Protein AF-A0A6S7IF83-F1 (afdb_monomer)

Nearest PDB structures (foldseek):
  2jzx-assembly1_A  TM=3.359E-01  e=2.123E-02  Homo sapiens
  7dl8-assembly1_C  TM=3.111E-01  e=1.788E+00  Trypanosoma brucei
  7dl8-assembly1_D  TM=2.995E-01  e=3.817E+00  Trypanosoma brucei

Secondary structure (DSSP, 8-state):
---TTTGGGS---PPPP---S-PPPHHHHHHHHHHHHHHHHHHHHHHHHHS-EEEEEEEEHHHHHHHHHTTHHHHHHHH-TTSEEEEEEPTT-SEEEEEEEE-HHHHHHHHHHHHHHHHH-EEEEEE-S-HHHHHHHTSHHHHHHHHHHHHHTT--EEEEE-SSSSEEEEEESSHHHHHHHHHHHHHHEEEEEEEPPTTS---TTSHHHHHHHHHHHHHSSEEEEEETTTTEEEEEEEHHHHHHHHHHHHHHHHHT-EEEE---TT-PPPHHHHHHHHHHHHHHHHHTHHHHHHTT-EEEEEE-TTS-EEEEEEE-GGGHHHHHHHHHHHHHT----------TTHHHHHHSHHHHHHHHHHHHHHT------PPPPPP------EEEETTTEEEEEEE-TTS-EEEEEE--GGG----

Solvent-accessible surface area (backbone atoms only — not comparable to full-atom values): 24810 Å² total; per-residue (Å²): 139,89,73,77,76,66,68,68,75,73,77,82,76,83,86,78,83,84,89,80,89,78,81,73,50,75,64,53,52,49,52,50,47,46,66,60,45,48,60,53,49,51,49,49,52,48,53,58,37,68,42,78,45,77,47,78,50,78,42,51,42,69,60,54,53,49,37,51,73,67,40,47,57,60,51,47,42,69,75,31,73,76,36,49,80,48,75,48,78,46,89,97,48,76,39,26,37,42,35,41,39,23,42,42,69,58,33,54,51,52,50,50,53,50,53,55,48,63,73,40,49,39,75,44,79,44,78,42,91,51,61,65,57,39,60,22,51,57,33,66,61,33,36,52,48,52,52,48,51,30,56,75,69,71,41,47,48,48,73,41,62,41,96,66,70,56,27,36,35,37,40,13,53,27,74,68,35,40,48,54,48,51,56,49,52,61,68,38,49,39,79,49,78,43,74,58,60,80,48,49,80,84,60,82,75,53,61,61,59,58,49,48,53,54,50,49,40,73,75,37,47,43,38,75,48,77,40,81,92,75,43,35,38,35,36,22,17,36,38,71,48,41,55,54,46,54,54,52,51,52,52,53,56,52,71,60,48,43,79,45,76,67,75,60,82,94,58,80,79,54,72,68,58,53,54,40,42,74,76,42,42,70,62,55,48,59,77,41,38,70,60,32,56,75,47,18,43,52,74,47,83,43,75,44,96,87,72,49,76,44,47,39,36,38,21,36,83,85,30,46,67,63,49,49,50,55,54,49,52,56,55,67,67,62,78,88,80,90,81,89,82,90,58,94,67,55,65,66,46,48,72,34,75,68,34,43,53,50,51,52,51,48,20,64,75,70,73,45,80,83,80,91,74,87,77,78,89,74,83,92,82,76,91,83,69,80,56,85,50,100,80,80,38,50,44,44,69,46,70,47,100,85,69,52,74,47,78,47,77,50,68,71,75,90,73,66,78,88,126

pLDDT: mean 75.39, std 18.27, range [32.0, 96.44]

Organism: Paramuricea clavata (NCBI:txid317549)

Foldseek 3Di:
DPPPPPVVVVPDDDDDDDDDDDDDDPVSVVVVCCVVVVVVVVVVVCVQQPDKDKDKDKDFPVVVVLCVLLCVVVVLCVQQVQKDWDWADDPPDRIIMIMIIGGHPSSVVSVVVVVVQSVAKDKDKDADPDVQQLVLCQDPVQQVVLSVVCVVVSQSKHWHQDPDHSIIMIIGSHPVSSVVSVVVSVLFKDKDKDAQQLQPDLPPPPVVVVVLQVVLVVPASWDWDQDSVRNMIMIIGTPVSSVVSNVVSVVVSVVQKDKDWADQPPDDDDPLLQVLCVLCVVVVCVVCVVVCSVLSKDWDWDQDPVRDITIMIMHHPVSVVVVNVSVNVVSVVDDDDDDDDDDPPVVVQCVDPNNVVVVVVCCNVVSHDDDDDDDDDDDDDDDWDWDDDPPQWTWTWDQDPVRDTDTDIDDDPVPDDDD

Sequence (419 aa):
MPLKGFLSKLGRRKSPGLFSSGLPSHDECKEEHKKIFRPTLDTLVRKFATKRRLFDQNYPLNILAFLEDIGFFKELRSTYPNVELSIDMQDNSLNAKLCLKGRGEEFDAACNKLFWKLGEITKSALPFDDRRIWDAIADTRVQEHIKSVLTLKNIRAQVCAGDTGNLVIITAMNNIELRKAKDLLLDLIEIKTVSIPEDVDRHSESGNIKKFLTKQEGSLPIKIYFHPSNVLVQIVGVAEAVTKAISTFRQFFESMRIKRQFFIGNRKLTPDVWTFLEMHFDEIKKAKEEKFLNLKVSVKLEKQPSGNHQISMTGTEESFPACNNILEELIMEITQKDELIEFPGLQKLFDAQIGKHELERIGKNCKVYIKVQPSAAIPRSATVSSHSTQSGYERYNITTKEGVQLSCKIGRIENEKVS

Mean predicted aligned error: 18.21 Å

Radius of gyration: 50.17 Å; Cα contacts (8 Å, |Δi|>4): 473; chains: 1; bounding box: 108×65×158 Å

Structure (mmCIF, N/CA/C/O backbone):
data_AF-A0A6S7IF83-F1
#
_entry.id   AF-A0A6S7IF83-F1
#
loop_
_atom_site.group_PDB
_atom_site.id
_atom_site.type_symbol
_atom_site.label_atom_id
_atom_site.label_alt_id
_atom_site.label_comp_id
_atom_site.label_asym_id
_atom_site.label_entity_id
_atom_site.label_seq_id
_atom_site.pdbx_PDB_ins_code
_atom_site.Cartn_x
_atom_site.Cartn_y
_atom_site.Cartn_z
_atom_site.occupancy
_atom_site.B_iso_or_equiv
_atom_site.auth_seq_id
_atom_site.auth_comp_id
_atom_site.auth_asym_id
_atom_site.auth_atom_id
_atom_site.pdbx_PDB_model_num
ATOM 1 N N . MET A 1 1 ? -43.994 0.275 46.494 1.00 46.97 1 MET A N 1
ATOM 2 C CA . MET A 1 1 ? -44.882 0.442 47.672 1.00 46.97 1 MET A CA 1
ATOM 3 C C . MET A 1 1 ? -44.506 -0.619 48.701 1.00 46.97 1 MET A C 1
ATOM 5 O O . MET A 1 1 ? -44.477 -1.777 48.309 1.00 46.97 1 MET A O 1
ATOM 9 N N . PRO A 1 2 ? -44.087 -0.249 49.931 1.00 41.31 2 PRO A N 1
ATOM 10 C CA . PRO A 1 2 ? -45.022 -0.260 51.064 1.00 41.31 2 PRO A CA 1
ATOM 11 C C . PRO A 1 2 ? -44.684 0.813 52.129 1.00 41.31 2 PRO A C 1
ATOM 13 O O . PRO A 1 2 ? -43.835 0.610 52.988 1.00 41.31 2 PRO A O 1
ATOM 16 N N . LEU A 1 3 ? -45.378 1.954 52.106 1.00 34.50 3 LEU A N 1
ATOM 17 C CA . LEU A 1 3 ? -45.348 2.955 53.194 1.00 34.50 3 LEU A CA 1
ATOM 18 C C . LEU A 1 3 ? -46.662 2.999 53.999 1.00 34.50 3 LEU A C 1
ATOM 20 O O . LEU A 1 3 ? -46.769 3.732 54.976 1.00 34.50 3 LEU A O 1
ATOM 24 N N . LYS A 1 4 ? -47.660 2.174 53.647 1.00 41.19 4 LYS A N 1
ATOM 25 C CA . LYS A 1 4 ? -48.986 2.189 54.293 1.00 41.19 4 LYS A CA 1
ATOM 26 C C . LYS A 1 4 ? -49.028 1.537 55.686 1.00 41.19 4 LYS A C 1
ATOM 28 O O . LYS A 1 4 ? -49.965 1.791 56.429 1.00 41.19 4 LYS A O 1
ATOM 33 N N . GLY A 1 5 ? -48.024 0.741 56.068 1.00 39.28 5 GLY A N 1
ATOM 34 C CA . GLY A 1 5 ? -48.024 0.011 57.346 1.00 39.28 5 GLY A CA 1
ATOM 35 C C . GLY A 1 5 ? -47.449 0.766 58.551 1.00 39.28 5 GLY A C 1
ATOM 36 O O . GLY A 1 5 ? -47.654 0.335 59.680 1.00 39.28 5 GLY A O 1
ATOM 37 N N . PHE A 1 6 ? -46.717 1.867 58.341 1.00 42.50 6 PHE A N 1
ATOM 38 C CA . PHE A 1 6 ? -46.011 2.553 59.437 1.00 42.50 6 PHE A CA 1
ATOM 39 C C . PHE A 1 6 ? -46.823 3.697 60.061 1.00 42.50 6 PHE A C 1
ATOM 41 O O . PHE A 1 6 ? -46.668 3.990 61.244 1.00 42.50 6 PHE A O 1
ATOM 48 N N . LEU A 1 7 ? -47.749 4.295 59.304 1.00 40.91 7 LEU A N 1
ATOM 49 C CA . LEU A 1 7 ? -48.610 5.378 59.794 1.00 40.91 7 LEU A CA 1
ATOM 50 C C . LEU A 1 7 ? -49.737 4.887 60.722 1.00 40.91 7 LEU A C 1
ATOM 52 O O . LEU A 1 7 ? -50.259 5.670 61.508 1.00 40.91 7 LEU A O 1
ATOM 56 N N . SER A 1 8 ? -50.071 3.592 60.712 1.00 38.78 8 SER A N 1
ATOM 57 C CA . SER A 1 8 ? -51.101 3.021 61.596 1.00 38.78 8 SER A CA 1
ATOM 58 C C . SER A 1 8 ? -50.634 2.795 63.041 1.00 38.78 8 SER A C 1
ATOM 60 O O . SER A 1 8 ? -51.466 2.561 63.913 1.00 38.78 8 SER A O 1
ATOM 62 N N . LYS A 1 9 ? -49.328 2.905 63.333 1.00 44.16 9 LYS A N 1
ATOM 63 C CA . LYS A 1 9 ? -48.769 2.738 64.692 1.00 44.16 9 LYS A CA 1
ATOM 64 C C . LYS A 1 9 ? -48.590 4.041 65.479 1.00 44.16 9 LYS A C 1
ATOM 66 O O . LYS A 1 9 ? -48.196 3.988 66.639 1.00 44.16 9 LYS A O 1
ATOM 71 N N . LEU A 1 10 ? -48.913 5.193 64.890 1.00 40.72 10 LEU A N 1
ATOM 72 C CA . LEU A 1 10 ? -48.886 6.495 65.577 1.00 40.72 10 LEU A CA 1
ATOM 73 C C . LEU A 1 10 ? -50.240 6.892 66.194 1.00 40.72 10 LEU A C 1
ATOM 75 O O . LEU A 1 10 ? -50.330 7.888 66.906 1.00 40.72 10 LEU A O 1
ATOM 79 N N . GLY A 1 11 ? -51.292 6.097 65.989 1.00 45.06 11 GLY A N 1
ATOM 80 C CA . GLY A 1 11 ? -52.610 6.332 66.573 1.00 45.06 11 GLY A CA 1
ATOM 81 C C . GLY A 1 11 ? -52.799 5.606 67.902 1.00 45.06 11 GLY A C 1
ATOM 82 O O . GLY A 1 11 ? -53.240 4.461 67.897 1.00 45.06 11 GLY A O 1
ATOM 83 N N . ARG A 1 12 ? -52.477 6.283 69.013 1.00 45.41 12 ARG A N 1
ATOM 84 C CA . ARG A 1 12 ? -53.106 6.212 70.358 1.00 45.41 12 ARG A CA 1
ATOM 85 C C . ARG A 1 12 ? -52.086 6.619 71.425 1.00 45.41 12 ARG A C 1
ATOM 87 O O . ARG A 1 12 ? -51.457 5.779 72.065 1.00 45.41 12 ARG A O 1
ATOM 94 N N . ARG A 1 13 ? -51.980 7.921 71.689 1.00 38.94 13 ARG A N 1
ATOM 95 C CA . ARG A 1 13 ? -51.630 8.401 73.031 1.00 38.94 13 ARG A CA 1
ATOM 96 C C . ARG A 1 13 ? -52.803 9.202 73.574 1.00 38.94 13 ARG A C 1
ATOM 98 O O . ARG A 1 13 ? -53.348 10.059 72.891 1.00 38.94 13 ARG A O 1
ATOM 105 N N . LYS A 1 14 ? -53.219 8.794 74.772 1.00 38.22 14 LYS A N 1
ATOM 106 C CA . LYS A 1 14 ? -54.307 9.353 75.570 1.00 38.22 14 LYS A CA 1
ATOM 107 C C . LYS A 1 14 ? -54.067 10.843 75.802 1.00 38.22 14 LYS A C 1
ATOM 109 O O . LYS A 1 14 ? -52.956 11.225 76.157 1.00 38.22 14 LYS A O 1
ATOM 114 N N . SER A 1 15 ? -55.117 11.635 75.649 1.00 37.94 15 SER A N 1
ATOM 115 C CA . SER A 1 15 ? -55.187 13.027 76.084 1.00 37.94 15 SER A CA 1
ATOM 116 C C . SER A 1 15 ? -55.049 13.105 77.613 1.00 37.94 15 SER A C 1
ATOM 118 O O . SER A 1 15 ? -55.826 12.439 78.302 1.00 37.94 15 SER A O 1
ATOM 120 N N . PRO A 1 16 ? -54.130 13.911 78.169 1.00 36.97 16 PRO A N 1
ATOM 121 C CA . PRO A 1 16 ? -54.230 14.386 79.543 1.00 36.97 16 PRO A CA 1
ATOM 122 C C . PRO A 1 16 ? -54.867 15.781 79.560 1.00 36.97 16 PRO A C 1
ATOM 124 O O . PRO A 1 16 ? -54.589 16.619 78.703 1.00 36.97 16 PRO A O 1
ATOM 127 N N . GLY A 1 17 ? -55.758 15.999 80.524 1.00 33.28 17 GLY A N 1
ATOM 128 C CA . GLY A 1 17 ? -56.498 17.241 80.701 1.00 33.28 17 GLY A CA 1
ATOM 129 C C . GLY A 1 17 ? -55.640 18.438 81.131 1.00 33.28 17 GLY A C 1
ATOM 130 O O . GLY A 1 17 ? -54.685 18.301 81.882 1.00 33.28 17 GLY A O 1
ATOM 131 N N . LEU A 1 18 ? -56.049 19.593 80.603 1.00 37.91 18 LEU A N 1
ATOM 132 C CA . LEU A 1 18 ? -56.168 20.933 81.196 1.00 37.91 18 LEU A CA 1
ATOM 133 C C . LEU A 1 18 ? -55.104 21.466 82.196 1.00 37.91 18 LEU A C 1
ATOM 135 O O . LEU A 1 18 ? -55.029 21.045 83.343 1.00 37.91 18 LEU A O 1
ATOM 139 N N . PHE A 1 19 ? -54.473 22.560 81.729 1.00 38.56 19 PHE A N 1
ATOM 140 C CA . PHE A 1 19 ? -53.905 23.745 82.408 1.00 38.56 19 PHE A CA 1
ATOM 141 C C . PHE A 1 19 ? -52.603 23.641 83.233 1.00 38.56 19 PHE A C 1
ATOM 143 O O . PHE A 1 19 ? -52.635 23.336 84.416 1.00 38.56 19 PHE A O 1
ATOM 150 N N . SER A 1 20 ? -51.485 24.128 82.663 1.00 34.69 20 SER A N 1
ATOM 151 C CA . SER A 1 20 ? -50.909 25.452 83.005 1.00 34.69 20 SER A CA 1
ATOM 152 C C . SER A 1 20 ? -49.742 25.843 82.072 1.00 34.69 20 SER A C 1
ATOM 154 O O . SER A 1 20 ? -48.805 25.072 81.904 1.00 34.69 20 SER A O 1
ATOM 156 N N . SER A 1 21 ? -49.824 27.057 81.513 1.00 40.34 21 SER A N 1
ATOM 157 C CA . SER A 1 21 ? -48.748 27.949 81.024 1.00 40.34 21 SER A CA 1
ATOM 158 C C . SER A 1 21 ? -47.600 27.393 80.159 1.00 40.34 21 SER A C 1
ATOM 160 O O . SER A 1 21 ? -46.647 26.812 80.668 1.00 40.34 21 SER A O 1
ATOM 162 N N . GLY A 1 22 ? -47.628 27.763 78.872 1.00 43.38 22 GLY A N 1
ATOM 163 C CA . GLY A 1 22 ? -46.472 27.753 77.969 1.00 43.38 22 GLY A CA 1
ATOM 164 C C . GLY A 1 22 ? -46.764 27.043 76.651 1.00 43.38 22 GLY A C 1
ATOM 165 O O . GLY A 1 22 ? -46.411 25.881 76.489 1.00 43.38 22 GLY A O 1
ATOM 166 N N . LEU A 1 23 ? -47.428 27.716 75.703 1.00 47.12 23 LEU A N 1
ATOM 167 C CA . LEU A 1 23 ? -47.401 27.259 74.310 1.00 47.12 23 LEU A CA 1
ATOM 168 C C . LEU A 1 23 ? -45.943 27.358 73.837 1.00 47.12 23 LEU A C 1
ATOM 170 O O . LEU A 1 23 ? -45.387 28.454 73.953 1.00 47.12 23 LEU A O 1
ATOM 174 N N . PRO A 1 24 ? -45.326 26.268 73.337 1.00 52.38 24 PRO A N 1
ATOM 175 C CA . PRO A 1 24 ? -43.954 26.326 72.864 1.00 52.38 24 PRO A CA 1
ATOM 176 C C . PRO A 1 24 ? -43.880 27.381 71.770 1.00 52.38 24 PRO A C 1
ATOM 178 O O . PRO A 1 24 ? -44.718 27.403 70.859 1.00 52.38 24 PRO A O 1
ATOM 181 N N . SER A 1 25 ? -42.897 28.267 71.856 1.00 59.69 25 SER A N 1
ATOM 182 C CA . SER A 1 25 ? -42.641 29.200 70.768 1.00 59.69 25 SER A CA 1
ATOM 183 C C . SER A 1 25 ? -42.369 28.410 69.479 1.00 59.69 25 SER A C 1
ATOM 185 O O . SER A 1 25 ? -41.895 27.271 69.495 1.00 59.69 25 SER A O 1
ATOM 187 N N . HIS A 1 26 ? -42.670 29.001 68.325 1.00 54.44 26 HIS A N 1
ATOM 188 C CA . HIS A 1 26 ? -42.430 28.366 67.026 1.00 54.44 26 HIS A CA 1
ATOM 189 C C . HIS A 1 26 ? -40.959 27.919 66.842 1.00 54.44 26 HIS A C 1
ATOM 191 O O . HIS A 1 26 ? -40.686 26.951 66.129 1.00 54.44 26 HIS A O 1
ATOM 197 N N . ASP A 1 27 ? -40.022 28.572 67.535 1.00 56.66 27 ASP A N 1
ATOM 198 C CA . ASP A 1 27 ? -38.607 28.201 67.552 1.00 56.66 27 ASP A CA 1
ATOM 199 C C . ASP A 1 27 ? -38.307 26.999 68.463 1.00 56.66 27 ASP A C 1
ATOM 201 O O . ASP A 1 27 ? -37.520 26.135 68.074 1.00 56.66 27 ASP A O 1
ATOM 205 N N . GLU A 1 28 ? -38.995 26.851 69.599 1.00 59.09 28 GLU A N 1
ATOM 206 C CA . GLU A 1 28 ? -38.912 25.641 70.434 1.00 59.09 28 GLU A CA 1
ATOM 207 C C . GLU A 1 28 ? -39.462 24.419 69.694 1.00 59.09 28 GLU A C 1
ATOM 209 O O . GLU A 1 28 ? -38.821 23.370 69.675 1.00 59.09 28 GLU A O 1
ATOM 214 N N . CYS A 1 29 ? -40.582 24.573 68.984 1.00 56.31 29 CYS A N 1
ATOM 215 C CA . CYS A 1 29 ? -41.170 23.500 68.181 1.00 56.31 29 CYS A CA 1
ATOM 216 C C . CYS A 1 29 ? -40.255 23.089 67.005 1.00 56.31 29 CYS A C 1
ATOM 218 O O . CYS A 1 29 ? -40.124 21.902 66.694 1.00 56.31 29 CYS A O 1
ATOM 220 N N . LYS A 1 30 ? -39.550 24.049 66.381 1.00 57.59 30 LYS A N 1
ATOM 221 C CA . LYS A 1 30 ? -38.523 23.783 65.355 1.00 57.59 30 LYS A CA 1
ATOM 222 C C . LYS A 1 30 ? -37.299 23.060 65.912 1.00 57.59 30 LYS A C 1
ATOM 224 O O . LYS A 1 30 ? -36.794 22.148 65.256 1.00 57.59 30 LYS A O 1
ATOM 229 N N . GLU A 1 31 ? -36.800 23.457 67.079 1.00 64.94 31 GLU A N 1
ATOM 230 C CA . GLU A 1 31 ? -35.645 22.810 67.708 1.00 64.94 31 GLU A CA 1
ATOM 231 C C . GLU A 1 31 ? -35.981 21.401 68.213 1.00 64.94 31 GLU A C 1
ATOM 233 O O . GLU A 1 31 ? -35.178 20.478 68.055 1.00 64.94 31 GLU A O 1
ATOM 238 N N . GLU A 1 32 ? -37.195 21.181 68.715 1.00 62.84 32 GLU A N 1
ATOM 239 C CA . GLU A 1 32 ? -37.681 19.855 69.100 1.00 62.84 32 GLU A CA 1
ATOM 240 C C . GLU A 1 32 ? -37.886 18.950 67.872 1.00 62.84 32 GLU A C 1
ATOM 242 O O . GLU A 1 32 ? -37.409 17.812 67.847 1.00 62.84 32 GLU A O 1
ATOM 247 N N . HIS A 1 33 ? -38.465 19.480 66.784 1.00 58.59 33 HIS A N 1
ATOM 248 C CA . HIS A 1 33 ? -38.538 18.783 65.496 1.00 58.59 33 HIS A CA 1
ATOM 249 C C . HIS A 1 33 ? -37.150 18.430 64.951 1.00 58.59 33 HIS A C 1
ATOM 251 O O . HIS A 1 33 ? -36.944 17.294 64.525 1.00 58.59 33 HIS A O 1
ATOM 257 N N . LYS A 1 34 ? -36.170 19.345 64.993 1.00 61.00 34 LYS A N 1
ATOM 258 C CA . LYS A 1 34 ? -34.782 19.040 64.603 1.00 61.00 34 LYS A CA 1
ATOM 259 C C . LYS A 1 34 ? -34.180 17.948 65.487 1.00 61.00 34 LYS A C 1
ATOM 261 O O . LYS A 1 34 ? -33.574 17.026 64.949 1.00 61.00 34 LYS A O 1
ATOM 266 N N . LYS A 1 35 ? -34.351 18.000 66.812 1.00 68.00 35 LYS A N 1
ATOM 267 C CA . LYS A 1 35 ? -33.821 16.979 67.736 1.00 68.00 35 LYS A CA 1
ATOM 268 C C . LYS A 1 35 ? -34.417 15.591 67.500 1.00 68.00 35 LYS A C 1
ATOM 270 O O . LYS A 1 35 ? -33.704 14.607 67.663 1.00 68.00 35 LYS A O 1
ATOM 275 N N . ILE A 1 36 ? -35.681 15.495 67.087 1.00 70.25 36 ILE A N 1
ATOM 276 C CA . ILE A 1 36 ? -36.368 14.212 66.861 1.00 70.25 36 ILE A CA 1
ATOM 277 C C . ILE A 1 36 ? -36.130 13.682 65.436 1.00 70.25 36 ILE A C 1
ATOM 279 O O . ILE A 1 36 ? -35.858 12.494 65.235 1.00 70.25 36 ILE A O 1
ATOM 283 N N . PHE A 1 37 ? -36.197 14.548 64.421 1.00 65.19 37 PHE A N 1
ATOM 284 C CA . PHE A 1 37 ? -36.063 14.125 63.027 1.00 65.19 37 PHE A CA 1
ATOM 285 C C . PHE A 1 37 ? -34.621 13.936 62.589 1.00 65.19 37 PHE A C 1
ATOM 287 O O . PHE A 1 37 ? -34.362 12.999 61.842 1.00 65.19 37 PHE A O 1
ATOM 294 N N . ARG A 1 38 ? -33.677 14.770 63.036 1.00 69.44 38 ARG A N 1
ATOM 295 C CA . ARG A 1 38 ? -32.286 14.719 62.559 1.00 69.44 38 ARG A CA 1
ATOM 296 C C . ARG A 1 38 ? -31.605 13.379 62.864 1.00 69.44 38 ARG A C 1
ATOM 298 O O . ARG A 1 38 ? -31.077 12.802 61.924 1.00 69.44 38 ARG A O 1
ATOM 305 N N . PRO A 1 39 ? -31.725 12.776 64.064 1.00 74.62 39 PRO A N 1
ATOM 306 C CA . PRO A 1 39 ? -31.182 11.439 64.319 1.00 74.62 39 PRO A CA 1
ATOM 307 C C . PRO A 1 39 ? -31.856 10.361 63.469 1.00 74.62 39 PRO A C 1
ATOM 309 O O . PRO A 1 39 ? -31.200 9.432 63.004 1.00 74.62 39 PRO A O 1
ATOM 312 N N . THR A 1 40 ? -33.165 10.481 63.235 1.00 72.44 40 THR A N 1
ATOM 313 C CA . THR A 1 40 ? -33.933 9.534 62.415 1.00 72.44 40 THR A CA 1
ATOM 314 C C . THR A 1 40 ? -33.522 9.625 60.944 1.00 72.44 40 THR A C 1
ATOM 316 O O . THR A 1 40 ? -33.327 8.599 60.290 1.00 72.44 40 THR A O 1
ATOM 319 N N . LEU A 1 41 ? -33.326 10.846 60.442 1.00 70.12 41 LEU A N 1
ATOM 320 C CA . LEU A 1 41 ? -32.846 11.141 59.099 1.00 70.12 41 LEU A CA 1
ATOM 321 C C . LEU A 1 41 ? -31.395 10.686 58.934 1.00 70.12 41 LEU A C 1
ATOM 323 O O . LEU A 1 41 ? -31.103 9.974 57.986 1.00 70.12 41 LEU A O 1
ATOM 327 N N . ASP A 1 42 ? -30.520 10.976 59.897 1.00 71.38 42 ASP A N 1
ATOM 328 C CA . ASP A 1 42 ? -29.127 10.519 59.914 1.00 71.38 42 ASP A CA 1
ATOM 329 C C . ASP A 1 42 ? -29.043 8.992 59.965 1.00 71.38 42 ASP A C 1
ATOM 331 O O . ASP A 1 42 ? -28.197 8.389 59.310 1.00 71.38 42 ASP A O 1
ATOM 335 N N . THR A 1 43 ? -29.943 8.333 60.698 1.00 72.50 43 THR A N 1
ATOM 336 C CA . THR A 1 43 ? -30.018 6.867 60.751 1.00 72.50 43 THR A CA 1
ATOM 337 C C . THR A 1 43 ? -30.514 6.286 59.429 1.00 72.50 43 THR A C 1
ATOM 339 O O . THR A 1 43 ? -30.003 5.258 58.985 1.00 72.50 43 THR A O 1
ATOM 342 N N . LEU A 1 44 ? -31.486 6.929 58.775 1.00 65.50 44 LEU A N 1
ATOM 343 C CA . LEU A 1 44 ? -31.953 6.561 57.436 1.00 65.50 44 LEU A CA 1
ATOM 344 C C . LEU A 1 44 ? -30.848 6.762 56.398 1.00 65.50 44 LEU A C 1
ATOM 346 O O . LEU A 1 44 ? -30.523 5.819 55.685 1.00 65.50 44 LEU A O 1
ATOM 350 N N . VAL A 1 45 ? -30.217 7.934 56.366 1.00 68.12 45 VAL A N 1
ATOM 351 C CA . VAL A 1 45 ? -29.094 8.264 55.482 1.00 68.12 45 VAL A CA 1
ATOM 352 C C . VAL A 1 45 ? -27.939 7.293 55.709 1.00 68.12 45 VAL A C 1
ATOM 354 O O . VAL A 1 45 ? -27.457 6.710 54.745 1.00 68.12 45 VAL A O 1
ATOM 357 N N . ARG A 1 46 ? -27.563 6.990 56.961 1.00 63.59 46 ARG A N 1
ATOM 358 C CA . ARG A 1 46 ? -26.560 5.951 57.260 1.00 63.59 46 ARG A CA 1
ATOM 359 C C . ARG A 1 46 ? -27.004 4.569 56.802 1.00 63.59 46 ARG A C 1
ATOM 361 O O . ARG A 1 46 ? -26.196 3.851 56.221 1.00 63.59 46 ARG A O 1
ATOM 368 N N . LYS A 1 47 ? -28.260 4.165 57.020 1.00 64.25 47 LYS A N 1
ATOM 369 C CA . LYS A 1 47 ? -28.778 2.871 56.535 1.00 64.25 47 LYS A CA 1
ATOM 370 C C . LYS A 1 47 ? -28.742 2.773 55.012 1.00 64.25 47 LYS A C 1
ATOM 372 O O . LYS A 1 47 ? -28.413 1.712 54.491 1.00 64.25 47 LYS A O 1
ATOM 377 N N . PHE A 1 48 ? -29.058 3.850 54.300 1.00 63.66 48 PHE A N 1
ATOM 378 C CA . PHE A 1 48 ? -28.994 3.890 52.840 1.00 63.66 48 PHE A CA 1
ATOM 379 C C . PHE A 1 48 ? -27.549 3.937 52.327 1.00 63.66 48 PHE A C 1
ATOM 381 O O . PHE A 1 48 ? -27.225 3.202 51.399 1.00 63.66 48 PHE A O 1
ATOM 388 N N . ALA A 1 49 ? -26.665 4.697 52.975 1.00 61.69 49 ALA A N 1
ATOM 389 C CA . ALA A 1 49 ? -25.247 4.787 52.627 1.00 61.69 49 ALA A CA 1
ATOM 390 C C . ALA A 1 49 ? -24.485 3.471 52.876 1.00 61.69 49 ALA A C 1
ATOM 392 O O . ALA A 1 49 ? -23.579 3.123 52.121 1.00 61.69 49 ALA A O 1
ATOM 393 N N . THR A 1 50 ? -24.864 2.714 53.912 1.00 66.06 50 THR A N 1
ATOM 394 C CA . THR A 1 50 ? -24.200 1.454 54.299 1.00 66.06 50 THR A CA 1
ATOM 395 C C . THR A 1 50 ? -24.745 0.217 53.587 1.00 66.06 50 THR A C 1
ATOM 397 O O . THR A 1 50 ? -24.065 -0.814 53.553 1.00 66.06 50 THR A O 1
ATOM 400 N N . LYS A 1 51 ? -25.945 0.285 52.995 1.00 74.81 51 LYS A N 1
ATOM 401 C CA . LYS A 1 51 ? -26.534 -0.846 52.273 1.00 74.81 51 LYS A CA 1
ATOM 402 C C . LYS A 1 51 ? -25.820 -1.041 50.937 1.00 74.81 51 LYS A C 1
ATOM 404 O O . LYS A 1 51 ? -25.698 -0.115 50.140 1.00 74.81 51 LYS A O 1
ATOM 409 N N . ARG A 1 52 ? -25.370 -2.272 50.678 1.00 77.69 52 ARG A N 1
ATOM 410 C CA . ARG A 1 52 ? -24.811 -2.659 49.377 1.00 77.69 52 ARG A CA 1
ATOM 411 C C . ARG A 1 52 ? -25.903 -2.544 48.314 1.00 77.69 52 ARG A C 1
ATOM 413 O O . ARG A 1 52 ? -26.975 -3.130 48.470 1.00 77.69 52 ARG A O 1
ATOM 420 N N . ARG A 1 53 ? -25.633 -1.760 47.275 1.00 84.19 53 ARG A N 1
ATOM 421 C CA . ARG A 1 53 ? -26.525 -1.518 46.139 1.00 84.19 53 ARG A CA 1
ATOM 422 C C . ARG A 1 53 ? -25.999 -2.243 44.907 1.00 84.19 53 ARG A C 1
ATOM 424 O O . ARG A 1 53 ? -24.810 -2.557 44.824 1.00 84.19 53 ARG A O 1
ATOM 431 N N . LEU A 1 54 ? -26.920 -2.541 43.999 1.00 86.31 54 LEU A N 1
ATOM 432 C CA . LEU A 1 54 ? -26.668 -3.240 42.748 1.00 86.31 54 LEU A CA 1
ATOM 433 C C . LEU A 1 54 ? -27.215 -2.375 41.613 1.00 86.31 54 LEU A C 1
ATOM 435 O O . LEU A 1 54 ? -28.390 -2.008 41.638 1.00 86.31 54 LEU A O 1
ATOM 439 N N . PHE A 1 55 ? -26.360 -2.061 40.648 1.00 86.44 55 PHE A N 1
ATOM 440 C CA . PHE A 1 55 ? -26.765 -1.587 39.333 1.00 86.44 55 PHE A CA 1
ATOM 441 C C . PHE A 1 55 ? -26.559 -2.741 38.366 1.00 86.44 55 PHE A C 1
ATOM 443 O O . PHE A 1 55 ? -25.494 -3.356 38.346 1.00 86.44 55 PHE A O 1
ATOM 450 N N . ASP A 1 56 ? -27.607 -3.060 37.627 1.00 87.75 56 ASP A N 1
ATOM 451 C CA . ASP A 1 56 ? -27.683 -4.275 36.842 1.00 87.75 56 ASP A CA 1
ATOM 452 C C . ASP A 1 56 ? -28.488 -3.986 35.571 1.00 87.75 56 ASP A C 1
ATOM 454 O O . ASP A 1 56 ? -29.687 -3.700 35.648 1.00 87.75 56 ASP A O 1
ATOM 458 N N . GLN A 1 57 ? -27.806 -3.986 34.422 1.00 86.88 57 GLN A N 1
ATOM 459 C CA . GLN A 1 57 ? -28.407 -3.721 33.116 1.00 86.88 57 GLN A CA 1
ATOM 460 C C . GLN A 1 57 ? -27.790 -4.587 32.014 1.00 86.88 57 GLN A C 1
ATOM 462 O O . GLN A 1 57 ? -26.604 -4.913 32.036 1.00 86.88 57 GLN A O 1
ATOM 467 N N . ASN A 1 58 ? -28.606 -4.924 31.014 1.00 88.69 58 ASN A N 1
ATOM 468 C CA . ASN A 1 58 ? -28.166 -5.646 29.823 1.00 88.69 58 ASN A CA 1
ATOM 469 C C . ASN A 1 58 ? -27.714 -4.662 28.741 1.00 88.69 58 ASN A C 1
ATOM 471 O O . ASN A 1 58 ? -28.453 -3.738 28.402 1.00 88.69 58 ASN A O 1
ATOM 475 N N . TYR A 1 59 ? -26.543 -4.913 28.157 1.00 88.62 59 TYR A N 1
ATOM 476 C CA . TYR A 1 59 ? -26.010 -4.138 27.038 1.00 88.62 59 TYR A CA 1
ATOM 477 C C . TYR A 1 59 ? -25.541 -5.045 25.897 1.00 88.62 59 TYR A C 1
ATOM 479 O O . TYR A 1 59 ? -25.127 -6.180 26.150 1.00 88.62 59 TYR A O 1
ATOM 487 N N . PRO A 1 60 ? -25.545 -4.543 24.649 1.00 89.06 60 PRO A N 1
ATOM 488 C CA . PRO A 1 60 ? -24.965 -5.257 23.518 1.00 89.06 60 PRO A CA 1
ATOM 489 C C . PRO A 1 60 ? -23.491 -5.602 23.752 1.00 89.06 60 PRO A C 1
ATOM 491 O O . PRO A 1 60 ? -22.708 -4.747 24.178 1.00 89.06 60 PRO A O 1
ATOM 494 N N . LEU A 1 61 ? -23.092 -6.831 23.413 1.00 87.88 61 LEU A N 1
ATOM 495 C CA . LEU A 1 61 ? -21.716 -7.314 23.589 1.00 87.88 61 LEU A CA 1
ATOM 496 C C . LEU A 1 61 ? -20.683 -6.424 22.894 1.00 87.88 61 LEU A C 1
ATOM 498 O O . LEU A 1 61 ? -19.630 -6.152 23.459 1.00 87.88 61 LEU A O 1
ATOM 502 N N . ASN A 1 62 ? -21.001 -5.911 21.704 1.00 87.25 62 ASN A N 1
ATOM 503 C CA . ASN A 1 62 ? -20.102 -5.021 20.967 1.00 87.25 62 ASN A CA 1
ATOM 504 C C . ASN A 1 62 ? -19.837 -3.690 21.694 1.00 87.25 62 ASN A C 1
ATOM 506 O O . ASN A 1 62 ? -18.737 -3.159 21.601 1.00 87.25 62 ASN A O 1
ATOM 510 N N . ILE A 1 63 ? -20.808 -3.159 22.446 1.00 90.38 63 ILE A N 1
ATOM 511 C CA . ILE A 1 63 ? -20.624 -1.951 23.265 1.00 90.38 63 ILE A CA 1
ATOM 512 C C . ILE A 1 63 ? -19.716 -2.252 24.456 1.00 90.38 63 ILE A C 1
ATOM 514 O O . ILE A 1 63 ? -18.836 -1.458 24.778 1.00 90.38 63 ILE A O 1
ATOM 518 N N . LEU A 1 64 ? -19.914 -3.398 25.107 1.00 90.75 64 LEU A N 1
ATOM 519 C CA . LEU A 1 64 ? -19.096 -3.798 26.250 1.00 90.75 64 LEU A CA 1
ATOM 520 C C . LEU A 1 64 ? -17.655 -4.110 25.824 1.00 90.75 64 LEU A C 1
ATOM 522 O O . LEU A 1 64 ? -16.724 -3.646 26.474 1.00 90.75 64 LEU A O 1
ATOM 526 N N . ALA A 1 65 ? -17.470 -4.806 24.700 1.00 89.31 65 ALA A N 1
ATOM 527 C CA . ALA A 1 65 ? -16.158 -5.045 24.104 1.00 89.31 65 ALA A CA 1
ATOM 528 C C . ALA A 1 65 ? -15.456 -3.729 23.736 1.00 89.31 65 ALA A C 1
ATOM 530 O O . ALA A 1 65 ? -14.284 -3.556 24.051 1.00 89.31 65 ALA A O 1
ATOM 531 N N . PHE A 1 66 ? -16.184 -2.771 23.150 1.00 92.25 66 PHE A N 1
ATOM 532 C CA . PHE A 1 66 ? -15.669 -1.429 22.876 1.00 92.25 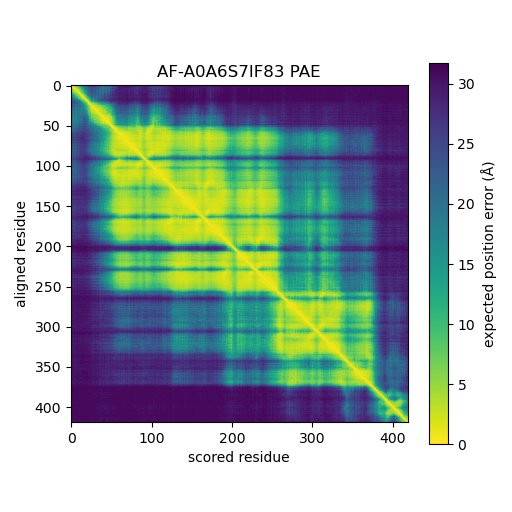66 PHE A CA 1
ATOM 533 C C . PHE A 1 66 ? -15.184 -0.716 24.149 1.00 92.25 66 PHE A C 1
ATOM 535 O O . PHE A 1 66 ? -14.087 -0.161 24.160 1.00 92.25 66 PHE A O 1
ATOM 542 N N . LEU A 1 67 ? -15.979 -0.735 25.226 1.00 92.56 67 LEU A N 1
ATOM 543 C CA . LEU A 1 67 ? -15.626 -0.094 26.499 1.00 92.56 67 LEU A CA 1
ATOM 544 C C . LEU A 1 67 ? -14.407 -0.738 27.176 1.00 92.56 67 LEU A C 1
ATOM 546 O O . LEU A 1 67 ? -13.598 -0.023 27.773 1.00 92.56 67 LEU A O 1
ATOM 550 N N . GLU A 1 68 ? -14.260 -2.059 27.077 1.00 90.88 68 GLU A N 1
ATOM 551 C CA . GLU A 1 68 ? -13.052 -2.760 27.523 1.00 90.88 68 GLU A CA 1
ATOM 552 C C . GLU A 1 68 ? -11.840 -2.349 26.671 1.00 90.88 68 GLU A C 1
ATOM 554 O O . GLU A 1 68 ? -10.810 -1.964 27.222 1.00 90.88 68 GLU A O 1
ATOM 559 N N . ASP A 1 69 ? -11.989 -2.328 25.341 1.00 88.19 69 ASP A N 1
ATOM 560 C CA . ASP A 1 69 ? -10.921 -2.012 24.384 1.00 88.19 69 ASP A CA 1
ATOM 561 C C . ASP A 1 69 ? -10.329 -0.610 24.575 1.00 88.19 69 ASP A C 1
ATOM 563 O O . ASP A 1 69 ? -9.113 -0.436 24.509 1.00 88.19 69 ASP A O 1
ATOM 567 N N . ILE A 1 70 ? -11.162 0.395 24.855 1.00 90.31 70 ILE A N 1
ATOM 568 C CA . ILE A 1 70 ? -10.691 1.763 25.140 1.00 90.31 70 ILE A CA 1
ATOM 569 C C . ILE A 1 70 ? -10.208 1.945 26.590 1.00 90.31 70 ILE A C 1
ATOM 571 O O . ILE A 1 70 ? -9.911 3.066 27.011 1.00 90.31 70 ILE A O 1
ATOM 575 N N . GLY A 1 71 ? -10.197 0.875 27.390 1.00 89.44 71 GLY A N 1
ATOM 576 C CA . GLY A 1 71 ? -9.759 0.885 28.783 1.00 89.44 71 GLY A CA 1
ATOM 577 C C . GLY A 1 71 ? -10.722 1.572 29.756 1.00 89.44 71 GLY A C 1
ATOM 578 O O . GLY A 1 71 ? -10.322 1.896 30.876 1.00 89.44 71 GLY A O 1
ATOM 579 N N . PHE A 1 72 ? -11.986 1.791 29.381 1.00 92.12 72 PHE A N 1
ATOM 580 C CA . PHE A 1 72 ? -12.950 2.488 30.237 1.00 92.12 72 PHE A CA 1
ATOM 581 C C . PHE A 1 72 ? -13.247 1.710 31.521 1.00 92.12 72 PHE A C 1
ATOM 583 O O . PHE A 1 72 ? -13.295 2.302 32.597 1.00 92.12 72 PHE A O 1
ATOM 590 N N . PHE A 1 73 ? -13.399 0.385 31.456 1.00 92.56 73 PHE A N 1
ATOM 591 C CA . PHE A 1 73 ? -13.651 -0.412 32.662 1.00 92.56 73 PHE A CA 1
ATOM 592 C C . PHE A 1 73 ? -12.450 -0.444 33.609 1.00 92.56 73 PHE A C 1
ATOM 594 O O . PHE A 1 73 ? -12.626 -0.421 34.829 1.00 92.56 73 PHE A O 1
ATOM 601 N N . LYS A 1 74 ? -11.229 -0.401 33.068 1.00 92.31 74 LYS A N 1
ATOM 602 C CA . LYS A 1 74 ? -10.009 -0.227 33.863 1.00 92.31 74 LYS A CA 1
ATOM 603 C C . LYS A 1 74 ? -9.985 1.142 34.551 1.00 92.31 74 LYS A C 1
ATOM 605 O O . LYS A 1 74 ? -9.713 1.198 35.746 1.00 92.31 74 LYS A O 1
ATOM 610 N N . GLU A 1 75 ? -10.338 2.213 33.832 1.00 92.94 75 GLU A N 1
ATOM 611 C CA . GLU A 1 75 ? -10.480 3.572 34.383 1.00 92.94 75 GLU A CA 1
ATOM 612 C C . GLU A 1 75 ? -11.552 3.628 35.485 1.00 92.94 75 GLU A C 1
ATOM 614 O O . GLU A 1 75 ? -11.365 4.266 36.522 1.00 92.94 75 GLU A O 1
ATOM 619 N N . LEU A 1 76 ? -12.682 2.946 35.282 1.00 93.06 76 LEU A N 1
ATOM 620 C CA . LEU A 1 76 ? -13.769 2.891 36.255 1.00 93.06 76 LEU A CA 1
ATOM 621 C C . LEU A 1 76 ? -13.306 2.208 37.549 1.00 93.06 76 LEU A C 1
ATOM 623 O O . LEU A 1 76 ? -13.490 2.774 38.623 1.00 93.06 76 LEU A O 1
ATOM 627 N N . ARG A 1 77 ? -12.645 1.046 37.440 1.00 93.19 77 ARG A N 1
ATOM 628 C CA . ARG A 1 77 ? -12.091 0.299 38.585 1.00 93.19 77 ARG A CA 1
ATOM 629 C C . ARG A 1 77 ? -11.011 1.085 39.330 1.00 93.19 77 ARG A C 1
ATOM 631 O O . ARG A 1 77 ? -10.936 0.991 40.548 1.00 93.19 77 ARG A O 1
ATOM 638 N N . SER A 1 78 ? -10.182 1.860 38.626 1.00 93.19 78 SER A N 1
ATOM 639 C CA . SER A 1 78 ? -9.145 2.678 39.269 1.00 93.19 78 SER A CA 1
ATOM 640 C C . SER A 1 78 ? -9.705 3.929 39.944 1.00 93.19 78 SER A C 1
ATOM 642 O O . SER A 1 78 ? -9.186 4.349 40.971 1.00 93.19 78 SER A O 1
ATOM 644 N N . THR A 1 79 ? -10.745 4.540 39.365 1.00 94.50 79 THR A N 1
ATOM 645 C CA . THR A 1 79 ? -11.380 5.747 39.924 1.00 94.50 79 THR A CA 1
ATOM 646 C C . THR A 1 79 ? -12.264 5.408 41.125 1.00 94.50 79 THR A C 1
ATOM 648 O O . THR A 1 79 ? -12.345 6.197 42.062 1.00 94.50 79 THR A O 1
ATOM 651 N N . TYR A 1 80 ? -12.921 4.244 41.090 1.00 93.81 80 TYR A N 1
ATOM 652 C CA . TYR A 1 80 ? -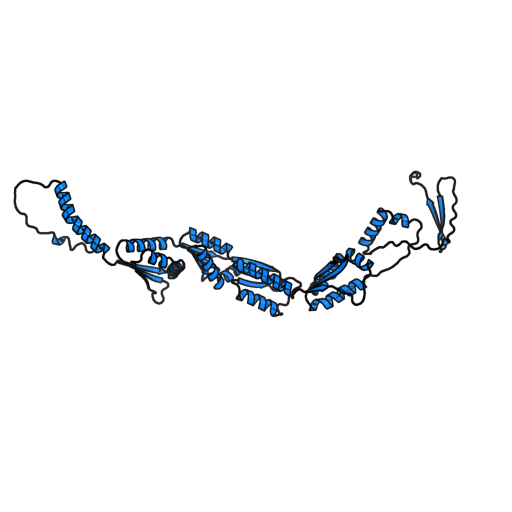13.891 3.798 42.092 1.00 93.81 80 TYR A CA 1
ATOM 653 C C . TYR A 1 80 ? -13.523 2.404 42.638 1.00 93.81 80 TYR A C 1
ATOM 655 O O . TYR A 1 80 ? -14.192 1.415 42.317 1.00 93.81 80 TYR A O 1
ATOM 663 N N . PRO A 1 81 ? -12.439 2.288 43.430 1.00 90.19 81 PRO A N 1
ATOM 664 C CA . PRO A 1 81 ? -11.910 1.006 43.897 1.00 90.19 81 PRO A CA 1
ATOM 665 C C . PRO A 1 81 ? -12.871 0.209 44.794 1.00 90.19 81 PRO A C 1
ATOM 667 O O . PRO A 1 81 ? -12.736 -1.011 44.882 1.00 90.19 81 PRO A O 1
ATOM 670 N N . ASN A 1 82 ? -13.847 0.852 45.446 1.00 89.38 82 ASN A N 1
ATOM 671 C CA . ASN A 1 82 ? -14.823 0.167 46.304 1.00 89.38 82 ASN A CA 1
ATOM 672 C C . ASN A 1 82 ? -16.071 -0.316 45.540 1.00 89.38 82 ASN A C 1
ATOM 674 O O . ASN A 1 82 ? -17.023 -0.817 46.154 1.00 89.38 82 ASN A O 1
ATOM 678 N N . VAL A 1 83 ? -16.095 -0.151 44.214 1.00 91.56 83 VAL A N 1
ATOM 679 C CA . VAL A 1 83 ? -17.171 -0.616 43.336 1.00 91.56 83 VAL A CA 1
ATOM 680 C C . VAL A 1 83 ? -16.687 -1.824 42.538 1.00 91.56 83 VAL A C 1
ATOM 682 O O . VAL A 1 83 ? -15.790 -1.740 41.705 1.00 91.56 83 VAL A O 1
ATOM 685 N N . GLU A 1 84 ? -17.320 -2.970 42.761 1.00 92.44 84 GLU A N 1
ATOM 686 C CA . GLU A 1 84 ? -17.066 -4.179 41.984 1.00 92.44 84 GLU A CA 1
ATOM 687 C C . GLU A 1 84 ? -17.770 -4.091 40.626 1.00 92.44 84 GLU A C 1
ATOM 689 O O . GLU A 1 84 ? -18.976 -3.840 40.573 1.00 92.44 84 GLU A O 1
ATOM 694 N N . LEU A 1 85 ? -17.028 -4.347 39.542 1.00 92.44 85 LEU A N 1
ATOM 695 C CA . LEU A 1 85 ? -17.544 -4.451 38.174 1.00 92.44 85 LEU A CA 1
ATOM 696 C C . LEU A 1 85 ? -17.405 -5.885 37.662 1.00 92.44 85 LEU A C 1
ATOM 698 O O . LEU A 1 85 ? -16.289 -6.401 37.550 1.00 92.44 85 LEU A O 1
ATOM 702 N N . SER A 1 86 ? -18.535 -6.475 37.282 1.00 91.25 86 SER A N 1
ATOM 703 C CA . SER A 1 86 ? -18.648 -7.813 36.686 1.00 91.25 86 SER A CA 1
ATOM 704 C C . SER A 1 86 ? -19.476 -7.754 35.403 1.00 91.25 86 SER A C 1
ATOM 706 O O . SER A 1 86 ? -20.457 -7.011 35.343 1.00 91.25 86 SER A O 1
ATOM 708 N N . ILE A 1 87 ? -19.075 -8.525 34.393 1.00 89.75 87 ILE A N 1
ATOM 709 C CA . ILE A 1 87 ? -19.807 -8.698 33.135 1.00 89.75 87 ILE A CA 1
ATOM 710 C C . ILE A 1 87 ? -20.159 -10.177 33.037 1.00 89.75 87 ILE A C 1
ATOM 712 O O . ILE A 1 87 ? -19.268 -11.005 32.856 1.00 89.75 87 ILE A O 1
ATOM 716 N N . ASP A 1 88 ? -21.442 -10.493 33.170 1.00 85.81 88 ASP A N 1
ATOM 717 C CA . ASP A 1 88 ? -21.935 -11.861 33.075 1.00 85.81 88 ASP A CA 1
ATOM 718 C C . ASP A 1 88 ? -22.436 -12.109 31.647 1.00 85.81 88 ASP A C 1
ATOM 720 O O . ASP A 1 88 ? -23.411 -11.502 31.186 1.00 85.81 88 ASP A O 1
ATOM 724 N N . MET A 1 89 ? -21.741 -12.997 30.935 1.00 80.62 89 MET A N 1
ATOM 725 C CA . MET A 1 89 ? -22.184 -13.518 29.642 1.00 80.62 89 MET A CA 1
ATOM 726 C C . MET A 1 89 ? -23.443 -14.361 29.865 1.00 80.62 89 MET A C 1
ATOM 728 O O . MET A 1 89 ? -23.451 -15.251 30.713 1.00 80.62 89 MET A O 1
ATOM 732 N N . GLN A 1 90 ? -24.508 -14.086 29.115 1.00 74.19 90 GLN A N 1
ATOM 733 C CA . GLN A 1 90 ? -25.667 -14.978 29.062 1.00 74.19 90 GLN A CA 1
ATOM 734 C C . GLN A 1 90 ? -25.475 -15.957 27.901 1.00 74.19 90 GLN A C 1
ATOM 736 O O . GLN A 1 90 ? -25.091 -15.537 26.808 1.00 74.19 90 GLN A O 1
ATOM 741 N N . ASP A 1 91 ? -25.731 -17.246 28.128 1.00 60.22 91 ASP A N 1
ATOM 742 C CA . ASP A 1 91 ? -25.583 -18.279 27.096 1.00 60.22 91 ASP A CA 1
ATOM 743 C C . ASP A 1 91 ? -26.381 -17.917 25.828 1.00 60.22 91 ASP A C 1
ATOM 745 O O . ASP A 1 91 ? -27.571 -17.606 25.891 1.00 60.22 91 ASP A O 1
ATOM 749 N N . ASN A 1 92 ? -25.708 -17.949 24.668 1.00 58.28 92 ASN A N 1
ATOM 750 C CA . ASN A 1 92 ? -26.252 -17.653 23.330 1.00 58.28 92 ASN A CA 1
ATOM 751 C C . ASN A 1 92 ? -26.882 -16.258 23.119 1.00 58.28 92 ASN A C 1
ATOM 753 O O . ASN A 1 92 ? -27.661 -16.056 22.186 1.00 58.28 92 ASN A O 1
ATOM 757 N N . SER A 1 93 ? -26.530 -15.268 23.937 1.00 66.88 93 SER A N 1
ATOM 758 C CA . SER A 1 93 ? -27.108 -13.923 23.872 1.00 66.88 93 SER A CA 1
ATOM 759 C C . SER A 1 93 ? -26.169 -12.906 23.199 1.00 66.88 93 SER A C 1
ATOM 761 O O . SER A 1 93 ? -25.007 -12.785 23.569 1.00 66.88 93 SER A O 1
ATOM 763 N N . LEU A 1 94 ? -26.690 -12.093 22.264 1.00 81.31 94 LEU A N 1
ATOM 764 C CA . LEU A 1 94 ? -26.003 -10.906 21.698 1.00 81.31 94 LEU A CA 1
ATOM 765 C C . LEU A 1 94 ? -25.772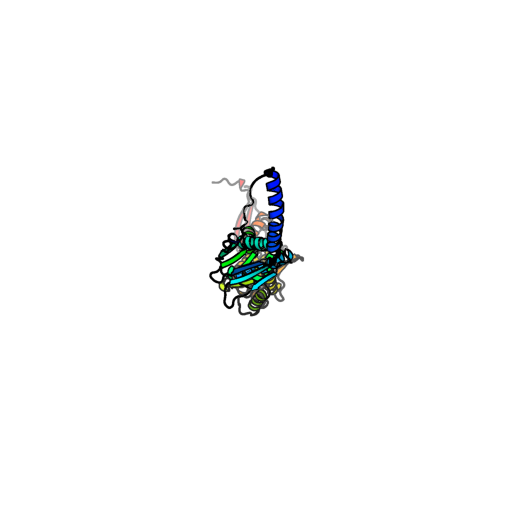 -9.784 22.735 1.00 81.31 94 LEU A C 1
ATOM 767 O O . LEU A 1 94 ? -25.102 -8.786 22.454 1.00 81.31 94 LEU A O 1
ATOM 771 N N . ASN A 1 95 ? -26.337 -9.942 23.932 1.00 85.81 95 ASN A N 1
ATOM 772 C CA . ASN A 1 95 ? -26.221 -9.029 25.059 1.00 85.81 95 ASN A CA 1
ATOM 773 C C . ASN A 1 95 ? -25.496 -9.704 26.231 1.00 85.81 95 ASN A C 1
ATOM 775 O O . ASN A 1 95 ? -25.660 -10.900 26.473 1.00 85.81 95 ASN A O 1
ATOM 779 N N . ALA A 1 96 ? -24.767 -8.919 27.016 1.00 87.81 96 ALA A N 1
ATOM 780 C CA . ALA A 1 96 ? -24.259 -9.351 28.312 1.00 87.81 96 ALA A CA 1
ATOM 781 C C . ALA A 1 96 ? -24.716 -8.402 29.414 1.00 87.81 96 ALA A C 1
ATOM 783 O O . ALA A 1 96 ? -25.096 -7.248 29.184 1.00 87.81 96 ALA A O 1
ATOM 784 N N . LYS A 1 97 ? -24.715 -8.938 30.627 1.00 88.94 97 LYS A N 1
ATOM 785 C CA . LYS A 1 97 ? -25.254 -8.290 31.807 1.00 88.94 97 LYS A CA 1
ATOM 786 C C . LYS A 1 97 ? -24.124 -7.581 32.547 1.00 88.94 97 LYS A C 1
ATOM 788 O O . LYS A 1 97 ? -23.207 -8.227 33.049 1.00 88.94 97 LYS A O 1
ATOM 793 N N . LEU A 1 98 ? -24.162 -6.251 32.580 1.00 90.50 98 LEU A N 1
ATOM 794 C CA . LEU A 1 98 ? -23.182 -5.421 33.276 1.00 90.50 98 LEU A CA 1
ATOM 795 C C . LEU A 1 98 ? -23.674 -5.133 34.696 1.00 90.50 98 LEU A C 1
ATOM 797 O O . LEU A 1 98 ? -24.692 -4.469 34.898 1.00 90.50 98 LEU A O 1
ATOM 801 N N . CYS A 1 99 ? -22.910 -5.607 35.674 1.00 91.88 99 CYS A N 1
ATOM 802 C CA . CYS A 1 99 ? -23.232 -5.531 37.090 1.00 91.88 99 CYS A CA 1
ATOM 803 C C . CYS A 1 99 ? -22.201 -4.663 37.827 1.00 91.88 99 CYS A C 1
ATOM 805 O O . CYS A 1 99 ? -21.018 -5.012 37.870 1.00 91.88 99 CYS A O 1
ATOM 807 N N . LEU A 1 100 ? -22.661 -3.580 38.464 1.00 92.38 100 LEU A N 1
ATOM 808 C CA . LEU A 1 100 ? -21.895 -2.817 39.454 1.00 92.38 100 LEU A CA 1
ATOM 809 C C . LEU A 1 100 ? -22.437 -3.090 40.859 1.00 92.38 100 LEU A C 1
ATOM 811 O O . LEU A 1 100 ? -23.640 -2.968 41.106 1.00 92.38 100 LEU A O 1
ATOM 815 N N . LYS A 1 101 ? -21.554 -3.408 41.807 1.00 92.25 101 LYS A N 1
ATOM 816 C CA . LYS A 1 101 ? -21.905 -3.608 43.222 1.00 92.25 101 LYS A CA 1
ATOM 817 C C . LYS A 1 101 ? -21.057 -2.702 44.099 1.00 92.25 101 LYS A C 1
ATOM 819 O O . LYS A 1 101 ? -19.837 -2.748 44.040 1.00 92.25 101 LYS A O 1
ATOM 824 N N . GLY A 1 102 ? -21.691 -1.918 44.965 1.00 90.19 102 GLY A N 1
ATOM 825 C CA . GLY A 1 102 ? -20.964 -0.973 45.816 1.00 90.19 102 GLY A CA 1
ATOM 826 C C . GLY A 1 102 ? -21.820 -0.349 46.911 1.00 90.19 102 GLY A C 1
ATOM 827 O O . GLY A 1 102 ? -22.935 -0.803 47.190 1.00 90.19 102 GLY A O 1
ATOM 828 N N . ARG A 1 103 ? -21.276 0.674 47.576 1.00 86.38 103 ARG A N 1
ATOM 829 C CA . ARG A 1 103 ? -21.915 1.414 48.678 1.00 86.38 103 ARG A CA 1
ATOM 830 C C . ARG A 1 103 ? -21.622 2.908 48.561 1.00 86.38 103 ARG A C 1
ATOM 832 O O . ARG A 1 103 ? -20.655 3.293 47.914 1.00 86.38 103 ARG A O 1
ATOM 839 N N . GLY A 1 104 ? -22.450 3.721 49.219 1.00 84.69 104 GLY A N 1
ATOM 840 C CA . GLY A 1 104 ? -22.217 5.160 49.371 1.00 84.69 104 GLY A CA 1
ATOM 841 C C . GLY A 1 104 ? -22.106 5.943 48.059 1.00 84.69 104 GLY A C 1
ATOM 842 O O . GLY A 1 104 ? -22.502 5.468 46.995 1.00 84.69 104 GLY A O 1
ATOM 843 N N . GLU A 1 105 ? -21.571 7.155 48.160 1.00 86.50 105 GLU A N 1
ATOM 844 C CA . GLU A 1 105 ? -21.470 8.118 47.055 1.00 86.50 105 GLU A CA 1
ATOM 845 C C . GLU A 1 105 ? -20.597 7.616 45.900 1.00 86.50 105 GLU A C 1
ATOM 847 O O . GLU A 1 105 ? -20.879 7.908 44.743 1.00 86.50 105 GLU A O 1
ATOM 852 N N . GLU A 1 106 ? -19.584 6.798 46.192 1.00 89.25 106 GLU A N 1
ATOM 853 C CA . GLU A 1 106 ? -18.688 6.221 45.186 1.00 89.25 106 GLU A CA 1
ATOM 854 C C . GLU A 1 106 ? -19.437 5.308 44.203 1.00 89.25 106 GLU A C 1
ATOM 856 O O . GLU A 1 106 ? -19.235 5.387 42.992 1.00 89.25 106 GLU A O 1
ATOM 861 N N . PHE A 1 107 ? -20.373 4.497 44.709 1.00 91.19 107 PHE A N 1
ATOM 862 C CA . PHE A 1 107 ? -21.260 3.691 43.870 1.00 91.19 107 PHE A CA 1
ATOM 863 C C . PHE A 1 107 ? -22.159 4.559 42.986 1.00 91.19 107 PHE A C 1
ATOM 865 O O . PHE A 1 107 ? -22.302 4.272 41.798 1.00 91.19 107 PHE A O 1
ATOM 872 N N . ASP A 1 108 ? -22.746 5.621 43.544 1.00 87.88 108 ASP A N 1
ATOM 873 C CA . ASP A 1 108 ? -23.621 6.518 42.782 1.00 87.88 108 ASP A CA 1
ATOM 874 C C . ASP A 1 108 ? -22.831 7.261 41.695 1.00 87.88 108 ASP A C 1
ATOM 876 O O . ASP A 1 108 ? -23.286 7.361 40.556 1.00 87.88 108 ASP A O 1
ATOM 880 N N . ALA A 1 109 ? -21.611 7.705 42.008 1.00 91.31 109 ALA A N 1
ATOM 881 C CA . ALA A 1 109 ? -20.702 8.331 41.055 1.00 91.31 109 ALA A CA 1
ATOM 882 C C . ALA A 1 109 ? -20.298 7.370 39.925 1.00 91.31 109 ALA A C 1
ATOM 884 O O . ALA A 1 109 ? -20.350 7.756 38.756 1.00 91.31 109 ALA A O 1
ATOM 885 N N . ALA A 1 110 ? -19.964 6.114 40.244 1.00 92.44 110 ALA A N 1
ATOM 886 C CA . ALA A 1 110 ? -19.640 5.093 39.248 1.00 92.44 110 ALA A CA 1
ATOM 887 C C . ALA A 1 110 ? -20.831 4.783 38.326 1.00 92.44 110 ALA A C 1
ATOM 889 O O . ALA A 1 110 ? -20.665 4.740 37.105 1.00 92.44 110 ALA A O 1
ATOM 890 N N . CYS A 1 111 ? -22.035 4.629 38.891 1.00 90.88 111 CYS A N 1
ATOM 891 C CA . CYS A 1 111 ? -23.257 4.394 38.120 1.00 90.88 111 CYS A CA 1
ATOM 892 C C . CYS A 1 111 ? -23.578 5.576 37.203 1.00 90.88 111 CYS A C 1
ATOM 894 O O . CYS A 1 111 ? -23.854 5.375 36.023 1.00 90.88 111 CYS A O 1
ATOM 896 N N . ASN A 1 112 ? -23.483 6.805 37.717 1.00 90.75 112 ASN A N 1
ATOM 897 C CA . ASN A 1 112 ? -23.702 8.011 36.924 1.00 90.75 112 ASN A CA 1
ATOM 898 C C . ASN A 1 112 ? -22.675 8.125 35.794 1.00 90.75 112 ASN A C 1
ATOM 900 O O . ASN A 1 112 ? -23.053 8.368 34.651 1.00 90.75 112 ASN A O 1
ATOM 904 N N . LYS A 1 113 ? -21.384 7.908 36.080 1.00 91.81 113 LYS A N 1
ATOM 905 C CA . LYS A 1 113 ? -20.324 7.963 35.062 1.00 91.81 113 LYS A CA 1
ATOM 906 C C . LYS A 1 113 ? -20.562 6.936 33.958 1.00 91.81 113 LYS A C 1
ATOM 908 O O . LYS A 1 113 ? -20.459 7.283 32.786 1.00 91.81 113 LYS A O 1
ATOM 913 N N . LEU A 1 114 ? -20.905 5.700 34.321 1.00 91.38 114 LEU A N 1
ATOM 914 C CA . LEU A 1 114 ? -21.246 4.646 33.367 1.00 91.38 114 LEU A CA 1
ATOM 915 C C . LEU A 1 114 ? -22.473 5.028 32.525 1.00 91.38 114 LEU A C 1
ATOM 917 O O . LEU A 1 114 ? -22.411 4.956 31.301 1.00 91.38 114 LEU A O 1
ATOM 921 N N . PHE A 1 115 ? -23.556 5.468 33.169 1.00 88.31 115 PHE A N 1
ATOM 922 C CA . PHE A 1 115 ? -24.806 5.843 32.508 1.00 88.31 115 PHE A CA 1
ATOM 923 C C . PHE A 1 115 ? -24.603 6.964 31.483 1.00 88.31 115 PHE A C 1
ATOM 925 O O . PHE A 1 115 ? -24.998 6.822 30.326 1.00 88.31 115 PHE A O 1
ATOM 932 N N . TRP A 1 116 ? -23.926 8.046 31.880 1.00 88.12 116 TRP A N 1
ATOM 933 C CA . TRP A 1 116 ? -23.624 9.157 30.978 1.00 88.12 116 TRP A CA 1
ATOM 934 C C . TRP A 1 116 ? -22.735 8.718 29.820 1.00 88.12 116 TRP A C 1
ATOM 936 O O . TRP A 1 116 ? -23.023 9.043 28.672 1.00 88.12 116 TRP A O 1
ATOM 946 N N . LYS A 1 117 ? -21.692 7.928 30.097 1.00 88.75 117 LYS A N 1
ATOM 947 C CA . LYS A 1 117 ? -20.769 7.474 29.053 1.00 88.75 117 LYS A CA 1
ATOM 948 C C . LYS A 1 117 ? -21.447 6.574 28.036 1.00 88.75 117 LYS A C 1
ATOM 950 O O . LYS A 1 117 ? -21.226 6.766 26.851 1.00 88.75 117 LYS A O 1
ATOM 955 N N . LEU A 1 118 ? -22.306 5.658 28.471 1.00 89.25 118 LEU A N 1
ATOM 956 C CA . LEU A 1 118 ? -23.086 4.811 27.568 1.00 89.25 118 LEU A CA 1
ATOM 957 C C . LEU A 1 118 ? -24.022 5.622 26.665 1.00 89.25 118 LEU A C 1
ATOM 959 O O . LEU A 1 118 ? -24.158 5.285 25.493 1.00 89.25 118 LEU A O 1
ATOM 963 N N . GLY A 1 119 ? -24.632 6.690 27.191 1.00 86.19 119 GLY A N 1
ATOM 964 C CA . GLY A 1 119 ? -25.485 7.592 26.412 1.00 86.19 119 GLY A CA 1
ATOM 965 C C . GLY A 1 119 ? -24.729 8.441 25.382 1.00 86.19 119 GLY A C 1
ATOM 966 O O . GLY A 1 119 ? -25.330 8.884 24.407 1.00 86.19 119 GLY A O 1
ATOM 967 N N . GLU A 1 120 ? -23.424 8.656 25.571 1.00 91.69 120 GLU A N 1
ATOM 968 C CA . GLU A 1 120 ? -22.570 9.407 24.639 1.00 91.69 120 GLU A CA 1
ATOM 969 C C . GLU A 1 120 ? -22.034 8.554 23.479 1.00 91.69 120 GLU A C 1
ATOM 971 O O . GLU A 1 120 ? -21.618 9.118 22.462 1.00 91.69 120 GLU A O 1
ATOM 976 N N . ILE A 1 121 ? -22.036 7.219 23.606 1.00 93.69 121 ILE A N 1
ATOM 977 C CA . ILE A 1 121 ? -21.467 6.327 22.589 1.00 93.69 121 ILE A CA 1
ATOM 978 C C . ILE A 1 121 ? -22.208 6.517 21.270 1.00 93.69 121 ILE A C 1
ATOM 980 O O . ILE A 1 121 ? -23.425 6.377 21.171 1.00 93.69 121 ILE A O 1
ATOM 984 N N . THR A 1 122 ? -21.436 6.771 20.223 1.00 94.00 122 THR A N 1
ATOM 985 C CA . THR A 1 122 ? -21.942 6.980 18.869 1.00 94.00 122 THR A CA 1
ATOM 986 C C . THR A 1 122 ? -21.389 5.916 17.940 1.00 94.00 122 THR A C 1
ATOM 988 O O . THR A 1 122 ? -20.261 5.443 18.096 1.00 94.00 122 THR A O 1
ATOM 991 N N . LYS A 1 123 ? -22.207 5.520 16.967 1.00 93.06 123 LYS A N 1
ATOM 992 C CA . LYS A 1 123 ? -21.842 4.560 15.927 1.00 93.06 123 LYS A CA 1
ATOM 993 C C . LYS A 1 123 ? -22.082 5.179 14.563 1.00 93.06 123 LYS A C 1
ATOM 995 O O . LYS A 1 123 ? -23.092 5.844 14.352 1.00 93.06 123 LYS A O 1
ATOM 1000 N N . SER A 1 124 ? -21.170 4.932 13.633 1.00 92.88 124 SER A N 1
ATOM 1001 C CA . SER A 1 124 ? -21.322 5.302 12.229 1.00 92.88 124 SER A CA 1
ATOM 1002 C C . SER A 1 124 ? -20.889 4.142 11.355 1.00 92.88 124 SER A C 1
ATOM 1004 O O . SER A 1 124 ? -19.810 3.594 11.555 1.00 92.88 124 SER A O 1
ATOM 1006 N N . ALA A 1 125 ? -21.694 3.830 10.346 1.00 91.06 125 ALA A N 1
ATOM 1007 C CA . ALA A 1 125 ? -21.237 3.054 9.204 1.00 91.06 125 ALA A CA 1
ATOM 1008 C C . ALA A 1 125 ? -20.608 4.011 8.183 1.00 91.06 125 ALA A C 1
ATOM 1010 O O . ALA A 1 125 ? -21.142 5.098 7.946 1.00 91.06 125 ALA A O 1
ATOM 1011 N N . LEU A 1 126 ? -19.465 3.631 7.626 1.00 88.44 126 LEU A N 1
ATOM 1012 C CA . LEU A 1 126 ? -18.772 4.344 6.562 1.00 88.44 126 LEU A CA 1
ATOM 1013 C C . LEU A 1 126 ? -18.684 3.414 5.344 1.00 88.44 126 LEU A C 1
ATOM 1015 O O . LEU A 1 126 ? -18.023 2.377 5.441 1.00 88.44 126 LEU A O 1
ATOM 1019 N N . PRO A 1 127 ? -19.367 3.727 4.231 1.00 87.38 127 PRO A N 1
ATOM 1020 C CA . PRO A 1 127 ? -19.244 2.947 3.010 1.00 87.38 127 PRO A CA 1
ATOM 1021 C C . PRO A 1 127 ? -17.917 3.229 2.308 1.00 87.38 127 PRO A C 1
ATOM 1023 O O . PRO A 1 127 ? -17.483 4.377 2.227 1.00 87.38 127 PRO A O 1
ATOM 1026 N N . PHE A 1 128 ? -17.304 2.173 1.777 1.00 84.06 128 PHE A N 1
ATOM 1027 C CA . PHE A 1 128 ? -16.190 2.267 0.843 1.00 84.06 128 PHE A CA 1
ATOM 1028 C C . PHE A 1 128 ? -16.623 1.716 -0.515 1.00 84.06 128 PHE A C 1
ATOM 1030 O O . PHE A 1 128 ? -16.860 0.516 -0.667 1.00 84.06 128 PHE A O 1
ATOM 1037 N N . ASP A 1 129 ? -16.700 2.604 -1.505 1.00 83.62 129 ASP A N 1
ATOM 1038 C CA . ASP A 1 129 ? -17.078 2.241 -2.876 1.00 83.62 129 ASP A CA 1
ATOM 1039 C C . ASP A 1 129 ? -16.001 1.373 -3.548 1.00 83.62 129 ASP A C 1
ATOM 1041 O O . ASP A 1 129 ? -16.300 0.490 -4.354 1.00 83.62 129 ASP A O 1
ATOM 1045 N N . ASP A 1 130 ? -14.731 1.579 -3.183 1.00 87.19 130 ASP A N 1
ATOM 1046 C CA . ASP A 1 130 ? -13.619 0.768 -3.668 1.00 87.19 130 ASP A CA 1
ATOM 1047 C C . ASP A 1 130 ? -13.470 -0.513 -2.839 1.00 87.19 130 ASP A C 1
ATOM 1049 O O . ASP A 1 130 ? -12.947 -0.511 -1.719 1.00 87.19 130 ASP A O 1
ATOM 1053 N N . ARG A 1 131 ? -13.876 -1.638 -3.436 1.00 87.44 131 ARG A N 1
ATOM 1054 C CA . ARG A 1 131 ? -13.751 -2.973 -2.837 1.00 87.44 131 ARG A CA 1
ATOM 1055 C C . ARG A 1 131 ? -12.327 -3.286 -2.369 1.00 87.44 131 ARG A C 1
ATOM 1057 O O . ARG A 1 131 ? -12.169 -3.937 -1.345 1.00 87.44 131 ARG A O 1
ATOM 1064 N N . ARG A 1 132 ? -11.294 -2.794 -3.060 1.00 89.94 132 ARG A N 1
ATOM 1065 C CA . ARG A 1 132 ? -9.893 -3.088 -2.714 1.00 89.94 132 ARG A CA 1
ATOM 1066 C C . ARG A 1 132 ? -9.487 -2.452 -1.387 1.00 89.94 132 ARG A C 1
ATOM 1068 O O . ARG A 1 132 ? -8.686 -3.031 -0.657 1.00 89.94 132 ARG A O 1
ATOM 1075 N N . ILE A 1 133 ? -10.027 -1.264 -1.094 1.00 88.75 133 ILE A N 1
ATOM 1076 C CA . ILE A 1 133 ? -9.822 -0.559 0.179 1.00 88.75 133 ILE A CA 1
ATOM 1077 C C . ILE A 1 133 ? -10.521 -1.326 1.298 1.00 88.75 133 ILE A C 1
ATOM 1079 O O . ILE A 1 133 ? -9.919 -1.567 2.343 1.00 88.75 133 ILE A O 1
ATOM 1083 N N . TRP A 1 134 ? -11.753 -1.778 1.056 1.00 90.00 134 TRP A N 1
ATOM 1084 C CA . TRP A 1 134 ? -12.475 -2.614 2.012 1.00 90.00 134 TRP A CA 1
ATOM 1085 C C . TRP A 1 134 ? -11.743 -3.932 2.301 1.00 90.00 134 TRP A C 1
ATOM 1087 O O . TRP A 1 134 ? -11.523 -4.245 3.467 1.00 90.00 134 TRP A O 1
ATOM 1097 N N . ASP A 1 135 ? -11.288 -4.650 1.270 1.00 89.56 135 ASP A N 1
ATOM 1098 C CA . ASP A 1 135 ? -10.538 -5.909 1.408 1.00 89.56 135 ASP A CA 1
ATOM 1099 C C . ASP A 1 135 ? -9.269 -5.720 2.266 1.00 89.56 135 ASP A C 1
ATOM 1101 O O . ASP A 1 135 ? -8.891 -6.605 3.035 1.00 89.56 135 ASP A O 1
ATOM 1105 N N . ALA A 1 136 ? -8.611 -4.558 2.162 1.00 91.12 136 ALA A N 1
ATOM 1106 C CA . ALA A 1 136 ? -7.466 -4.217 3.000 1.00 91.12 136 ALA A CA 1
ATOM 1107 C C . ALA A 1 136 ? -7.876 -3.919 4.452 1.00 91.12 136 ALA A C 1
ATOM 1109 O O . ALA A 1 136 ? -7.238 -4.419 5.370 1.00 91.12 136 ALA A O 1
ATOM 1110 N N . ILE A 1 137 ? -8.948 -3.153 4.687 1.00 90.50 137 ILE A N 1
ATOM 1111 C CA . ILE A 1 137 ? -9.447 -2.846 6.044 1.00 90.50 137 ILE A CA 1
ATOM 1112 C C . ILE A 1 137 ? -10.012 -4.094 6.743 1.00 90.50 137 ILE A C 1
ATOM 1114 O O . ILE A 1 137 ? -9.979 -4.194 7.971 1.00 90.50 137 ILE A O 1
ATOM 1118 N N . ALA A 1 138 ? -10.532 -5.056 5.983 1.00 89.69 138 ALA A N 1
ATOM 1119 C CA . ALA A 1 138 ? -11.001 -6.335 6.501 1.00 89.69 138 ALA A CA 1
ATOM 1120 C C . ALA A 1 138 ? -9.853 -7.270 6.932 1.00 89.69 138 ALA A C 1
ATOM 1122 O O . ALA A 1 138 ? -10.093 -8.203 7.697 1.00 89.69 138 ALA A O 1
ATOM 1123 N N . ASP A 1 139 ? -8.610 -7.025 6.495 1.00 90.69 139 ASP A N 1
ATOM 1124 C CA . ASP A 1 139 ? -7.443 -7.801 6.926 1.00 90.69 139 ASP A CA 1
ATOM 1125 C C . ASP A 1 139 ? -7.162 -7.564 8.418 1.00 90.69 139 ASP A C 1
ATOM 1127 O O . ASP A 1 139 ? -6.990 -6.430 8.876 1.00 90.69 139 ASP A O 1
ATOM 1131 N N . THR A 1 140 ? -7.070 -8.651 9.185 1.00 91.44 140 THR A N 1
ATOM 1132 C CA . THR A 1 140 ? -6.845 -8.615 10.635 1.00 91.44 140 THR A CA 1
ATOM 1133 C C . THR A 1 140 ? -5.606 -7.805 11.016 1.00 91.44 140 THR A C 1
ATOM 1135 O O . THR A 1 140 ? -5.650 -7.042 11.977 1.00 91.44 140 THR A O 1
ATOM 1138 N N . ARG A 1 141 ? -4.521 -7.884 10.236 1.00 92.31 141 ARG A N 1
ATOM 1139 C CA . ARG A 1 141 ? -3.267 -7.164 10.524 1.00 92.31 141 ARG A CA 1
ATOM 1140 C C . ARG A 1 141 ? -3.431 -5.657 10.338 1.00 92.31 141 ARG A C 1
ATOM 1142 O O . ARG A 1 141 ? -2.823 -4.868 11.059 1.00 92.31 141 ARG A O 1
ATOM 1149 N N . VAL A 1 142 ? -4.259 -5.249 9.375 1.00 92.38 142 VAL A N 1
ATOM 1150 C CA . VAL A 1 142 ? -4.611 -3.840 9.162 1.00 92.38 142 VAL A CA 1
ATOM 1151 C C . VAL A 1 142 ? -5.503 -3.351 10.302 1.00 92.38 142 VAL A C 1
ATOM 1153 O O . VAL A 1 142 ? -5.246 -2.276 10.840 1.00 92.38 142 VAL A O 1
ATOM 1156 N N . GLN A 1 143 ? -6.484 -4.145 10.746 1.00 92.00 143 GLN A N 1
ATOM 1157 C CA . GLN A 1 143 ? -7.322 -3.795 11.903 1.00 92.00 143 GLN A CA 1
ATOM 1158 C C . GLN A 1 143 ? -6.516 -3.657 13.198 1.00 92.00 143 GLN A C 1
ATOM 1160 O O . GLN A 1 143 ? -6.711 -2.698 13.946 1.00 92.00 143 GLN A O 1
ATOM 1165 N N . GLU A 1 144 ? -5.574 -4.567 13.447 1.00 92.38 144 GLU A N 1
ATOM 1166 C CA . GLU A 1 144 ? -4.650 -4.489 14.581 1.00 92.38 144 GLU A CA 1
ATOM 1167 C C . GLU A 1 144 ? -3.796 -3.218 14.527 1.00 92.38 144 GLU A C 1
ATOM 1169 O O . GLU A 1 144 ? -3.644 -2.526 15.539 1.00 92.38 144 GLU A O 1
ATOM 1174 N N . HIS A 1 145 ? -3.290 -2.861 13.342 1.00 93.38 145 HIS A N 1
ATOM 1175 C CA . HIS A 1 145 ? -2.539 -1.624 13.155 1.00 93.38 145 HIS A CA 1
ATOM 1176 C C . HIS A 1 145 ? -3.408 -0.384 13.415 1.00 93.38 145 HIS A C 1
ATOM 1178 O O . HIS A 1 145 ? -3.005 0.493 14.179 1.00 93.38 145 HIS A O 1
ATOM 1184 N N . ILE A 1 146 ? -4.627 -0.328 12.865 1.00 93.69 146 ILE A N 1
ATOM 1185 C CA . ILE A 1 146 ? -5.578 0.767 13.115 1.00 93.69 146 ILE A CA 1
ATOM 1186 C C . ILE A 1 146 ? -5.855 0.898 14.621 1.00 93.69 146 ILE A C 1
ATOM 1188 O O . ILE A 1 146 ? -5.774 1.999 15.169 1.00 93.69 146 ILE A O 1
ATOM 1192 N N . LYS A 1 147 ? -6.119 -0.217 15.315 1.00 93.12 147 LYS A N 1
ATOM 1193 C CA . LYS A 1 147 ? -6.343 -0.243 16.771 1.00 93.12 147 LYS A CA 1
ATOM 1194 C C . LYS A 1 147 ? -5.137 0.296 17.545 1.00 93.12 147 LYS A C 1
ATOM 1196 O O . LYS A 1 147 ? -5.305 1.105 18.463 1.00 93.12 147 LYS A O 1
ATOM 1201 N N . SER A 1 148 ? -3.928 -0.115 17.163 1.00 93.12 148 SER A N 1
ATOM 1202 C CA . SER A 1 148 ? -2.681 0.372 17.758 1.00 93.12 148 SER A CA 1
ATOM 1203 C C . SER A 1 148 ? -2.531 1.887 17.597 1.00 93.12 148 SER A C 1
ATOM 1205 O O . SER A 1 148 ? -2.289 2.583 18.584 1.00 93.12 148 SER A O 1
ATOM 1207 N N . VAL A 1 149 ? -2.757 2.422 16.393 1.00 94.25 149 VAL A N 1
ATOM 1208 C CA . VAL A 1 149 ? -2.644 3.865 16.125 1.00 94.25 149 VAL A CA 1
ATOM 1209 C C . VAL A 1 149 ? -3.701 4.666 16.888 1.00 94.25 149 VAL A C 1
ATOM 1211 O O . VAL A 1 149 ? -3.375 5.712 17.453 1.00 94.25 149 VAL A O 1
ATOM 1214 N N . LEU A 1 150 ? -4.945 4.182 16.962 1.00 94.19 150 LEU A N 1
ATOM 1215 C CA . LEU A 1 150 ? -6.000 4.819 17.761 1.00 94.19 150 LEU A CA 1
ATOM 1216 C C . LEU A 1 150 ? -5.597 4.913 19.235 1.00 94.19 150 LEU A C 1
ATOM 1218 O O . LEU A 1 150 ? -5.728 5.975 19.843 1.00 94.19 150 LEU A O 1
ATOM 1222 N N . THR A 1 151 ? -5.030 3.837 19.781 1.00 92.00 151 THR A N 1
ATOM 1223 C CA . THR A 1 151 ? -4.551 3.801 21.169 1.00 92.00 151 THR A CA 1
ATOM 1224 C C . THR A 1 151 ? -3.371 4.753 21.377 1.00 92.00 151 THR A C 1
ATOM 1226 O O . THR A 1 151 ? -3.380 5.539 22.322 1.00 92.00 151 THR A O 1
ATOM 1229 N N . LEU A 1 152 ? -2.388 4.752 20.470 1.00 93.31 152 LEU A N 1
ATOM 1230 C CA . LEU A 1 152 ? -1.224 5.648 20.520 1.00 93.31 152 LEU A CA 1
ATOM 1231 C C . LEU A 1 152 ? -1.622 7.127 20.464 1.00 93.31 152 LEU A C 1
ATOM 1233 O O . LEU A 1 152 ? -1.045 7.947 21.175 1.00 93.31 152 LEU A O 1
ATOM 1237 N N . LYS A 1 153 ? -2.627 7.473 19.651 1.00 93.50 153 LYS A N 1
ATOM 1238 C CA . LYS A 1 153 ? -3.162 8.840 19.559 1.00 93.50 153 LYS A CA 1
ATOM 1239 C C . LYS A 1 153 ? -4.215 9.161 20.625 1.00 93.50 153 LYS A C 1
ATOM 1241 O O . LYS A 1 153 ? -4.778 10.254 20.598 1.00 93.50 153 LYS A O 1
ATOM 1246 N N . ASN A 1 154 ? -4.470 8.241 21.559 1.00 92.56 154 ASN A N 1
ATOM 1247 C CA . ASN A 1 154 ? -5.476 8.369 22.614 1.00 92.56 154 ASN A CA 1
ATOM 1248 C C . ASN A 1 154 ? -6.875 8.727 22.069 1.00 92.56 154 ASN A C 1
ATOM 1250 O O . ASN A 1 154 ? -7.604 9.529 22.657 1.00 92.56 154 ASN A O 1
ATOM 1254 N N . ILE A 1 155 ? -7.233 8.155 20.917 1.00 94.44 155 ILE A N 1
ATOM 1255 C CA . ILE A 1 155 ? -8.551 8.307 20.301 1.00 94.44 155 ILE A CA 1
ATOM 1256 C C . ILE A 1 155 ? -9.449 7.199 20.850 1.00 94.44 155 ILE A C 1
ATOM 1258 O O . ILE A 1 155 ? -9.184 6.014 20.646 1.00 94.44 155 ILE A O 1
ATOM 1262 N N . ARG A 1 156 ? -10.533 7.567 21.542 1.00 93.94 156 ARG A N 1
ATOM 1263 C CA . ARG A 1 156 ? -11.462 6.606 22.172 1.00 93.94 156 ARG A CA 1
ATOM 1264 C C . ARG A 1 156 ? -12.494 6.107 21.162 1.00 93.94 156 ARG A C 1
ATOM 1266 O O . ARG A 1 156 ? -13.687 6.415 21.263 1.00 93.94 156 ARG A O 1
ATOM 1273 N N . ALA A 1 157 ? -12.015 5.350 20.183 1.00 95.44 157 ALA A N 1
ATOM 1274 C CA . ALA A 1 157 ? -12.813 4.753 19.124 1.00 95.44 157 ALA A CA 1
ATOM 1275 C C . ALA A 1 157 ? -12.316 3.347 18.767 1.00 95.44 157 ALA A C 1
ATOM 1277 O O . ALA A 1 157 ? -11.178 2.979 19.044 1.00 95.44 157 ALA A O 1
ATOM 1278 N N . GLN A 1 158 ? -13.186 2.579 18.125 1.00 94.19 158 GLN A N 1
ATOM 1279 C CA . GLN A 1 158 ? -12.917 1.260 17.576 1.00 94.19 158 GLN A CA 1
ATOM 1280 C C . GLN A 1 158 ? -13.437 1.220 16.142 1.00 94.19 158 GLN A C 1
ATOM 1282 O O . GLN A 1 158 ? -14.523 1.727 15.847 1.00 94.19 158 GLN A O 1
ATOM 1287 N N . VAL A 1 159 ? -12.642 0.622 15.263 1.00 91.62 159 VAL A N 1
ATOM 1288 C CA . VAL A 1 159 ? -12.932 0.475 13.838 1.00 91.62 159 VAL A CA 1
ATOM 1289 C C . VAL A 1 159 ? -12.994 -1.015 13.534 1.00 91.62 159 VAL A C 1
ATOM 1291 O O . VAL A 1 159 ? -12.049 -1.741 13.836 1.00 91.62 159 VAL A O 1
ATOM 1294 N N . CYS A 1 160 ? -14.098 -1.464 12.945 1.00 88.94 160 CYS A N 1
ATOM 1295 C CA . CYS A 1 160 ? -14.314 -2.858 12.569 1.00 88.94 160 CYS A CA 1
ATOM 1296 C C . CYS A 1 160 ? -14.859 -2.936 11.143 1.00 88.94 160 CYS A C 1
ATOM 1298 O O . CYS A 1 160 ? -15.656 -2.090 10.733 1.00 88.94 160 CYS A O 1
ATOM 1300 N N . ALA A 1 161 ? -14.477 -3.969 10.396 1.00 87.12 161 ALA A N 1
ATOM 1301 C CA . ALA A 1 161 ? -15.189 -4.318 9.170 1.00 87.12 161 ALA A CA 1
ATOM 1302 C C . ALA A 1 161 ? -16.626 -4.740 9.515 1.00 87.12 161 ALA A C 1
ATOM 1304 O O . ALA A 1 161 ? -16.848 -5.466 10.482 1.00 87.12 161 ALA A O 1
ATOM 1305 N N . GLY A 1 162 ? -17.601 -4.235 8.761 1.00 82.12 162 GLY A N 1
ATOM 1306 C CA . GLY A 1 162 ? -18.996 -4.630 8.902 1.00 82.12 162 GLY A CA 1
ATOM 1307 C C . GLY A 1 162 ? -19.256 -6.011 8.302 1.00 82.12 162 GLY A C 1
ATOM 1308 O O . GLY A 1 162 ? -18.621 -6.401 7.326 1.00 82.12 162 GLY A O 1
ATOM 1309 N N . ASP A 1 163 ? -20.234 -6.720 8.864 1.00 75.62 163 ASP A N 1
ATOM 1310 C CA . ASP A 1 163 ? -20.597 -8.079 8.437 1.00 75.62 163 ASP A CA 1
ATOM 1311 C C . ASP A 1 163 ? -21.310 -8.117 7.073 1.00 75.62 163 ASP A C 1
ATOM 1313 O O . ASP A 1 163 ? -21.385 -9.160 6.427 1.00 75.62 163 ASP A O 1
ATOM 1317 N N . THR A 1 164 ? -21.881 -6.987 6.635 1.00 71.94 164 THR A N 1
ATOM 1318 C CA . THR A 1 164 ? -22.668 -6.887 5.398 1.00 71.94 164 THR A CA 1
ATOM 1319 C C . THR A 1 164 ? -22.409 -5.568 4.675 1.00 71.94 164 THR A C 1
ATOM 1321 O O . THR A 1 164 ? -22.384 -4.501 5.289 1.00 71.94 164 THR A O 1
ATOM 1324 N N . GLY A 1 165 ? -22.230 -5.649 3.352 1.00 67.62 165 GLY A N 1
ATOM 1325 C CA . GLY A 1 165 ? -21.817 -4.516 2.521 1.00 67.62 165 GLY A CA 1
ATOM 1326 C C . GLY A 1 165 ? -20.364 -4.109 2.780 1.00 67.62 165 GLY A C 1
ATOM 1327 O O . GLY A 1 165 ? -19.801 -4.424 3.824 1.00 67.62 165 GLY A O 1
ATOM 1328 N N . ASN A 1 166 ? -19.739 -3.401 1.836 1.00 84.50 166 ASN A N 1
ATOM 1329 C CA . ASN A 1 166 ? -18.377 -2.870 1.986 1.00 84.50 166 ASN A CA 1
ATOM 1330 C C . ASN A 1 166 ? -18.361 -1.690 2.980 1.00 84.50 166 ASN A C 1
ATOM 1332 O O . ASN A 1 166 ? -18.049 -0.550 2.636 1.00 84.50 166 ASN A O 1
ATOM 1336 N N . LEU A 1 167 ? -18.799 -1.951 4.209 1.00 88.69 167 LEU A N 1
ATOM 1337 C CA . LEU A 1 167 ? -19.015 -0.987 5.269 1.00 88.69 167 LEU A CA 1
ATOM 1338 C C . LEU A 1 167 ? -17.946 -1.173 6.336 1.00 88.69 167 LEU A C 1
ATOM 1340 O O . LEU A 1 167 ? -17.616 -2.290 6.730 1.00 88.69 167 LEU A O 1
ATOM 1344 N N . VAL A 1 168 ? -17.451 -0.057 6.850 1.00 89.62 168 VAL A N 1
ATOM 1345 C CA . VAL A 1 168 ? -16.625 -0.014 8.052 1.00 89.62 168 VAL A CA 1
ATOM 1346 C C . VAL A 1 168 ? -17.449 0.607 9.165 1.00 89.62 168 VAL A C 1
ATOM 1348 O O . VAL A 1 168 ? -18.008 1.694 9.015 1.00 89.62 168 VAL A O 1
ATOM 1351 N N . ILE A 1 169 ? -17.554 -0.094 10.286 1.00 91.88 169 ILE A N 1
ATOM 1352 C CA . ILE A 1 169 ? -18.287 0.358 11.461 1.00 91.88 169 ILE A CA 1
ATOM 1353 C C . ILE A 1 169 ? -17.294 1.022 12.405 1.00 91.88 169 ILE A C 1
ATOM 1355 O O . ILE A 1 169 ? -16.339 0.400 12.868 1.00 91.88 169 ILE A O 1
ATOM 1359 N N . ILE A 1 170 ? -17.545 2.290 12.715 1.00 93.94 170 ILE A N 1
ATOM 1360 C CA . ILE A 1 170 ? -16.772 3.056 13.687 1.00 93.94 170 ILE A CA 1
ATOM 1361 C C . ILE A 1 170 ? -17.656 3.286 14.908 1.00 93.94 170 ILE A C 1
ATOM 1363 O O . ILE A 1 170 ? -18.699 3.938 14.814 1.00 93.94 170 ILE A O 1
ATOM 1367 N N . THR A 1 171 ? -17.235 2.748 16.049 1.00 94.75 171 THR A N 1
ATOM 1368 C CA . THR A 1 171 ? -17.852 2.995 17.359 1.00 94.75 171 THR A CA 1
ATOM 1369 C C . THR A 1 171 ? -16.940 3.925 18.145 1.00 94.75 171 THR A C 1
ATOM 1371 O O . THR A 1 171 ? -15.751 3.653 18.268 1.00 94.75 171 THR A O 1
ATOM 1374 N N . ALA A 1 172 ? -17.465 5.030 18.665 1.00 96.44 172 ALA A N 1
ATOM 1375 C CA . ALA A 1 172 ? -16.672 6.028 19.374 1.00 96.44 172 ALA A CA 1
ATOM 1376 C C . ALA A 1 172 ? -17.376 6.527 20.633 1.00 96.44 172 ALA A C 1
ATOM 1378 O O . ALA A 1 172 ? -18.603 6.521 20.723 1.00 96.44 172 ALA A O 1
ATOM 1379 N N . MET A 1 173 ? -16.586 7.005 21.596 1.00 93.75 173 MET A N 1
ATOM 1380 C CA . MET A 1 173 ? -17.098 7.483 22.883 1.00 93.75 173 MET A CA 1
ATOM 1381 C C . MET A 1 173 ? -18.013 8.705 22.741 1.00 93.75 173 MET A C 1
ATOM 1383 O O . MET A 1 173 ? -18.878 8.908 23.578 1.00 93.75 173 MET A O 1
ATOM 1387 N N . ASN A 1 174 ? -17.808 9.530 21.713 1.00 93.69 174 ASN A N 1
ATOM 1388 C CA . ASN A 1 174 ? -18.649 10.676 21.377 1.00 93.69 174 ASN A CA 1
ATOM 1389 C C . ASN A 1 174 ? -18.402 11.107 19.917 1.00 93.69 174 ASN A C 1
ATOM 1391 O O . ASN A 1 174 ? -17.503 10.596 19.245 1.00 93.69 174 ASN A O 1
ATOM 1395 N N . ASN A 1 175 ? -19.157 12.102 19.442 1.00 94.12 175 ASN A N 1
ATOM 1396 C CA . ASN A 1 175 ? -19.044 12.623 18.074 1.00 94.12 175 ASN A CA 1
ATOM 1397 C C . ASN A 1 175 ? -17.669 13.230 17.730 1.00 94.12 175 ASN A C 1
ATOM 1399 O O . ASN A 1 175 ? -17.286 13.249 16.560 1.00 94.12 175 ASN A O 1
ATOM 1403 N N . ILE A 1 176 ? -16.926 13.742 18.718 1.00 95.12 176 ILE A N 1
ATOM 1404 C CA . ILE A 1 176 ? -15.593 14.324 18.497 1.00 95.12 176 ILE A CA 1
ATOM 1405 C C . ILE A 1 176 ? -14.596 13.203 18.194 1.00 95.12 176 ILE A C 1
ATOM 1407 O O . ILE A 1 176 ? -13.877 13.264 17.198 1.00 95.12 176 ILE A O 1
ATOM 1411 N N . GLU A 1 177 ? -14.592 12.157 19.018 1.00 95.88 177 GLU A N 1
ATOM 1412 C CA . GLU A 1 177 ? -13.759 10.968 18.828 1.00 95.88 177 GLU A CA 1
ATOM 1413 C C . GLU A 1 177 ? -14.133 10.217 17.543 1.00 95.88 177 GLU A C 1
ATOM 1415 O O . GLU A 1 177 ? -13.254 9.744 16.827 1.00 95.88 177 GLU A O 1
ATOM 1420 N N . LEU A 1 178 ? -15.424 10.194 17.189 1.00 95.88 178 LEU A N 1
ATOM 1421 C CA . LEU A 1 178 ? -15.899 9.633 15.926 1.00 95.88 178 LEU A CA 1
ATOM 1422 C C . LEU A 1 178 ? -15.277 10.338 14.716 1.00 95.88 178 LEU A C 1
ATOM 1424 O O . LEU A 1 178 ? -14.836 9.674 13.780 1.00 95.88 178 LEU A O 1
ATOM 1428 N N . ARG A 1 179 ? -15.245 11.677 14.724 1.00 95.44 179 ARG A N 1
ATOM 1429 C CA . ARG A 1 179 ? -14.647 12.461 13.636 1.00 95.44 179 ARG A CA 1
ATOM 1430 C C . ARG A 1 179 ? -13.145 12.204 13.541 1.00 95.44 179 ARG A C 1
ATOM 1432 O O . ARG A 1 179 ? -12.673 11.854 12.470 1.00 95.44 179 ARG A O 1
ATOM 1439 N N . LYS A 1 180 ? -12.430 12.255 14.670 1.00 96.12 180 LYS A N 1
ATOM 1440 C CA . LYS A 1 180 ? -10.990 11.946 14.715 1.00 96.12 180 LYS A CA 1
ATOM 1441 C C . LYS A 1 180 ? -10.679 10.557 14.155 1.00 96.12 180 LYS A C 1
ATOM 1443 O O . LYS A 1 180 ? -9.715 10.406 13.417 1.00 96.12 180 LYS A O 1
ATOM 1448 N N . ALA A 1 181 ? -11.482 9.551 14.501 1.00 95.75 181 ALA A N 1
ATOM 1449 C CA . ALA A 1 181 ? -11.296 8.188 14.014 1.00 95.75 181 ALA A CA 1
ATOM 1450 C C . ALA A 1 181 ? -11.570 8.057 12.507 1.00 95.75 181 ALA A C 1
ATOM 1452 O O . ALA A 1 181 ? -10.858 7.322 11.829 1.00 95.75 181 ALA A O 1
ATOM 1453 N N . LYS A 1 182 ? -12.568 8.780 11.979 1.00 94.31 182 LYS A N 1
ATOM 1454 C CA . LYS A 1 182 ? -12.844 8.841 10.535 1.00 94.31 182 LYS A CA 1
ATOM 1455 C C . LYS A 1 182 ? -11.688 9.465 9.765 1.00 94.31 182 LYS A C 1
ATOM 1457 O O . LYS A 1 182 ? -11.208 8.848 8.821 1.00 94.31 182 LYS A O 1
ATOM 1462 N N . ASP A 1 183 ? -11.239 10.640 10.196 1.00 93.44 183 ASP A N 1
ATOM 1463 C CA . ASP A 1 183 ? -10.147 11.365 9.542 1.00 93.44 183 ASP A CA 1
ATOM 1464 C C . ASP A 1 183 ? -8.867 10.512 9.563 1.00 93.44 183 ASP A C 1
ATOM 1466 O O . ASP A 1 183 ? -8.239 10.292 8.533 1.00 93.44 183 ASP A O 1
ATOM 1470 N N . LEU A 1 184 ? -8.561 9.898 10.714 1.00 93.81 184 LEU A N 1
ATOM 1471 C CA . LEU A 1 184 ? -7.439 8.972 10.852 1.00 93.81 184 LEU A CA 1
ATOM 1472 C C . LEU A 1 184 ? -7.534 7.776 9.896 1.00 93.81 184 LEU A C 1
ATOM 1474 O O . LEU A 1 184 ? -6.533 7.397 9.300 1.00 93.81 184 LEU A O 1
ATOM 1478 N N . LEU A 1 185 ? -8.705 7.145 9.782 1.00 92.44 185 LEU A N 1
ATOM 1479 C CA . LEU A 1 185 ? -8.880 5.972 8.928 1.00 92.44 185 LEU A CA 1
ATOM 1480 C C . LEU A 1 185 ? -8.626 6.307 7.453 1.00 92.44 185 LEU A C 1
ATOM 1482 O O . LEU A 1 185 ? -7.990 5.517 6.757 1.00 92.44 185 LEU A O 1
ATOM 1486 N N . LEU A 1 186 ? -9.107 7.467 6.997 1.00 88.88 186 LEU A N 1
ATOM 1487 C CA . LEU A 1 186 ? -8.896 7.944 5.630 1.00 88.88 186 LEU A CA 1
ATOM 1488 C C . LEU A 1 186 ? -7.420 8.257 5.354 1.00 88.88 186 LEU A C 1
ATOM 1490 O O . LEU A 1 186 ? -6.937 7.946 4.271 1.00 88.88 186 LEU A O 1
ATOM 1494 N N . ASP A 1 187 ? -6.701 8.800 6.337 1.00 90.69 187 ASP A N 1
ATOM 1495 C CA . ASP A 1 187 ? -5.267 9.087 6.214 1.00 90.69 187 ASP A CA 1
ATOM 1496 C C . ASP A 1 187 ? -4.393 7.822 6.295 1.00 90.69 187 ASP A C 1
ATOM 1498 O O . ASP A 1 187 ? -3.299 7.770 5.731 1.00 90.69 187 ASP A O 1
ATOM 1502 N N . LEU A 1 188 ? -4.843 6.800 7.029 1.00 92.81 188 LEU A N 1
ATOM 1503 C CA . LEU A 1 188 ? -4.067 5.584 7.270 1.00 92.81 188 LEU A CA 1
ATOM 1504 C C . LEU A 1 188 ? -4.072 4.617 6.094 1.00 92.81 188 LEU A C 1
ATOM 1506 O O . LEU A 1 188 ? -3.111 3.860 5.955 1.00 92.81 188 LEU A O 1
ATOM 1510 N N . ILE A 1 189 ? -5.143 4.582 5.301 1.00 93.12 189 ILE A N 1
ATOM 1511 C CA . ILE A 1 189 ? -5.294 3.609 4.220 1.00 93.12 189 ILE A CA 1
ATOM 1512 C C . ILE A 1 189 ? -5.036 4.277 2.880 1.00 93.12 189 ILE A C 1
ATOM 1514 O O . ILE A 1 189 ? -5.736 5.198 2.475 1.00 93.12 189 ILE A O 1
ATOM 1518 N N . GLU A 1 190 ? -4.048 3.762 2.159 1.00 93.56 190 GLU A N 1
ATOM 1519 C CA . GLU A 1 190 ? -3.635 4.302 0.874 1.00 93.56 190 GLU A CA 1
ATOM 1520 C C . GLU A 1 190 ? -3.751 3.243 -0.222 1.00 93.56 190 GLU A C 1
ATOM 1522 O O . GLU A 1 190 ? -3.487 2.058 -0.006 1.00 93.56 190 GLU A O 1
ATOM 1527 N N . ILE A 1 191 ? -4.123 3.691 -1.423 1.00 93.62 191 ILE A N 1
ATOM 1528 C CA . ILE A 1 191 ? -4.043 2.916 -2.659 1.00 93.62 191 ILE A CA 1
ATOM 1529 C C . ILE A 1 191 ? -3.019 3.563 -3.589 1.00 93.62 191 ILE A C 1
ATOM 1531 O O . ILE A 1 191 ? -3.137 4.727 -3.977 1.00 93.62 191 ILE A O 1
ATOM 1535 N N . LYS A 1 192 ? -2.004 2.795 -3.980 1.00 94.06 192 LYS A N 1
ATOM 1536 C CA . LYS A 1 192 ? -0.993 3.221 -4.952 1.00 94.06 192 LYS A CA 1
ATOM 1537 C C . LYS A 1 192 ? -0.881 2.223 -6.080 1.00 94.06 192 LYS A C 1
ATOM 1539 O O . LYS A 1 192 ? -1.014 1.020 -5.890 1.00 94.06 192 LYS A O 1
ATOM 1544 N N . THR A 1 193 ? -0.590 2.747 -7.262 1.00 91.56 193 THR A N 1
ATOM 1545 C CA . THR A 1 193 ? -0.314 1.942 -8.448 1.00 91.56 193 THR A CA 1
ATOM 1546 C C . THR A 1 193 ? 1.160 2.076 -8.804 1.00 91.56 193 THR A C 1
ATOM 1548 O O . THR A 1 193 ? 1.697 3.183 -8.833 1.00 91.56 193 THR A O 1
ATOM 1551 N N . VAL A 1 194 ? 1.807 0.948 -9.068 1.00 88.25 194 VAL A N 1
ATOM 1552 C CA . VAL 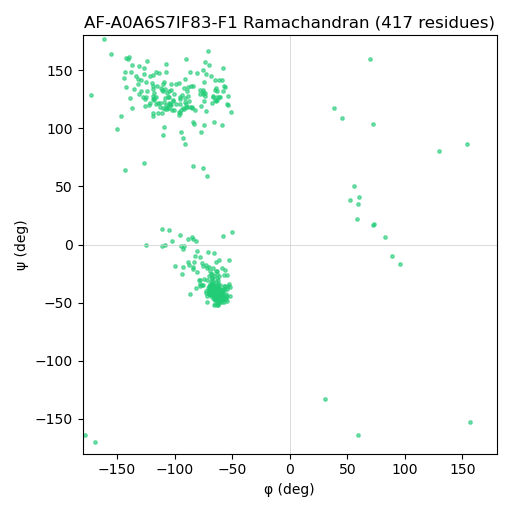A 1 194 ? 3.187 0.847 -9.540 1.00 88.25 194 VAL A CA 1
ATOM 1553 C C . VAL A 1 194 ? 3.154 0.184 -10.908 1.00 88.25 194 VAL A C 1
ATOM 1555 O O . VAL A 1 194 ? 2.584 -0.898 -11.058 1.00 88.25 194 VAL A O 1
ATOM 1558 N N . SER A 1 195 ? 3.753 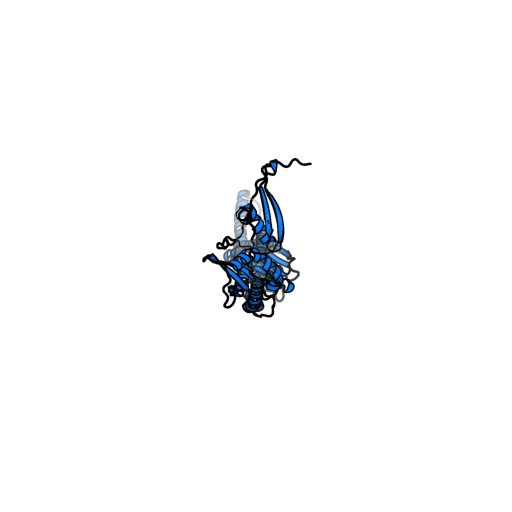0.829 -11.905 1.00 83.06 195 SER A N 1
ATOM 1559 C CA . SER A 1 195 ? 4.002 0.191 -13.193 1.00 83.06 195 SER A CA 1
ATOM 1560 C C . SER A 1 195 ? 5.173 -0.773 -13.063 1.00 83.06 195 SER A C 1
ATOM 1562 O O . SER A 1 195 ? 6.215 -0.434 -12.494 1.00 83.06 195 SER A O 1
ATOM 1564 N N . ILE A 1 196 ? 5.000 -1.986 -13.580 1.00 77.50 196 ILE A N 1
ATOM 1565 C CA . ILE A 1 196 ? 6.137 -2.873 -13.790 1.00 77.50 196 ILE A CA 1
ATOM 1566 C C . ILE A 1 196 ? 6.875 -2.349 -15.025 1.00 77.50 196 ILE A C 1
ATOM 1568 O O . ILE A 1 196 ? 6.233 -2.047 -16.034 1.00 77.50 196 ILE A O 1
ATOM 1572 N N . PRO A 1 197 ? 8.200 -2.179 -14.960 1.00 72.75 197 PRO A N 1
ATOM 1573 C CA . PRO A 1 197 ? 8.933 -1.720 -16.121 1.00 72.75 197 PRO A CA 1
ATOM 1574 C C . PRO A 1 197 ? 8.824 -2.692 -17.298 1.00 72.75 197 PRO A C 1
ATOM 1576 O O . PRO A 1 197 ? 8.847 -3.905 -17.108 1.00 72.75 197 PRO A O 1
ATOM 1579 N N . GLU A 1 198 ? 8.710 -2.158 -18.513 1.00 64.81 198 GLU A N 1
ATOM 1580 C CA . GLU A 1 198 ? 8.474 -2.958 -19.723 1.00 64.81 198 GLU A CA 1
ATOM 1581 C C . GLU A 1 198 ? 9.607 -3.937 -20.045 1.00 64.81 198 GLU A C 1
ATOM 1583 O O . GLU A 1 198 ? 9.373 -4.956 -20.695 1.00 64.81 198 GLU A O 1
ATOM 1588 N N . ASP A 1 199 ? 10.814 -3.616 -19.584 1.00 60.56 199 ASP A N 1
ATOM 1589 C CA . ASP A 1 199 ? 12.038 -4.392 -19.737 1.00 60.56 199 ASP A CA 1
ATOM 1590 C C . ASP A 1 199 ? 12.180 -5.530 -18.710 1.00 60.56 199 ASP A C 1
ATOM 1592 O O . ASP A 1 199 ? 13.042 -6.397 -18.852 1.00 60.56 199 ASP A O 1
ATOM 1596 N N . VAL A 1 200 ? 11.322 -5.567 -17.688 1.00 64.12 200 VAL A N 1
ATOM 1597 C CA . VAL A 1 200 ? 11.215 -6.711 -16.780 1.00 64.12 200 VAL A CA 1
ATOM 1598 C C . VAL A 1 200 ? 10.215 -7.697 -17.365 1.00 64.12 200 VAL A C 1
ATOM 1600 O O . VAL A 1 200 ? 9.155 -7.320 -17.864 1.00 64.12 200 VAL A O 1
ATOM 1603 N N . ASP A 1 201 ? 10.571 -8.980 -17.326 1.00 57.38 201 ASP A N 1
ATOM 1604 C CA . ASP A 1 201 ? 9.804 -10.032 -17.969 1.00 57.38 201 ASP A CA 1
ATOM 1605 C C . ASP A 1 201 ? 8.305 -9.998 -17.600 1.00 57.38 201 ASP A C 1
ATOM 1607 O O . ASP A 1 201 ? 7.912 -10.238 -16.457 1.00 57.38 201 ASP A O 1
ATOM 1611 N N . ARG A 1 202 ? 7.469 -9.702 -18.608 1.00 53.97 202 ARG A N 1
ATOM 1612 C CA . ARG A 1 202 ? 5.998 -9.701 -18.543 1.00 53.97 202 ARG A CA 1
ATOM 1613 C C . ARG A 1 202 ? 5.425 -11.093 -18.262 1.00 53.97 202 ARG A C 1
ATOM 1615 O O . ARG A 1 202 ? 4.248 -11.200 -17.914 1.00 53.97 202 ARG A O 1
ATOM 1622 N N . HIS A 1 203 ? 6.221 -12.154 -18.409 1.00 50.78 203 HIS A N 1
ATOM 1623 C CA . HIS A 1 203 ? 5.786 -13.506 -18.103 1.00 50.78 203 HIS A CA 1
ATOM 1624 C C . HIS A 1 203 ? 5.782 -13.727 -16.590 1.00 50.78 203 HIS A C 1
ATOM 1626 O O . HIS A 1 203 ? 6.758 -14.118 -15.951 1.00 50.78 203 HIS A O 1
ATOM 1632 N N . SER A 1 204 ? 4.586 -13.555 -16.035 1.00 46.62 204 SER A N 1
ATOM 1633 C CA . SER A 1 204 ? 4.109 -14.018 -14.731 1.00 46.62 204 SER A CA 1
ATOM 1634 C C . SER A 1 204 ? 4.345 -15.513 -14.420 1.00 46.62 204 SER A C 1
ATOM 1636 O O . SER A 1 204 ? 3.798 -16.022 -13.443 1.00 46.62 204 SER A O 1
ATOM 1638 N N . GLU A 1 205 ? 5.136 -16.221 -15.228 1.00 44.91 205 GLU A N 1
ATOM 1639 C CA . GLU A 1 205 ? 5.523 -17.622 -15.063 1.00 44.91 205 GLU A CA 1
ATOM 1640 C C . GLU A 1 205 ? 6.916 -17.795 -14.456 1.00 44.91 205 GLU A C 1
ATOM 1642 O O . GLU A 1 205 ? 7.184 -18.841 -13.859 1.00 44.91 205 GLU A O 1
ATOM 1647 N N . SER A 1 206 ? 7.780 -16.767 -14.473 1.00 52.94 206 SER A N 1
ATOM 1648 C CA . SER A 1 206 ? 8.919 -16.787 -13.560 1.00 52.94 206 SER A CA 1
ATOM 1649 C C . SER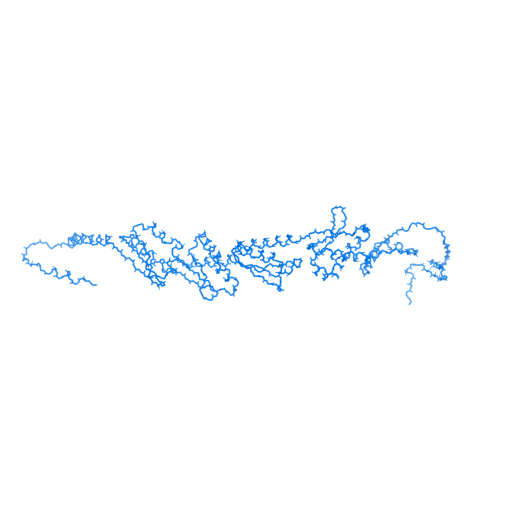 A 1 206 ? 8.345 -16.683 -12.143 1.00 52.94 206 SER A C 1
ATOM 1651 O O . SER A 1 206 ? 7.853 -15.643 -11.695 1.00 52.94 206 SER A O 1
ATOM 1653 N N . GLY A 1 207 ? 8.343 -17.800 -11.409 1.00 62.47 207 GLY A N 1
ATOM 1654 C CA . GLY A 1 207 ? 7.783 -17.867 -10.057 1.00 62.47 207 GLY A CA 1
ATOM 1655 C C . GLY A 1 207 ? 8.342 -16.796 -9.111 1.00 62.47 207 GLY A C 1
ATOM 1656 O O . GLY A 1 207 ? 7.766 -16.568 -8.057 1.00 62.47 207 GLY A O 1
ATOM 1657 N N . ASN A 1 208 ? 9.423 -16.109 -9.483 1.00 74.88 208 ASN A N 1
ATOM 1658 C CA . ASN A 1 208 ? 10.091 -15.060 -8.729 1.00 74.88 208 ASN A CA 1
ATOM 1659 C C . ASN A 1 208 ? 9.225 -13.816 -8.493 1.00 74.88 208 ASN A C 1
ATOM 1661 O O . ASN A 1 208 ? 9.154 -13.386 -7.344 1.00 74.88 208 ASN A O 1
ATOM 1665 N N . ILE A 1 209 ? 8.528 -13.268 -9.503 1.00 78.00 209 ILE A N 1
ATOM 1666 C CA . ILE A 1 209 ? 7.667 -12.085 -9.290 1.00 78.00 209 ILE A CA 1
ATOM 1667 C C . ILE A 1 209 ? 6.505 -12.472 -8.379 1.00 78.00 209 ILE A C 1
ATOM 1669 O O . ILE A 1 209 ? 6.316 -11.868 -7.331 1.00 78.00 209 ILE A O 1
ATOM 1673 N N . LYS A 1 210 ? 5.773 -13.544 -8.704 1.00 79.06 210 LYS A N 1
ATOM 1674 C CA . LYS A 1 210 ? 4.641 -14.004 -7.886 1.00 79.06 210 LYS A CA 1
ATOM 1675 C C . LYS A 1 210 ? 5.061 -14.348 -6.450 1.00 79.06 210 LYS A C 1
ATOM 1677 O O . LYS A 1 210 ? 4.367 -13.961 -5.510 1.00 79.06 210 LYS A O 1
ATOM 1682 N N . LYS A 1 211 ? 6.207 -15.016 -6.257 1.00 84.88 211 LYS A N 1
ATOM 1683 C CA . LYS A 1 211 ? 6.791 -15.279 -4.926 1.00 84.88 211 LYS A CA 1
ATOM 1684 C C . LYS A 1 211 ? 7.140 -13.983 -4.203 1.00 84.88 211 LYS A C 1
ATOM 1686 O O . LYS A 1 211 ? 6.865 -13.875 -3.013 1.00 84.88 211 LYS A O 1
ATOM 1691 N N . PHE A 1 212 ? 7.711 -13.004 -4.903 1.00 87.50 212 PHE A N 1
ATOM 1692 C CA . PHE A 1 212 ? 8.014 -11.694 -4.339 1.00 87.50 212 PHE A CA 1
ATOM 1693 C C . PHE A 1 212 ? 6.739 -10.969 -3.889 1.00 87.50 212 PHE A C 1
ATOM 1695 O O . PHE A 1 212 ? 6.669 -10.571 -2.729 1.00 87.50 212 PHE A O 1
ATOM 1702 N N . LEU A 1 213 ? 5.711 -10.883 -4.742 1.00 88.62 213 LEU A N 1
ATOM 1703 C CA . LEU A 1 213 ? 4.417 -10.276 -4.399 1.00 88.62 213 LEU A CA 1
ATOM 1704 C C . LEU A 1 213 ? 3.794 -10.963 -3.175 1.00 88.62 213 LEU A C 1
ATOM 1706 O O . LEU A 1 213 ? 3.458 -10.301 -2.198 1.00 88.62 213 LEU A O 1
ATOM 1710 N N . THR A 1 214 ? 3.733 -12.298 -3.187 1.00 88.56 214 THR A N 1
ATOM 1711 C CA . THR A 1 214 ? 3.166 -13.093 -2.083 1.00 88.56 214 THR A CA 1
ATOM 1712 C C . THR A 1 214 ? 3.945 -12.879 -0.781 1.00 88.56 214 THR A C 1
ATOM 1714 O O . THR A 1 214 ? 3.355 -12.745 0.288 1.00 88.56 214 THR A O 1
ATOM 1717 N N . LYS A 1 215 ? 5.280 -12.796 -0.853 1.00 91.25 215 LYS A N 1
ATOM 1718 C CA . LYS A 1 215 ? 6.135 -12.506 0.305 1.00 91.25 215 LYS A CA 1
ATOM 1719 C C . LYS A 1 215 ? 5.862 -11.110 0.866 1.00 91.25 215 LYS A C 1
ATOM 1721 O O . LYS A 1 215 ? 5.783 -10.965 2.083 1.00 91.25 215 LYS A O 1
ATOM 1726 N N . GLN A 1 216 ? 5.710 -10.102 0.004 1.00 92.06 216 GLN A N 1
ATOM 1727 C CA . GLN A 1 216 ? 5.381 -8.741 0.433 1.00 92.06 216 GLN A CA 1
ATOM 1728 C C . GLN A 1 216 ? 4.024 -8.704 1.140 1.00 92.06 216 GLN A C 1
ATOM 1730 O O . GLN A 1 216 ? 3.964 -8.243 2.279 1.00 92.06 216 GLN A O 1
ATOM 1735 N N . GLU A 1 217 ? 2.980 -9.275 0.527 1.00 91.00 217 GLU A N 1
ATOM 1736 C CA . GLU A 1 217 ? 1.631 -9.348 1.108 1.00 91.00 217 GLU A CA 1
ATOM 1737 C C . GLU A 1 217 ? 1.606 -10.123 2.436 1.00 91.00 217 GLU A C 1
ATOM 1739 O O . GLU A 1 217 ? 0.886 -9.751 3.359 1.00 91.00 217 GLU A O 1
ATOM 1744 N N . GLY A 1 218 ? 2.430 -11.167 2.581 1.00 89.50 218 GLY A N 1
ATOM 1745 C CA . GLY A 1 218 ? 2.574 -11.907 3.838 1.00 89.50 218 GLY A CA 1
ATOM 1746 C C . GLY A 1 218 ? 3.318 -11.136 4.935 1.00 89.50 218 GLY A C 1
ATOM 1747 O O . GLY A 1 218 ? 3.033 -11.318 6.116 1.00 89.50 218 GLY A O 1
ATOM 1748 N N . SER A 1 219 ? 4.253 -10.258 4.563 1.00 90.62 219 SER A N 1
ATOM 1749 C CA . SER A 1 219 ? 5.131 -9.549 5.510 1.00 90.62 219 SER A CA 1
ATOM 1750 C C . SER A 1 219 ? 4.630 -8.176 5.964 1.00 90.62 219 SER A C 1
ATOM 1752 O O . SER A 1 219 ? 5.099 -7.662 6.979 1.00 90.62 219 SER A O 1
ATOM 1754 N N . LEU A 1 220 ? 3.711 -7.566 5.216 1.00 92.31 220 LEU A N 1
ATOM 1755 C CA . LEU A 1 220 ? 3.228 -6.207 5.445 1.00 92.31 220 LEU A CA 1
ATOM 1756 C C . LEU A 1 220 ? 1.693 -6.189 5.546 1.00 92.31 220 LEU A C 1
ATOM 1758 O O . LEU A 1 220 ? 1.040 -7.028 4.925 1.00 92.31 220 LEU A O 1
ATOM 1762 N N . PRO A 1 221 ? 1.098 -5.235 6.290 1.00 93.00 221 PRO A N 1
ATOM 1763 C CA . PRO A 1 221 ? -0.353 -5.049 6.371 1.00 93.00 221 PRO A CA 1
ATOM 1764 C C . PRO A 1 221 ? -0.885 -4.372 5.092 1.00 93.00 221 PRO A C 1
ATOM 1766 O O . PRO A 1 221 ? -1.310 -3.215 5.098 1.00 93.00 221 PRO A O 1
ATOM 1769 N N . ILE A 1 222 ? -0.780 -5.088 3.972 1.00 94.31 222 ILE A N 1
ATOM 1770 C CA . ILE A 1 222 ? -1.168 -4.648 2.629 1.00 94.31 222 ILE A CA 1
ATOM 1771 C C . ILE A 1 222 ? -1.851 -5.786 1.865 1.00 94.31 222 ILE A C 1
ATOM 1773 O O . ILE A 1 222 ? -1.668 -6.963 2.171 1.00 94.31 222 ILE A O 1
ATOM 1777 N N . LYS A 1 223 ? -2.575 -5.406 0.816 1.00 93.12 223 LYS A N 1
ATOM 1778 C CA . LYS A 1 223 ? -3.131 -6.243 -0.242 1.00 93.12 223 LYS A CA 1
ATOM 1779 C C . LYS A 1 223 ? -2.556 -5.821 -1.582 1.00 93.12 223 LYS A C 1
ATOM 1781 O O . LYS A 1 223 ? -2.383 -4.630 -1.847 1.00 93.12 223 LYS A O 1
ATOM 1786 N N . ILE A 1 224 ? -2.238 -6.804 -2.418 1.00 92.19 224 ILE A N 1
ATOM 1787 C CA . ILE A 1 224 ? -1.573 -6.585 -3.700 1.00 92.19 224 ILE A CA 1
ATOM 1788 C C . ILE A 1 224 ? -2.453 -7.149 -4.812 1.00 92.19 224 ILE A C 1
ATOM 1790 O O . ILE A 1 224 ? -2.747 -8.340 -4.848 1.00 92.19 224 ILE A O 1
ATOM 1794 N N . TYR A 1 225 ? -2.839 -6.291 -5.750 1.00 89.75 225 TYR A N 1
ATOM 1795 C CA . TYR A 1 225 ? -3.622 -6.651 -6.925 1.00 89.75 225 TYR A CA 1
ATOM 1796 C C . TYR A 1 225 ? -2.744 -6.513 -8.157 1.00 89.75 225 TYR A C 1
ATOM 1798 O O . TYR A 1 225 ? -2.327 -5.413 -8.525 1.00 89.75 225 TYR A O 1
ATOM 1806 N N . PHE A 1 226 ? -2.445 -7.640 -8.790 1.00 85.25 226 PHE A N 1
ATOM 1807 C CA . PHE A 1 226 ? -1.672 -7.668 -10.020 1.00 85.25 226 PHE A CA 1
ATOM 1808 C C . PHE A 1 226 ? -2.610 -7.710 -11.226 1.00 85.25 226 PHE A C 1
ATOM 1810 O O . PHE A 1 226 ? -3.472 -8.583 -11.299 1.00 85.25 226 PHE A O 1
ATOM 1817 N N . HIS A 1 227 ? -2.421 -6.780 -12.165 1.00 81.75 227 HIS A N 1
ATOM 1818 C CA . HIS A 1 227 ? -3.170 -6.689 -13.420 1.00 81.75 227 HIS A CA 1
ATOM 1819 C C . HIS A 1 227 ? -2.249 -7.055 -14.591 1.00 81.75 227 HIS A C 1
ATOM 1821 O O . HIS A 1 227 ? -1.543 -6.177 -15.099 1.00 81.75 227 HIS A O 1
ATOM 1827 N N . PRO A 1 228 ? -2.241 -8.325 -15.043 1.00 68.62 228 PRO A N 1
ATOM 1828 C CA . PRO A 1 228 ? -1.298 -8.800 -16.057 1.00 68.62 228 PRO A CA 1
ATOM 1829 C C . PRO A 1 228 ? -1.451 -8.077 -17.397 1.00 68.62 228 PRO A C 1
ATOM 1831 O O . PRO A 1 228 ? -0.464 -7.810 -18.072 1.00 68.62 228 PRO A O 1
ATOM 1834 N N . SER A 1 229 ? -2.686 -7.717 -17.758 1.00 68.19 229 SER A N 1
ATOM 1835 C CA . SER A 1 229 ? -3.014 -7.062 -19.028 1.00 68.19 229 SER A CA 1
ATOM 1836 C C . SER A 1 229 ? -2.442 -5.650 -19.149 1.00 68.19 229 SER A C 1
ATOM 1838 O O . SER A 1 229 ? -2.107 -5.225 -20.248 1.00 68.19 229 SER A O 1
ATOM 1840 N N . ASN A 1 230 ? -2.313 -4.937 -18.026 1.00 66.69 230 ASN A N 1
ATOM 1841 C CA . ASN A 1 230 ? -1.887 -3.536 -18.002 1.00 66.69 230 ASN A CA 1
ATOM 1842 C C . ASN A 1 230 ? -0.496 -3.356 -17.388 1.00 66.69 230 ASN A C 1
ATOM 1844 O O . ASN A 1 230 ? -0.011 -2.232 -17.320 1.00 66.69 230 ASN A O 1
ATOM 1848 N N . VAL A 1 231 ? 0.147 -4.441 -16.935 1.00 76.69 231 VAL A N 1
ATOM 1849 C CA . VAL A 1 231 ? 1.495 -4.397 -16.345 1.00 76.69 231 VAL A CA 1
ATOM 1850 C C . VAL A 1 231 ? 1.519 -3.473 -15.106 1.00 76.69 231 VAL A C 1
ATOM 1852 O O . VAL A 1 231 ? 2.488 -2.775 -14.810 1.00 76.69 231 VAL A O 1
ATOM 1855 N N . LEU A 1 232 ? 0.408 -3.466 -14.358 1.00 84.50 232 LEU A N 1
ATOM 1856 C CA . LEU A 1 232 ? 0.212 -2.637 -13.168 1.00 84.50 232 LEU A CA 1
ATOM 1857 C C . LEU A 1 232 ? 0.078 -3.508 -11.924 1.00 84.50 232 LEU A C 1
ATOM 1859 O O . LEU A 1 232 ? -0.667 -4.490 -11.901 1.00 84.50 232 LEU A O 1
ATOM 1863 N N . VAL A 1 233 ? 0.754 -3.094 -10.859 1.00 87.94 233 VAL A N 1
ATOM 1864 C CA . VAL A 1 233 ? 0.547 -3.613 -9.511 1.00 87.94 233 VAL A CA 1
ATOM 1865 C C . VAL A 1 233 ? -0.117 -2.525 -8.687 1.00 87.94 233 VAL A C 1
ATOM 1867 O O . VAL A 1 233 ? 0.420 -1.428 -8.547 1.00 87.94 233 VAL A O 1
ATOM 1870 N N . GLN A 1 234 ? -1.280 -2.824 -8.127 1.00 91.62 234 GLN A N 1
ATOM 1871 C CA . GLN A 1 234 ? -1.941 -1.957 -7.163 1.00 91.62 234 GLN A CA 1
ATOM 1872 C C . GLN A 1 234 ? -1.691 -2.485 -5.761 1.00 91.62 234 GLN A C 1
ATOM 1874 O O . GLN A 1 234 ? -1.886 -3.666 -5.489 1.00 91.62 234 GLN A O 1
ATOM 1879 N N . ILE A 1 235 ? -1.251 -1.602 -4.878 1.00 94.31 235 ILE A N 1
ATOM 1880 C CA . ILE A 1 235 ? -0.922 -1.906 -3.493 1.00 94.31 235 ILE A CA 1
ATOM 1881 C C . ILE A 1 235 ? -1.874 -1.086 -2.631 1.00 94.31 235 ILE A C 1
ATOM 1883 O O . ILE A 1 235 ? -1.953 0.133 -2.796 1.00 94.31 235 ILE A O 1
ATOM 1887 N N . VAL A 1 236 ? -2.607 -1.761 -1.750 1.00 95.00 236 VAL A N 1
ATOM 1888 C CA . VAL A 1 236 ? -3.626 -1.154 -0.887 1.00 95.00 236 VAL A CA 1
ATOM 1889 C C . VAL A 1 236 ? -3.390 -1.574 0.552 1.00 95.00 236 VAL A C 1
ATOM 1891 O O . VAL A 1 236 ? -3.194 -2.754 0.812 1.00 95.00 236 VAL A O 1
ATOM 1894 N N . GLY A 1 237 ? -3.403 -0.646 1.498 1.00 95.06 237 GLY A N 1
ATOM 1895 C CA . GLY A 1 237 ? -3.226 -0.970 2.914 1.00 95.06 237 GLY A CA 1
ATOM 1896 C C . GLY A 1 237 ? -2.724 0.219 3.707 1.00 95.06 237 GLY A C 1
ATOM 1897 O O . GLY A 1 237 ? -2.967 1.359 3.326 1.00 95.06 237 GLY A O 1
ATOM 1898 N N . VAL A 1 238 ? -2.010 -0.045 4.800 1.00 95.38 238 VAL A N 1
ATOM 1899 C CA . VAL A 1 238 ? -1.450 1.017 5.652 1.00 95.38 238 VAL A CA 1
ATOM 1900 C C . VAL A 1 238 ? -0.455 1.869 4.855 1.00 95.38 238 VAL A C 1
ATOM 1902 O O . VAL A 1 238 ? 0.495 1.319 4.302 1.00 95.38 238 VAL A O 1
ATOM 1905 N N . ALA A 1 239 ? -0.619 3.193 4.836 1.00 94.00 239 ALA A N 1
ATOM 1906 C CA . ALA A 1 239 ? 0.163 4.132 4.021 1.00 94.00 239 ALA A CA 1
ATOM 1907 C C . ALA A 1 239 ? 1.691 3.960 4.168 1.00 94.00 239 ALA A C 1
ATOM 1909 O O . ALA A 1 239 ? 2.433 3.888 3.182 1.00 94.00 239 ALA A O 1
ATOM 1910 N N . GLU A 1 240 ? 2.182 3.792 5.400 1.00 93.50 240 GLU A N 1
ATOM 1911 C CA . GLU A 1 240 ? 3.605 3.526 5.664 1.00 93.50 240 GLU A CA 1
ATOM 1912 C C . GLU A 1 240 ? 4.071 2.195 5.047 1.00 93.50 240 GLU A C 1
ATOM 1914 O O . GLU A 1 240 ? 5.146 2.109 4.443 1.00 93.50 240 GLU A O 1
ATOM 1919 N N . ALA A 1 241 ? 3.244 1.152 5.152 1.00 94.38 241 ALA A N 1
ATOM 1920 C CA . ALA A 1 241 ? 3.529 -0.162 4.590 1.00 94.38 241 ALA A CA 1
ATOM 1921 C C . ALA A 1 241 ? 3.452 -0.159 3.058 1.00 94.38 241 ALA A C 1
ATOM 1923 O O . ALA A 1 241 ? 4.291 -0.782 2.409 1.00 94.38 241 ALA A O 1
ATOM 1924 N N . VAL A 1 242 ? 2.508 0.586 2.475 1.00 95.12 242 VAL A N 1
ATOM 1925 C CA . VAL A 1 242 ? 2.399 0.818 1.028 1.00 95.12 242 VAL A CA 1
ATOM 1926 C C . VAL A 1 242 ? 3.666 1.501 0.518 1.00 95.12 242 VAL A C 1
ATOM 1928 O O . VAL A 1 242 ? 4.287 1.019 -0.428 1.00 95.12 242 VAL A O 1
ATOM 1931 N N . THR A 1 243 ? 4.121 2.562 1.185 1.00 93.88 243 THR A N 1
ATOM 1932 C CA . THR A 1 243 ? 5.353 3.276 0.820 1.00 93.88 243 THR A CA 1
ATOM 1933 C C . THR A 1 243 ? 6.578 2.357 0.870 1.00 93.88 243 THR A C 1
ATOM 1935 O O . THR A 1 243 ? 7.386 2.332 -0.066 1.00 93.88 243 THR A O 1
ATOM 1938 N N . LYS A 1 244 ? 6.697 1.545 1.927 1.00 94.00 244 LYS A N 1
ATOM 1939 C CA . LYS A 1 244 ? 7.769 0.550 2.076 1.00 94.00 244 LYS A CA 1
ATOM 1940 C C . LYS A 1 244 ? 7.696 -0.560 1.024 1.00 94.00 244 LYS A C 1
ATOM 1942 O O . LYS A 1 244 ? 8.729 -1.009 0.525 1.00 94.00 244 LYS A O 1
ATOM 1947 N N . ALA A 1 245 ? 6.495 -1.000 0.662 1.00 93.81 245 ALA A N 1
ATOM 1948 C CA . ALA A 1 245 ? 6.316 -1.959 -0.415 1.00 93.81 245 ALA A CA 1
ATOM 1949 C C . ALA A 1 245 ? 6.811 -1.349 -1.730 1.00 93.81 245 ALA A C 1
ATOM 1951 O O . ALA A 1 245 ? 7.695 -1.916 -2.359 1.00 93.81 245 ALA A O 1
ATOM 1952 N N . ILE A 1 246 ? 6.360 -0.147 -2.101 1.00 92.44 246 ILE A N 1
ATOM 1953 C CA . ILE A 1 246 ? 6.771 0.523 -3.347 1.00 92.44 246 ILE A CA 1
ATOM 1954 C C . ILE A 1 246 ? 8.295 0.640 -3.463 1.00 92.44 246 ILE A C 1
ATOM 1956 O O . ILE A 1 246 ? 8.849 0.362 -4.529 1.00 92.44 246 ILE A O 1
ATOM 1960 N N . SER A 1 247 ? 8.992 1.030 -2.392 1.00 91.00 247 SER A N 1
ATOM 1961 C CA . SER A 1 247 ? 10.458 1.115 -2.420 1.00 91.00 247 SER A CA 1
ATOM 1962 C C . SER A 1 247 ? 11.105 -0.254 -2.653 1.00 91.00 247 SER A C 1
ATOM 1964 O O . SER A 1 247 ? 12.001 -0.375 -3.489 1.00 91.00 247 SER A O 1
ATOM 1966 N N . THR A 1 248 ? 10.594 -1.298 -2.000 1.00 91.06 248 THR A N 1
ATOM 1967 C CA . THR A 1 248 ? 11.077 -2.676 -2.161 1.00 91.06 248 THR A CA 1
ATOM 1968 C C . THR A 1 248 ? 10.795 -3.218 -3.566 1.00 91.06 248 THR A C 1
ATOM 1970 O O . THR A 1 248 ? 11.639 -3.892 -4.149 1.00 91.06 248 THR A O 1
ATOM 1973 N N . PHE A 1 249 ? 9.642 -2.887 -4.150 1.00 88.44 249 PHE A N 1
ATOM 1974 C CA . PHE A 1 249 ? 9.297 -3.218 -5.535 1.00 88.44 249 PHE A CA 1
ATOM 1975 C C . PHE A 1 249 ? 10.272 -2.585 -6.526 1.00 88.44 249 PHE A C 1
ATOM 1977 O O . PHE A 1 249 ? 10.774 -3.268 -7.415 1.00 88.44 249 PHE A O 1
ATOM 1984 N N . ARG A 1 250 ? 10.583 -1.293 -6.358 1.00 84.56 250 ARG A N 1
ATOM 1985 C CA . ARG A 1 250 ? 11.559 -0.601 -7.212 1.00 84.56 250 ARG A CA 1
ATOM 1986 C C . ARG A 1 250 ? 12.936 -1.253 -7.133 1.00 84.56 250 ARG A C 1
ATOM 1988 O O . ARG A 1 250 ? 13.540 -1.497 -8.167 1.00 84.56 250 ARG A O 1
ATOM 1995 N N . GLN A 1 251 ? 13.405 -1.573 -5.927 1.00 84.81 251 GLN A N 1
ATOM 1996 C CA . GLN A 1 251 ? 14.686 -2.261 -5.733 1.00 84.81 251 GLN A CA 1
ATOM 1997 C C . GLN A 1 251 ? 14.697 -3.652 -6.366 1.00 84.81 251 GLN A C 1
ATOM 1999 O O . GLN A 1 251 ? 15.683 -4.034 -6.986 1.00 84.81 251 GLN A O 1
ATOM 2004 N N . PHE A 1 252 ? 13.600 -4.397 -6.236 1.00 84.06 252 PHE A N 1
ATOM 2005 C CA . PHE A 1 252 ? 13.465 -5.714 -6.841 1.00 84.06 252 PHE A CA 1
ATOM 2006 C C . PHE A 1 252 ? 13.549 -5.644 -8.370 1.00 84.06 252 PHE A C 1
ATOM 2008 O O . PHE A 1 252 ? 14.345 -6.367 -8.966 1.00 84.06 252 PHE A O 1
ATOM 2015 N N . PHE A 1 253 ? 12.813 -4.729 -9.004 1.00 78.50 253 PHE A N 1
ATOM 2016 C CA . PHE A 1 253 ? 12.888 -4.554 -10.456 1.00 78.50 253 PHE A CA 1
ATOM 2017 C C . PHE A 1 253 ? 14.248 -4.043 -10.924 1.00 78.50 253 PHE A C 1
ATOM 2019 O O . PHE A 1 253 ? 14.758 -4.518 -11.934 1.00 78.50 253 PHE A O 1
ATOM 2026 N N . GLU A 1 254 ? 14.877 -3.143 -10.171 1.00 75.88 254 GLU A N 1
ATOM 2027 C CA . GLU A 1 254 ? 16.227 -2.686 -10.494 1.00 75.88 254 GLU A CA 1
ATOM 2028 C C . GLU A 1 254 ? 17.256 -3.817 -10.362 1.00 75.88 254 GLU A C 1
ATOM 2030 O O . GLU A 1 254 ? 18.143 -3.934 -11.197 1.00 75.88 254 GLU A O 1
ATOM 2035 N N . SER A 1 255 ? 17.097 -4.723 -9.390 1.00 73.88 255 SER A N 1
ATOM 2036 C CA . SER A 1 255 ? 17.979 -5.891 -9.249 1.00 73.88 255 SER A CA 1
ATOM 2037 C C . SER A 1 255 ? 17.870 -6.898 -10.399 1.00 73.88 255 SER A C 1
ATOM 2039 O O . SER A 1 255 ? 18.787 -7.687 -10.610 1.00 73.88 255 SER A O 1
ATOM 2041 N N . MET A 1 256 ? 16.771 -6.867 -11.158 1.00 70.12 256 MET A N 1
ATOM 2042 C CA . MET A 1 256 ? 16.597 -7.681 -12.366 1.00 70.12 256 MET A CA 1
ATOM 2043 C C . MET A 1 256 ? 17.238 -7.056 -13.608 1.00 70.12 256 MET A C 1
ATOM 2045 O O . MET A 1 256 ? 17.402 -7.740 -14.618 1.00 70.12 256 MET A O 1
ATOM 2049 N N . ARG A 1 257 ? 17.593 -5.770 -13.551 1.00 70.88 257 ARG A N 1
ATOM 2050 C CA . ARG A 1 257 ? 18.185 -5.040 -14.667 1.00 70.88 257 ARG A CA 1
ATOM 2051 C C . ARG A 1 257 ? 19.696 -5.079 -14.568 1.00 70.88 257 ARG A C 1
ATOM 2053 O O . ARG A 1 257 ? 20.295 -4.710 -13.563 1.00 70.88 257 ARG A O 1
ATOM 2060 N N . ILE A 1 258 ? 20.325 -5.472 -15.662 1.00 73.88 258 ILE A N 1
ATOM 2061 C CA . ILE A 1 258 ? 21.770 -5.457 -15.808 1.00 73.88 258 ILE A CA 1
ATOM 2062 C C . ILE A 1 258 ? 22.105 -4.323 -16.771 1.00 73.88 258 ILE A C 1
ATOM 2064 O O . ILE A 1 258 ? 21.483 -4.175 -17.823 1.00 73.88 258 ILE A O 1
ATOM 2068 N N . LYS A 1 259 ? 23.096 -3.502 -16.422 1.00 79.38 259 LYS A N 1
ATOM 2069 C CA . LYS A 1 259 ? 23.701 -2.561 -17.365 1.00 79.38 259 LYS A CA 1
ATOM 2070 C C . LYS A 1 259 ? 24.932 -3.227 -17.969 1.00 79.38 259 LYS A C 1
ATOM 2072 O O . LYS A 1 259 ? 25.886 -3.518 -17.250 1.00 79.38 259 LYS A O 1
ATOM 2077 N N . ARG A 1 260 ? 24.925 -3.469 -19.279 1.00 81.56 260 ARG A N 1
ATOM 2078 C CA . ARG A 1 260 ? 26.101 -3.920 -20.030 1.00 81.56 260 ARG A CA 1
ATOM 2079 C C . ARG A 1 260 ? 26.546 -2.860 -21.019 1.00 81.56 260 ARG A C 1
ATOM 2081 O O . ARG A 1 260 ? 25.759 -2.095 -21.565 1.00 81.56 260 ARG A O 1
ATOM 2088 N N . GLN A 1 261 ? 27.849 -2.828 -21.230 1.00 83.94 261 GLN A N 1
ATOM 2089 C CA . GLN A 1 261 ? 28.455 -2.049 -22.292 1.00 83.94 261 GLN A CA 1
ATOM 2090 C C . GLN A 1 261 ? 28.400 -2.863 -23.579 1.00 83.94 261 GLN A C 1
ATOM 2092 O O . GLN A 1 261 ? 28.662 -4.067 -23.564 1.00 83.94 261 GLN A O 1
ATOM 2097 N N . PHE A 1 262 ? 28.038 -2.211 -24.676 1.00 82.62 262 PHE A N 1
ATOM 2098 C CA . PHE A 1 262 ? 28.101 -2.827 -25.988 1.00 82.62 262 PHE A CA 1
ATOM 2099 C C . PHE A 1 262 ? 29.546 -2.838 -26.497 1.00 82.62 262 PHE A C 1
ATOM 2101 O O . PHE A 1 262 ? 30.247 -1.824 -26.428 1.00 82.62 262 PHE A O 1
ATOM 2108 N N . PHE A 1 263 ? 29.976 -3.991 -27.008 1.00 72.88 263 PHE A N 1
ATOM 2109 C CA . PHE A 1 263 ? 31.293 -4.202 -27.599 1.00 72.88 263 PHE A CA 1
ATOM 2110 C C . PHE A 1 263 ? 31.120 -4.816 -28.984 1.00 72.88 263 PHE A C 1
ATOM 2112 O O . PHE A 1 263 ? 30.480 -5.853 -29.116 1.00 72.88 263 PHE A O 1
ATOM 2119 N N . ILE A 1 264 ? 31.725 -4.198 -29.995 1.00 67.62 264 ILE A N 1
ATOM 2120 C CA . ILE A 1 264 ? 31.719 -4.701 -31.375 1.00 67.62 264 ILE A CA 1
ATOM 2121 C C . ILE A 1 264 ? 32.941 -5.588 -31.556 1.00 67.62 264 ILE A C 1
ATOM 2123 O O . ILE A 1 264 ? 33.993 -5.107 -31.976 1.00 67.62 264 ILE A O 1
ATOM 2127 N N . GLY A 1 265 ? 32.817 -6.869 -31.207 1.00 61.72 265 GLY A N 1
ATOM 2128 C CA . GLY A 1 265 ? 33.862 -7.891 -31.369 1.00 61.72 265 GLY A CA 1
ATOM 2129 C C . GLY A 1 265 ? 35.317 -7.382 -31.275 1.00 61.72 265 GLY A C 1
ATOM 2130 O O . GLY A 1 265 ? 35.680 -6.605 -30.395 1.00 61.72 265 GLY A O 1
ATOM 2131 N N . ASN A 1 266 ? 36.165 -7.802 -32.220 1.00 54.84 266 ASN A N 1
ATOM 2132 C CA . ASN A 1 266 ? 37.565 -7.357 -32.331 1.00 54.84 266 ASN A CA 1
ATOM 2133 C C . ASN A 1 266 ? 37.742 -6.034 -33.109 1.00 54.84 266 ASN A C 1
ATOM 2135 O O . ASN A 1 266 ? 38.873 -5.652 -33.419 1.00 54.84 266 ASN A O 1
ATOM 2139 N N . ARG A 1 267 ? 36.659 -5.339 -33.489 1.00 62.78 267 ARG A N 1
ATOM 2140 C CA . ARG A 1 267 ? 36.734 -4.162 -34.367 1.00 62.78 267 ARG A CA 1
ATOM 2141 C C . ARG A 1 267 ? 36.605 -2.881 -33.553 1.00 62.78 267 ARG A C 1
ATOM 2143 O O . ARG A 1 267 ? 35.563 -2.584 -32.980 1.00 62.78 267 ARG A O 1
ATOM 2150 N N . LYS A 1 268 ? 37.665 -2.074 -33.548 1.00 69.19 268 LYS A N 1
ATOM 2151 C CA . LYS A 1 268 ? 37.584 -0.696 -33.055 1.00 69.19 268 LYS A CA 1
ATOM 2152 C C . LYS A 1 268 ? 36.854 0.152 -34.091 1.00 69.19 268 LYS A C 1
ATOM 2154 O O . LYS A 1 268 ? 37.293 0.219 -35.236 1.00 69.19 268 LYS A O 1
ATOM 2159 N N . LEU A 1 269 ? 35.767 0.800 -33.681 1.00 76.56 269 LEU A N 1
ATOM 2160 C CA . LEU A 1 269 ? 35.114 1.808 -34.510 1.00 76.56 269 LEU A CA 1
ATOM 2161 C C . LEU A 1 269 ? 36.029 3.005 -34.716 1.00 76.56 269 LEU A C 1
ATOM 2163 O O . LEU A 1 269 ? 36.740 3.425 -33.799 1.00 76.56 269 LEU A O 1
ATOM 2167 N N . THR A 1 270 ? 35.998 3.547 -35.929 1.00 79.62 270 THR A N 1
ATOM 2168 C CA . THR A 1 270 ? 36.722 4.769 -36.255 1.00 79.62 270 THR A CA 1
ATOM 2169 C C . THR A 1 270 ? 36.060 5.967 -35.563 1.00 79.62 270 THR A C 1
ATOM 2171 O O . THR A 1 270 ? 34.858 5.932 -35.279 1.00 79.62 270 THR A O 1
ATOM 2174 N N . PRO A 1 271 ? 36.812 7.048 -35.289 1.00 79.75 271 PRO A N 1
ATOM 2175 C CA . PRO A 1 271 ? 36.239 8.277 -34.738 1.00 79.75 271 PRO A CA 1
ATOM 2176 C C . PRO A 1 271 ? 35.069 8.821 -35.569 1.00 79.75 271 PRO A C 1
ATOM 2178 O O . PRO A 1 271 ? 34.086 9.287 -35.005 1.00 79.75 271 PRO A O 1
ATOM 2181 N N . ASP A 1 272 ? 35.141 8.687 -36.897 1.00 79.81 272 ASP A N 1
ATOM 2182 C CA . ASP A 1 272 ? 34.120 9.196 -37.818 1.00 79.81 272 ASP A CA 1
ATOM 2183 C C . ASP A 1 272 ? 32.772 8.452 -37.658 1.00 79.81 272 ASP A C 1
ATOM 2185 O O . ASP A 1 272 ? 31.711 9.076 -37.696 1.00 79.81 272 ASP A O 1
ATOM 2189 N N . VAL A 1 273 ? 32.790 7.139 -37.376 1.00 82.50 273 VAL A N 1
ATOM 2190 C CA . VAL A 1 273 ? 31.569 6.368 -37.057 1.00 82.50 273 VAL A CA 1
ATOM 2191 C C . VAL A 1 273 ? 30.952 6.830 -35.736 1.00 82.50 273 VAL A C 1
ATOM 2193 O O . VAL A 1 273 ? 29.731 6.936 -35.631 1.00 82.50 273 VAL A O 1
ATOM 2196 N N . TRP A 1 274 ? 31.772 7.151 -34.731 1.00 84.06 274 TRP A N 1
ATOM 2197 C CA . TRP A 1 274 ? 31.268 7.688 -33.464 1.00 84.06 274 TRP A CA 1
ATOM 2198 C C . TRP A 1 274 ? 30.621 9.059 -33.629 1.00 84.06 274 TRP A C 1
ATOM 2200 O O . TRP A 1 274 ? 29.563 9.289 -33.049 1.00 84.06 274 TRP A O 1
ATOM 2210 N N . THR A 1 275 ? 31.200 9.937 -34.451 1.00 82.88 275 THR A N 1
ATOM 2211 C CA . THR A 1 275 ? 30.596 11.238 -34.771 1.00 82.88 275 THR A CA 1
ATOM 2212 C C . THR A 1 275 ? 29.263 11.071 -35.499 1.00 82.88 275 THR A C 1
ATOM 2214 O O . THR A 1 275 ? 28.290 11.736 -35.153 1.00 82.88 275 THR A O 1
ATOM 2217 N N . PHE A 1 276 ? 29.175 10.137 -36.450 1.00 85.62 276 PHE A N 1
ATOM 2218 C CA . PHE A 1 276 ? 27.909 9.819 -37.112 1.00 85.62 276 PHE A CA 1
ATOM 2219 C C . PHE A 1 276 ? 26.843 9.330 -36.118 1.00 85.62 276 PHE A C 1
ATOM 2221 O O . PHE A 1 276 ? 25.707 9.806 -36.139 1.00 85.62 276 PHE A O 1
ATOM 2228 N N . LEU A 1 277 ? 27.208 8.409 -35.221 1.00 86.50 277 LEU A N 1
ATOM 2229 C CA . LEU A 1 277 ? 26.303 7.929 -34.179 1.00 86.50 277 LEU A CA 1
ATOM 2230 C C . LEU A 1 277 ? 25.883 9.074 -33.250 1.00 86.50 277 LEU A C 1
ATOM 2232 O O . LEU A 1 277 ? 24.700 9.223 -32.991 1.00 86.50 277 LEU A O 1
ATOM 2236 N N . GLU A 1 278 ? 26.791 9.941 -32.808 1.00 86.81 278 GLU A N 1
ATOM 2237 C CA . GLU A 1 278 ? 26.440 11.103 -31.977 1.00 86.81 278 GLU A CA 1
ATOM 2238 C C . GLU A 1 278 ? 25.386 12.009 -32.637 1.00 86.81 278 GLU A C 1
ATOM 2240 O O . GLU A 1 278 ? 24.496 12.512 -31.954 1.00 86.81 278 GLU A O 1
ATOM 2245 N N . MET A 1 279 ? 25.432 12.162 -33.963 1.00 83.06 279 MET A N 1
ATOM 2246 C CA . MET A 1 279 ? 24.471 12.975 -34.713 1.00 83.06 279 MET A CA 1
ATOM 2247 C C . MET A 1 279 ? 23.116 12.289 -34.944 1.00 83.06 279 MET A C 1
ATOM 2249 O O . MET A 1 279 ? 22.094 12.974 -34.991 1.00 83.06 279 MET A O 1
ATOM 2253 N N . HIS A 1 280 ? 23.093 10.963 -35.115 1.00 84.75 280 HIS A N 1
ATOM 2254 C CA . HIS A 1 280 ? 21.919 10.243 -35.635 1.00 84.75 280 HIS A CA 1
ATOM 2255 C C . HIS A 1 280 ? 21.400 9.104 -34.740 1.00 84.75 280 HIS A C 1
ATOM 2257 O O . HIS A 1 280 ? 20.405 8.462 -35.084 1.00 84.75 280 HIS A O 1
ATOM 2263 N N . PHE A 1 281 ? 22.024 8.837 -33.589 1.00 85.69 281 PHE A N 1
ATOM 2264 C CA . PHE A 1 281 ? 21.711 7.676 -32.748 1.00 85.69 281 PHE A CA 1
ATOM 2265 C C . PHE A 1 281 ? 20.253 7.636 -32.285 1.00 85.69 281 PHE A C 1
ATOM 2267 O O . PHE A 1 281 ? 19.638 6.575 -32.339 1.00 85.69 281 PHE A O 1
ATOM 2274 N N . ASP A 1 282 ? 19.672 8.766 -31.878 1.00 84.19 282 ASP A N 1
ATOM 2275 C CA . ASP A 1 282 ? 18.282 8.797 -31.403 1.00 84.19 282 ASP A CA 1
ATOM 2276 C C . ASP A 1 282 ? 17.276 8.473 -32.517 1.00 84.19 282 ASP A C 1
ATOM 2278 O O . ASP A 1 282 ? 16.290 7.771 -32.281 1.00 84.19 282 ASP A O 1
ATOM 2282 N N . GLU A 1 283 ? 17.537 8.915 -33.749 1.00 83.19 283 GLU A N 1
ATOM 2283 C CA . GLU A 1 283 ? 16.704 8.583 -34.909 1.00 83.19 283 GLU A CA 1
ATOM 2284 C C . GLU A 1 283 ? 16.828 7.100 -35.280 1.00 83.19 283 GLU A C 1
ATOM 2286 O O . GLU A 1 283 ? 15.818 6.436 -35.528 1.00 83.19 283 GLU A O 1
ATOM 2291 N N . ILE A 1 284 ? 18.053 6.562 -35.266 1.00 81.75 284 ILE A N 1
ATOM 2292 C CA . ILE A 1 284 ? 18.331 5.139 -35.509 1.00 81.75 284 ILE A CA 1
ATOM 2293 C C . ILE A 1 284 ? 17.651 4.277 -34.442 1.00 81.75 284 ILE A C 1
ATOM 2295 O O . ILE A 1 284 ? 16.981 3.291 -34.758 1.00 81.75 284 ILE A O 1
ATOM 2299 N N . LYS A 1 285 ? 17.774 4.677 -33.175 1.00 83.31 285 LYS A N 1
ATOM 2300 C CA . LYS A 1 285 ? 17.131 4.020 -32.040 1.00 83.31 285 LYS A CA 1
ATOM 2301 C C . LYS A 1 285 ? 15.617 4.012 -32.205 1.00 83.31 285 LYS A C 1
ATOM 2303 O O . LYS A 1 285 ? 15.010 2.958 -32.040 1.00 83.31 285 LYS A O 1
ATOM 2308 N N . LYS A 1 286 ? 15.017 5.148 -32.571 1.00 84.69 286 LYS A N 1
ATOM 2309 C CA . LYS A 1 286 ? 13.573 5.262 -32.806 1.00 84.69 286 LYS A CA 1
ATOM 2310 C C . LYS A 1 286 ? 13.105 4.357 -33.948 1.00 84.69 286 LYS A C 1
ATOM 2312 O O . LYS A 1 286 ? 12.089 3.685 -33.827 1.00 84.69 286 LYS A O 1
ATOM 2317 N N . ALA A 1 287 ? 13.872 4.264 -35.033 1.00 83.06 287 ALA A N 1
ATOM 2318 C CA . ALA A 1 287 ? 13.550 3.374 -36.151 1.00 83.06 287 ALA A CA 1
ATOM 2319 C C . ALA A 1 287 ? 13.574 1.878 -35.777 1.00 83.06 287 ALA A C 1
ATOM 2321 O O . ALA A 1 287 ? 12.947 1.063 -36.452 1.00 83.06 287 ALA A O 1
ATOM 2322 N N . LYS A 1 288 ? 14.296 1.499 -34.716 1.00 83.12 288 LYS A N 1
ATOM 2323 C CA . LYS A 1 288 ? 14.378 0.120 -34.206 1.00 83.12 288 LYS A CA 1
ATOM 2324 C C . LYS A 1 288 ? 13.688 -0.050 -32.848 1.00 83.12 288 LYS A C 1
ATOM 2326 O O . LYS A 1 288 ? 13.873 -1.079 -32.201 1.00 83.12 288 LYS A O 1
ATOM 2331 N N . GLU A 1 289 ? 12.886 0.928 -32.432 1.00 81.00 289 GLU A N 1
ATOM 2332 C CA . GLU A 1 289 ? 12.253 0.979 -31.113 1.00 81.00 289 GLU A CA 1
ATOM 2333 C C . GLU A 1 289 ? 11.430 -0.279 -30.839 1.00 81.00 289 GLU A C 1
ATOM 2335 O O . GLU A 1 289 ? 11.625 -0.917 -29.813 1.00 81.00 289 GLU A O 1
ATOM 2340 N N . GLU A 1 290 ? 10.625 -0.726 -31.805 1.00 82.06 290 GLU A N 1
ATOM 2341 C CA . GLU A 1 290 ? 9.840 -1.960 -31.693 1.00 82.06 290 GLU A CA 1
ATOM 2342 C C . GLU A 1 290 ? 10.714 -3.201 -31.438 1.00 82.06 290 GLU A C 1
ATOM 2344 O O . GLU A 1 290 ? 10.375 -4.047 -30.612 1.00 82.06 290 GLU A O 1
ATOM 2349 N N . LYS A 1 291 ? 11.884 -3.302 -32.084 1.00 85.19 291 LYS A N 1
ATOM 2350 C CA . LYS A 1 291 ? 12.801 -4.430 -31.867 1.00 85.19 291 LYS A CA 1
ATOM 2351 C C . LYS A 1 291 ? 13.431 -4.384 -30.475 1.00 85.19 291 LYS A C 1
ATOM 2353 O O . LYS A 1 291 ? 13.511 -5.415 -29.815 1.00 85.19 291 LYS A O 1
ATOM 2358 N N . PHE A 1 292 ? 13.855 -3.206 -30.018 1.00 83.56 292 PHE A N 1
ATOM 2359 C CA . PHE A 1 292 ? 14.407 -3.036 -28.671 1.00 83.56 292 PHE A CA 1
ATOM 2360 C C . PHE A 1 292 ? 13.352 -3.264 -27.581 1.00 83.56 292 PHE A C 1
ATOM 2362 O O . PHE A 1 292 ? 13.656 -3.888 -26.564 1.00 83.56 292 PHE A O 1
ATOM 2369 N N . LEU A 1 293 ? 12.105 -2.849 -27.825 1.00 76.38 293 LEU A N 1
ATOM 2370 C CA . LEU A 1 293 ? 10.955 -3.131 -26.966 1.00 76.38 293 LEU A CA 1
ATOM 2371 C C . LEU A 1 293 ? 10.673 -4.635 -26.885 1.00 76.38 293 LEU A C 1
ATOM 2373 O O . LEU A 1 293 ? 10.537 -5.168 -25.785 1.00 76.38 293 LEU A O 1
ATOM 2377 N N . ASN A 1 294 ? 10.664 -5.340 -28.021 1.00 79.25 294 ASN A N 1
ATOM 2378 C CA . ASN A 1 294 ? 10.478 -6.795 -28.059 1.00 79.25 294 ASN A CA 1
ATOM 2379 C C . ASN A 1 294 ? 11.585 -7.541 -27.303 1.00 79.25 294 ASN A C 1
ATOM 2381 O O . ASN A 1 294 ? 11.314 -8.532 -26.626 1.00 79.25 294 ASN A O 1
ATOM 2385 N N . LEU A 1 295 ? 12.822 -7.046 -27.388 1.00 78.75 295 LEU A N 1
ATOM 2386 C CA . LEU A 1 295 ? 13.958 -7.595 -26.654 1.00 78.75 295 LEU A CA 1
ATOM 2387 C C . LEU A 1 295 ? 14.042 -7.134 -25.202 1.00 78.75 295 LEU A C 1
ATOM 2389 O O . LEU A 1 295 ? 14.891 -7.650 -24.485 1.00 78.75 295 LEU A O 1
ATOM 2393 N N . LYS A 1 296 ? 13.188 -6.207 -24.749 1.00 71.69 296 LYS A N 1
ATOM 2394 C CA . LYS A 1 296 ? 13.211 -5.694 -23.373 1.00 71.69 296 LYS A CA 1
ATOM 2395 C C . LYS A 1 296 ? 14.558 -5.032 -23.021 1.00 71.69 296 LYS A C 1
ATOM 2397 O O . LYS A 1 296 ? 15.075 -5.209 -21.921 1.00 71.69 296 LYS A O 1
ATOM 2402 N N . VAL A 1 297 ? 15.138 -4.267 -23.954 1.00 79.88 297 VAL A N 1
ATOM 2403 C CA . VAL A 1 297 ? 16.417 -3.558 -23.750 1.00 79.88 297 VAL A CA 1
ATOM 2404 C C . VAL A 1 297 ? 16.272 -2.065 -24.004 1.00 79.88 297 VAL A C 1
ATOM 2406 O O . VAL A 1 297 ? 15.785 -1.632 -25.043 1.00 79.88 297 VAL A O 1
ATOM 2409 N N . SER A 1 298 ? 16.783 -1.256 -23.081 1.00 83.69 298 SER A N 1
ATOM 2410 C CA . SER A 1 298 ? 17.019 0.170 -23.294 1.00 83.69 298 SER A CA 1
ATOM 2411 C C . SER A 1 298 ? 18.461 0.400 -23.727 1.00 83.69 298 SER A C 1
ATOM 2413 O O . SER A 1 298 ? 19.390 0.074 -22.992 1.00 83.69 298 SER A O 1
ATOM 2415 N N . VAL A 1 299 ? 18.650 1.062 -24.865 1.00 86.88 299 VAL A N 1
ATOM 2416 C CA . VAL A 1 299 ? 19.976 1.435 -25.375 1.00 86.88 299 VAL A CA 1
ATOM 2417 C C . VAL A 1 299 ? 20.177 2.953 -25.293 1.00 86.88 299 VAL A C 1
ATOM 2419 O O . VAL A 1 299 ? 19.252 3.721 -25.588 1.00 86.88 299 VAL A O 1
ATOM 2422 N N . LYS A 1 300 ? 21.364 3.407 -24.880 1.00 88.06 300 LYS A N 1
ATOM 2423 C CA . LYS A 1 300 ? 21.754 4.826 -24.837 1.00 88.06 300 LYS A CA 1
ATOM 2424 C C . LYS A 1 300 ? 23.184 5.022 -25.332 1.00 88.06 300 LYS A C 1
ATOM 2426 O O . LYS A 1 300 ? 24.032 4.165 -25.115 1.00 88.06 300 LYS A O 1
ATOM 2431 N N . LEU A 1 301 ? 23.450 6.168 -25.952 1.00 87.62 301 LEU A N 1
ATOM 2432 C CA . LEU A 1 301 ? 24.805 6.631 -26.230 1.00 87.62 301 LEU A CA 1
ATOM 2433 C C . LEU A 1 301 ? 25.278 7.488 -25.046 1.00 87.62 301 LEU A C 1
ATOM 2435 O O . LEU A 1 301 ? 24.625 8.459 -24.673 1.00 87.62 301 LEU A O 1
ATOM 2439 N N . GLU A 1 302 ? 26.390 7.109 -24.429 1.00 85.19 302 GLU A N 1
ATOM 2440 C CA . GLU A 1 302 ? 26.984 7.769 -23.267 1.00 85.19 302 GLU A CA 1
ATOM 2441 C C . GLU A 1 302 ? 28.386 8.278 -23.614 1.00 85.19 302 GLU A C 1
ATOM 2443 O O . GLU A 1 302 ? 29.189 7.574 -24.227 1.00 85.19 302 GLU A O 1
ATOM 2448 N N . LYS A 1 303 ? 28.700 9.505 -23.191 1.00 82.00 303 LYS A N 1
ATOM 2449 C CA . LYS A 1 303 ? 30.052 10.060 -23.284 1.00 82.00 303 LYS A CA 1
ATOM 2450 C C . LYS A 1 303 ? 30.814 9.723 -22.008 1.00 82.00 303 LYS A C 1
ATOM 2452 O O . LYS A 1 303 ? 30.407 10.113 -20.914 1.00 82.00 303 LYS A O 1
ATOM 2457 N N . GLN A 1 304 ? 31.904 8.979 -22.137 1.00 76.62 304 GLN A N 1
ATOM 2458 C CA . GLN A 1 304 ? 32.751 8.611 -21.012 1.00 76.62 304 GLN A CA 1
ATOM 2459 C C . GLN A 1 304 ? 33.580 9.809 -20.519 1.00 76.62 304 GLN A C 1
ATOM 2461 O O . GLN A 1 304 ? 33.888 10.715 -21.299 1.00 76.62 304 GLN A O 1
ATOM 2466 N N . PRO A 1 305 ? 34.041 9.787 -19.253 1.00 71.31 305 PRO A N 1
ATOM 2467 C CA . PRO A 1 305 ? 34.959 10.798 -18.717 1.00 71.31 305 PRO A CA 1
ATOM 2468 C C . PRO A 1 305 ? 36.266 10.931 -19.513 1.00 71.31 305 PRO A C 1
ATOM 2470 O O . PRO A 1 305 ? 36.873 11.995 -19.534 1.00 71.31 305 PRO A O 1
ATOM 2473 N N . SER A 1 306 ? 36.683 9.859 -20.193 1.00 70.12 306 SER A N 1
ATOM 2474 C CA . SER A 1 306 ? 37.843 9.815 -21.093 1.00 70.12 306 SER A CA 1
ATOM 2475 C C . SER A 1 306 ? 37.640 10.581 -22.407 1.00 70.12 306 SER A C 1
ATOM 2477 O O . SER A 1 306 ? 38.576 10.692 -23.193 1.00 70.12 306 SER A O 1
ATOM 2479 N N . GLY A 1 307 ? 36.430 11.088 -22.666 1.00 68.69 307 GLY A N 1
ATOM 2480 C CA . GLY A 1 307 ? 36.053 11.766 -23.905 1.00 68.69 307 GLY A CA 1
ATOM 2481 C C . GLY A 1 307 ? 35.522 10.837 -25.000 1.00 68.69 307 GLY A C 1
ATOM 2482 O O . GLY A 1 307 ? 34.963 11.339 -25.971 1.00 68.69 307 GLY A O 1
ATOM 2483 N N . ASN A 1 308 ? 35.636 9.515 -24.830 1.00 75.94 308 ASN A N 1
ATOM 2484 C CA . ASN A 1 308 ? 35.150 8.524 -25.793 1.00 75.94 308 ASN A CA 1
ATOM 2485 C C . ASN A 1 308 ? 33.641 8.283 -25.658 1.00 75.94 308 ASN A C 1
ATOM 2487 O O . ASN A 1 308 ? 33.097 8.301 -24.554 1.00 75.94 308 ASN A O 1
ATOM 2491 N N . HIS A 1 309 ? 32.971 7.984 -26.769 1.00 80.75 309 HIS A N 1
ATOM 2492 C CA . HIS A 1 309 ? 31.571 7.559 -26.771 1.00 80.75 309 HIS A CA 1
ATOM 2493 C C . HIS A 1 309 ? 31.447 6.051 -26.562 1.00 80.75 309 HIS A C 1
ATOM 2495 O O . HIS A 1 309 ? 32.307 5.268 -26.963 1.00 80.75 309 HIS A O 1
ATOM 2501 N N . GLN A 1 310 ? 30.363 5.644 -25.914 1.00 84.88 310 GLN A N 1
ATOM 2502 C CA . GLN A 1 310 ? 30.032 4.250 -25.675 1.00 84.88 310 GLN A CA 1
ATOM 2503 C C . GLN A 1 310 ? 28.526 4.041 -25.754 1.00 84.88 310 GLN A C 1
ATOM 2505 O O . GLN A 1 310 ? 27.751 4.862 -25.279 1.00 84.88 310 GLN A O 1
ATOM 2510 N N . ILE A 1 311 ? 28.106 2.902 -26.297 1.00 87.56 311 ILE A N 1
ATOM 2511 C CA . ILE A 1 311 ? 26.710 2.482 -26.238 1.00 87.56 311 ILE A CA 1
ATOM 2512 C C . ILE A 1 311 ? 26.502 1.653 -24.962 1.00 87.56 311 ILE A C 1
ATOM 2514 O O . ILE A 1 311 ? 27.162 0.630 -24.753 1.00 87.56 311 ILE A O 1
ATOM 2518 N N . SER A 1 312 ? 25.601 2.104 -24.095 1.00 87.62 312 SER A N 1
ATOM 2519 C CA . SER A 1 312 ? 25.152 1.375 -22.913 1.00 87.62 312 SER A CA 1
ATOM 2520 C C . SER A 1 312 ? 23.818 0.682 -23.190 1.00 87.62 312 SER A C 1
ATOM 2522 O O . SER A 1 312 ? 22.923 1.239 -23.826 1.00 87.62 312 SER A O 1
ATOM 2524 N N . MET A 1 313 ? 23.693 -0.555 -22.714 1.00 87.81 313 MET A N 1
ATOM 2525 C CA . MET A 1 313 ? 22.479 -1.363 -22.787 1.00 87.81 313 MET A CA 1
ATOM 2526 C C . MET A 1 313 ? 22.014 -1.679 -21.372 1.00 87.81 313 MET A C 1
ATOM 2528 O O . MET A 1 313 ? 22.809 -2.096 -20.530 1.00 87.81 313 MET A O 1
ATOM 2532 N N . THR A 1 314 ? 20.725 -1.519 -21.113 1.00 83.75 314 THR A N 1
ATOM 2533 C CA . THR A 1 314 ? 20.081 -1.898 -19.857 1.00 83.75 314 THR A CA 1
ATOM 2534 C C . THR A 1 314 ? 18.963 -2.878 -20.170 1.00 83.75 314 THR A C 1
ATOM 2536 O O . THR A 1 314 ? 18.059 -2.533 -20.925 1.00 83.75 314 THR A O 1
ATOM 2539 N N . GLY A 1 315 ? 19.035 -4.085 -19.620 1.00 79.00 315 GLY A N 1
ATOM 2540 C CA . GLY A 1 315 ? 18.072 -5.157 -19.873 1.00 79.00 315 GLY A CA 1
ATOM 2541 C C . GLY A 1 315 ? 18.399 -6.408 -19.060 1.00 79.00 315 GLY A C 1
ATOM 2542 O O . GLY A 1 315 ? 19.174 -6.347 -18.102 1.00 79.00 315 GLY A O 1
ATOM 2543 N N . THR A 1 316 ? 17.823 -7.547 -19.433 1.00 74.06 316 THR A N 1
ATOM 2544 C CA . THR A 1 316 ? 18.088 -8.849 -18.796 1.00 74.06 316 THR A CA 1
ATOM 2545 C C . THR A 1 316 ? 19.253 -9.581 -19.471 1.00 74.06 316 THR A C 1
ATOM 2547 O O . THR A 1 316 ? 19.587 -9.304 -20.621 1.00 74.06 316 THR A O 1
ATOM 2550 N N . GLU A 1 317 ? 19.878 -10.550 -18.797 1.00 76.81 317 GLU A N 1
ATOM 2551 C CA . GLU A 1 317 ? 21.025 -11.280 -19.366 1.00 76.81 317 GLU A CA 1
ATOM 2552 C C . GLU A 1 317 ? 20.706 -11.978 -20.699 1.00 76.81 317 GLU A C 1
ATOM 2554 O O . GLU A 1 317 ? 21.506 -11.935 -21.635 1.00 76.81 317 GLU A O 1
ATOM 2559 N N . GLU A 1 318 ? 19.504 -12.539 -20.808 1.00 76.25 318 GLU A N 1
ATOM 2560 C CA . GLU A 1 318 ? 19.003 -13.246 -21.992 1.00 76.25 318 GLU A CA 1
ATOM 2561 C C . GLU A 1 318 ? 18.787 -12.321 -23.198 1.00 76.25 318 GLU A C 1
ATOM 2563 O O . GLU A 1 318 ? 18.856 -12.759 -24.345 1.00 76.25 318 GLU A O 1
ATOM 2568 N N . SER A 1 319 ? 18.554 -11.030 -22.952 1.00 80.81 319 SER A N 1
ATOM 2569 C CA . SER A 1 319 ? 18.268 -10.047 -24.000 1.00 80.81 319 SER A CA 1
ATOM 2570 C C . SER A 1 319 ? 19.516 -9.525 -24.721 1.00 80.81 319 SER A C 1
ATOM 2572 O O . SER A 1 319 ? 19.439 -9.073 -25.869 1.00 80.81 319 SER A O 1
ATOM 2574 N N . PHE A 1 320 ? 20.688 -9.601 -24.079 1.00 85.81 320 PHE A N 1
ATOM 2575 C CA . PHE A 1 320 ? 21.907 -8.986 -24.606 1.00 85.81 320 PHE A CA 1
ATOM 2576 C C . PHE A 1 320 ? 22.426 -9.592 -25.910 1.00 85.81 320 PHE A C 1
ATOM 2578 O O . PHE A 1 320 ? 22.820 -8.804 -26.766 1.00 85.81 320 PHE A O 1
ATOM 2585 N N . PRO A 1 321 ? 22.436 -10.921 -26.130 1.00 86.50 321 PRO A N 1
ATOM 2586 C CA . PRO A 1 321 ? 22.935 -11.479 -27.387 1.00 86.50 321 PRO A CA 1
ATOM 2587 C C . PRO A 1 321 ? 22.160 -10.963 -28.606 1.00 86.50 321 PRO A C 1
ATOM 2589 O O . PRO A 1 321 ? 22.757 -10.523 -29.584 1.00 86.50 321 PRO A O 1
ATOM 2592 N N . ALA A 1 322 ? 20.827 -10.935 -28.523 1.00 87.31 322 ALA A N 1
ATOM 2593 C CA . ALA A 1 322 ? 19.987 -10.427 -29.603 1.00 87.31 322 ALA A CA 1
ATOM 2594 C C . ALA A 1 322 ? 20.124 -8.904 -29.775 1.00 87.31 322 ALA A C 1
ATOM 2596 O O . ALA A 1 322 ? 20.162 -8.416 -30.903 1.00 87.31 322 ALA A O 1
ATOM 2597 N N . CYS A 1 323 ? 20.249 -8.151 -28.676 1.00 88.06 323 CYS A N 1
ATOM 2598 C CA . CYS A 1 323 ? 20.470 -6.707 -28.744 1.00 88.06 323 CYS A CA 1
ATOM 2599 C C . CYS A 1 323 ? 21.835 -6.366 -29.360 1.00 88.06 323 CYS A C 1
ATOM 2601 O O . CYS A 1 323 ? 21.923 -5.441 -30.167 1.00 88.06 323 CYS A O 1
ATOM 2603 N N . ASN A 1 324 ? 22.880 -7.128 -29.024 1.00 88.81 324 ASN A N 1
ATOM 2604 C CA . ASN A 1 324 ? 24.203 -6.984 -29.623 1.00 88.81 324 ASN A CA 1
ATOM 2605 C C . ASN A 1 324 ? 24.132 -7.176 -31.137 1.00 88.81 324 ASN A C 1
ATOM 2607 O O . ASN A 1 324 ? 24.634 -6.325 -31.858 1.00 88.81 324 ASN A O 1
ATOM 2611 N N . ASN A 1 325 ? 23.447 -8.219 -31.615 1.00 88.06 325 ASN A N 1
ATOM 2612 C CA . ASN A 1 325 ? 23.302 -8.467 -33.052 1.00 88.06 325 ASN A CA 1
ATOM 2613 C C . ASN A 1 325 ? 22.626 -7.292 -33.775 1.00 88.06 325 ASN A C 1
ATOM 2615 O O . ASN A 1 325 ? 23.110 -6.859 -34.814 1.00 88.06 325 ASN A O 1
ATOM 2619 N N . ILE A 1 326 ? 21.557 -6.720 -33.205 1.00 88.19 326 ILE A N 1
ATOM 2620 C CA . ILE A 1 326 ? 20.880 -5.550 -33.796 1.00 88.19 326 ILE A CA 1
ATOM 2621 C C . ILE A 1 326 ? 21.823 -4.346 -33.878 1.00 88.19 326 ILE A C 1
ATOM 2623 O O . ILE A 1 326 ? 21.834 -3.633 -34.881 1.00 88.19 326 ILE A O 1
ATOM 2627 N N . LEU A 1 327 ? 22.592 -4.090 -32.818 1.00 88.12 327 LEU A N 1
ATOM 2628 C CA . LEU A 1 327 ? 23.541 -2.978 -32.786 1.00 88.12 327 LEU A CA 1
ATOM 2629 C C . LEU A 1 327 ? 24.729 -3.213 -33.729 1.00 88.12 327 LEU A C 1
ATOM 2631 O O . LEU A 1 327 ? 25.185 -2.268 -34.367 1.00 88.12 327 LEU A O 1
ATOM 2635 N N . GLU A 1 328 ? 25.208 -4.450 -33.858 1.00 87.38 328 GLU A N 1
ATOM 2636 C CA . GLU A 1 328 ? 26.256 -4.815 -34.815 1.00 87.38 328 GLU A CA 1
ATOM 2637 C C . GLU A 1 328 ? 25.781 -4.657 -36.262 1.00 87.38 328 GLU A C 1
ATOM 2639 O O . GLU A 1 328 ? 26.478 -4.019 -37.050 1.00 87.38 328 GLU A O 1
ATOM 2644 N N . GLU A 1 329 ? 24.588 -5.153 -36.607 1.00 84.75 329 GLU A N 1
ATOM 2645 C CA . GLU A 1 329 ? 23.973 -4.965 -37.930 1.00 84.75 329 GLU A CA 1
ATOM 2646 C C . GLU A 1 329 ? 23.880 -3.479 -38.294 1.00 84.75 329 GLU A C 1
ATOM 2648 O O . GLU A 1 329 ? 24.332 -3.072 -39.362 1.00 84.75 329 GLU A O 1
ATOM 2653 N N . LEU A 1 330 ? 23.374 -2.654 -37.373 1.00 83.19 330 LEU A N 1
ATOM 2654 C CA . LEU A 1 330 ? 23.253 -1.206 -37.563 1.00 83.19 330 LEU A CA 1
ATOM 2655 C C . LEU A 1 330 ? 24.590 -0.534 -37.862 1.00 83.19 330 LEU A C 1
ATOM 2657 O O . LEU A 1 330 ? 24.663 0.383 -38.674 1.00 83.19 330 LEU A O 1
ATOM 2661 N N . ILE A 1 331 ? 25.652 -0.959 -37.186 1.00 82.75 331 ILE A N 1
ATOM 2662 C CA . ILE A 1 331 ? 26.961 -0.337 -37.360 1.00 82.75 331 ILE A CA 1
ATOM 2663 C C . ILE A 1 331 ? 27.630 -0.826 -38.641 1.00 82.75 331 ILE A C 1
ATOM 2665 O O . ILE A 1 331 ? 28.339 -0.061 -39.288 1.00 82.75 331 ILE A O 1
ATOM 2669 N N . MET A 1 332 ? 27.353 -2.063 -39.054 1.00 81.19 332 MET A N 1
ATOM 2670 C CA . MET A 1 332 ? 27.775 -2.586 -40.350 1.00 81.19 332 MET A CA 1
ATOM 2671 C C . MET A 1 332 ? 27.056 -1.915 -41.532 1.00 81.19 332 MET A C 1
ATOM 2673 O O . MET A 1 332 ? 27.628 -1.862 -42.620 1.00 81.19 332 MET A O 1
ATOM 2677 N N . GLU A 1 333 ? 25.850 -1.372 -41.337 1.00 82.19 333 GLU A N 1
ATOM 2678 C CA . GLU A 1 333 ? 25.145 -0.558 -42.343 1.00 82.19 333 GLU A CA 1
ATOM 2679 C C . GLU A 1 333 ? 25.804 0.819 -42.571 1.00 82.19 333 GLU A C 1
ATOM 2681 O O . GLU A 1 333 ? 25.594 1.436 -43.617 1.00 82.19 333 GLU A O 1
ATOM 2686 N N . ILE A 1 334 ? 26.628 1.310 -41.635 1.00 82.88 334 ILE A N 1
ATOM 2687 C CA . ILE A 1 334 ? 27.327 2.593 -41.781 1.00 82.88 334 ILE A CA 1
ATOM 2688 C C . ILE A 1 334 ? 28.484 2.424 -42.774 1.00 82.88 334 ILE A C 1
ATOM 2690 O O . ILE A 1 334 ? 29.553 1.908 -42.445 1.00 82.88 334 ILE A O 1
ATOM 2694 N N . THR A 1 335 ? 28.287 2.894 -44.006 1.00 73.06 335 THR A N 1
ATOM 2695 C CA . THR A 1 335 ? 29.317 2.860 -45.051 1.00 73.06 335 THR A CA 1
ATOM 2696 C C . THR A 1 335 ? 30.157 4.132 -45.055 1.00 73.06 335 THR A C 1
ATOM 2698 O O . THR A 1 335 ? 29.616 5.226 -45.217 1.00 73.06 335 THR A O 1
ATOM 2701 N N . GLN A 1 336 ? 31.480 3.991 -44.977 1.00 74.94 336 GLN A N 1
ATOM 2702 C CA . GLN A 1 336 ? 32.412 5.085 -45.242 1.00 74.94 336 GLN A CA 1
ATOM 2703 C C . GLN A 1 336 ? 32.757 5.119 -46.736 1.00 74.94 336 GLN A C 1
ATOM 2705 O O . GLN A 1 336 ? 33.147 4.101 -47.310 1.00 74.94 336 GLN A O 1
ATOM 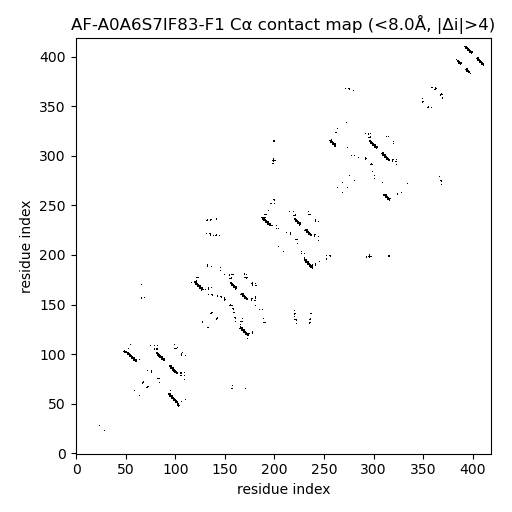2710 N N . LYS A 1 337 ? 32.605 6.287 -47.363 1.00 74.62 337 LYS A N 1
ATOM 2711 C CA . LYS A 1 337 ? 33.006 6.541 -48.748 1.00 74.62 337 LYS A CA 1
ATOM 2712 C C . LYS A 1 337 ? 33.823 7.820 -48.798 1.00 74.62 337 LYS A C 1
ATOM 2714 O O . LYS A 1 337 ? 33.372 8.847 -48.297 1.00 74.62 337 LYS A O 1
ATOM 2719 N N . ASP A 1 338 ? 34.978 7.739 -49.441 1.00 71.38 338 ASP A N 1
ATOM 2720 C CA . ASP A 1 338 ? 35.813 8.896 -49.724 1.00 71.38 338 ASP A CA 1
ATOM 2721 C C . ASP A 1 338 ? 35.626 9.258 -51.201 1.00 71.38 338 ASP A C 1
ATOM 2723 O O . ASP A 1 338 ? 35.888 8.443 -52.087 1.00 71.38 338 ASP A O 1
ATOM 2727 N N . GLU A 1 339 ? 35.150 10.472 -51.467 1.00 68.62 339 GLU A N 1
ATOM 2728 C CA . GLU A 1 339 ? 34.981 10.992 -52.824 1.00 68.62 339 GLU A CA 1
ATOM 2729 C C . GLU A 1 339 ? 35.848 12.234 -53.022 1.00 68.62 339 GLU A C 1
ATOM 2731 O O . GLU A 1 339 ? 35.807 13.183 -52.234 1.00 68.62 339 GLU A O 1
ATOM 2736 N N . LEU A 1 340 ? 36.648 12.226 -54.091 1.00 66.50 340 LEU A N 1
ATOM 2737 C CA . LEU A 1 340 ? 37.466 13.369 -54.476 1.00 66.50 340 LEU A CA 1
ATOM 2738 C C . LEU A 1 340 ? 36.644 14.312 -55.358 1.00 66.50 340 LEU A C 1
ATOM 2740 O O . LEU A 1 340 ? 36.240 13.951 -56.461 1.00 66.50 340 LEU A O 1
ATOM 2744 N N . ILE A 1 341 ? 36.443 15.540 -54.883 1.00 62.88 341 ILE A N 1
ATOM 2745 C CA . ILE A 1 341 ? 35.721 16.588 -55.609 1.00 62.88 341 ILE A CA 1
ATOM 2746 C C . ILE A 1 341 ? 36.730 17.651 -56.066 1.00 62.88 341 ILE A C 1
ATOM 2748 O O . ILE A 1 341 ? 37.163 18.495 -55.281 1.00 62.88 341 ILE A O 1
ATOM 2752 N N . GLU A 1 342 ? 37.115 17.616 -57.345 1.00 57.03 342 GLU A N 1
ATOM 2753 C CA . GLU A 1 342 ? 38.051 18.580 -57.941 1.00 57.03 342 GLU A CA 1
ATOM 2754 C C . GLU A 1 342 ? 37.304 19.734 -58.618 1.00 57.03 342 GLU A C 1
ATOM 2756 O O . GLU A 1 342 ? 36.902 19.642 -59.776 1.00 57.03 342 GLU A O 1
ATOM 2761 N N . PHE A 1 343 ? 37.153 20.859 -57.914 1.00 57.88 343 PHE A N 1
ATOM 2762 C CA . PHE A 1 343 ? 36.647 22.092 -58.519 1.00 57.88 343 PHE A CA 1
ATOM 2763 C C . PHE A 1 343 ? 37.416 23.330 -58.035 1.00 57.88 343 PHE A C 1
ATOM 2765 O O . PHE A 1 343 ? 37.495 23.580 -56.825 1.00 57.88 343 PHE A O 1
ATOM 2772 N N . PRO A 1 344 ? 37.951 24.160 -58.951 1.00 55.44 344 PRO A N 1
ATOM 2773 C CA . PRO A 1 344 ? 38.632 25.389 -58.572 1.00 55.44 344 PRO A CA 1
ATOM 2774 C C . PRO A 1 344 ? 37.656 26.372 -57.908 1.00 55.44 344 PRO A C 1
ATOM 2776 O O . PRO A 1 344 ? 36.636 26.740 -58.482 1.00 55.44 344 PRO A O 1
ATOM 2779 N N . GLY A 1 345 ? 37.978 26.812 -56.687 1.00 57.03 345 GLY A N 1
ATOM 2780 C CA . GLY A 1 345 ? 37.220 27.830 -55.944 1.00 57.03 345 GLY A CA 1
ATOM 2781 C C . GLY A 1 345 ? 36.186 27.304 -54.940 1.00 57.03 345 GLY A C 1
ATOM 2782 O O . GLY A 1 345 ? 35.825 28.050 -54.031 1.00 57.03 345 GLY A O 1
ATOM 2783 N N . LEU A 1 346 ? 35.781 26.029 -55.016 1.00 61.47 346 LEU A N 1
ATOM 2784 C CA . LEU A 1 346 ? 34.810 25.427 -54.084 1.00 61.47 346 LEU A CA 1
ATOM 2785 C C . LEU A 1 346 ? 35.344 25.301 -52.649 1.00 61.47 346 LEU A C 1
ATOM 2787 O O . LEU A 1 346 ? 34.585 25.440 -51.694 1.00 61.47 346 LEU A O 1
ATOM 2791 N N . GLN A 1 347 ? 36.661 25.155 -52.482 1.00 60.41 347 GLN A N 1
ATOM 2792 C CA . GLN A 1 347 ? 37.297 25.138 -51.162 1.00 60.41 347 GLN A CA 1
ATOM 2793 C C . GLN A 1 347 ? 36.995 26.420 -50.364 1.00 60.41 347 GLN A C 1
ATOM 2795 O O . GLN A 1 347 ? 36.584 26.350 -49.211 1.00 60.41 347 GLN A O 1
ATOM 2800 N N . LYS A 1 348 ? 37.057 27.594 -51.011 1.00 61.91 348 LYS A N 1
ATOM 2801 C CA . LYS A 1 348 ? 36.753 28.886 -50.368 1.00 61.91 348 LYS A CA 1
ATOM 2802 C C . LYS A 1 348 ? 35.281 29.020 -49.957 1.00 61.91 348 LYS A C 1
ATOM 2804 O O . LYS A 1 348 ? 34.986 29.759 -49.022 1.00 61.91 348 LYS A O 1
ATOM 2809 N N . LEU A 1 349 ? 34.369 28.331 -50.651 1.00 63.75 349 LEU A N 1
ATOM 2810 C CA . LEU A 1 349 ? 32.937 28.339 -50.338 1.00 63.75 349 LEU A CA 1
ATOM 2811 C C . LEU A 1 349 ? 32.641 27.537 -49.067 1.00 63.75 349 LEU A C 1
ATOM 2813 O O . LEU A 1 349 ? 31.873 28.004 -48.232 1.00 63.75 349 LEU A O 1
ATOM 2817 N N . PHE A 1 350 ? 33.282 26.378 -48.893 1.00 63.22 350 PHE A N 1
ATOM 2818 C CA . PHE A 1 350 ? 33.107 25.530 -47.708 1.00 63.22 350 PHE A CA 1
ATOM 2819 C C . PHE A 1 350 ? 33.980 25.936 -46.516 1.00 63.22 350 PHE A C 1
ATOM 2821 O O . PHE A 1 350 ? 33.638 25.625 -45.378 1.00 63.22 350 PHE A O 1
ATOM 2828 N N . ASP A 1 351 ? 35.066 26.676 -46.746 1.00 64.31 351 ASP A N 1
ATOM 2829 C CA . ASP A 1 351 ? 35.847 27.287 -45.667 1.00 64.31 351 ASP A CA 1
ATOM 2830 C C . ASP A 1 351 ? 35.085 28.446 -44.994 1.00 64.31 351 ASP A C 1
ATOM 2832 O O . ASP A 1 351 ? 35.283 28.714 -43.804 1.00 64.31 351 ASP A O 1
ATOM 2836 N N . ALA A 1 352 ? 34.171 29.103 -45.719 1.00 68.25 352 ALA A N 1
ATOM 2837 C CA . ALA A 1 352 ? 33.284 30.129 -45.178 1.00 68.25 352 ALA A CA 1
ATOM 2838 C C . ALA A 1 352 ? 32.187 29.526 -44.274 1.00 68.25 352 ALA A C 1
ATOM 2840 O O . ALA A 1 352 ? 31.663 28.445 -44.543 1.00 68.25 352 ALA A O 1
ATOM 2841 N N . GLN A 1 353 ? 31.775 30.257 -43.223 1.00 69.88 353 GLN A N 1
ATOM 2842 C CA . GLN A 1 353 ? 30.728 29.815 -42.278 1.00 69.88 353 GLN A CA 1
ATOM 2843 C C . GLN A 1 353 ? 29.430 29.373 -42.973 1.00 69.88 353 GLN A C 1
ATOM 2845 O O . GLN A 1 353 ? 28.800 28.414 -42.538 1.00 69.88 353 GLN A O 1
ATOM 2850 N N . ILE A 1 354 ? 29.057 30.044 -44.067 1.00 72.69 354 ILE A N 1
ATOM 2851 C CA . ILE A 1 354 ? 27.848 29.739 -44.841 1.00 72.69 354 ILE A CA 1
ATOM 2852 C C . ILE A 1 354 ? 27.939 28.342 -45.472 1.00 72.69 354 ILE A C 1
ATOM 2854 O O . ILE A 1 354 ? 26.993 27.566 -45.372 1.00 72.69 354 ILE A O 1
ATOM 2858 N N . GLY A 1 355 ? 29.079 27.990 -46.074 1.00 68.31 355 GLY A N 1
ATOM 2859 C CA . GLY A 1 355 ? 29.259 26.677 -46.693 1.00 68.31 355 GLY A CA 1
ATOM 2860 C C . GLY A 1 355 ? 29.325 25.543 -45.675 1.00 68.31 355 GLY A C 1
ATOM 2861 O O . GLY A 1 355 ? 28.773 24.478 -45.930 1.00 68.31 355 GLY A O 1
ATOM 2862 N N . LYS A 1 356 ? 29.917 25.774 -44.495 1.00 74.56 356 LYS A N 1
ATOM 2863 C CA . LYS A 1 356 ? 29.881 24.794 -43.393 1.00 74.56 356 LYS A CA 1
ATOM 2864 C C . LYS A 1 356 ? 28.455 24.520 -42.927 1.00 74.56 356 LYS A C 1
ATOM 2866 O O . LYS A 1 356 ? 28.065 23.361 -42.837 1.00 74.56 356 LYS A O 1
ATOM 2871 N N . HIS A 1 357 ? 27.668 25.574 -42.713 1.00 76.19 357 HIS A N 1
ATOM 2872 C CA . HIS A 1 357 ? 26.264 25.439 -42.327 1.00 76.19 357 HIS A CA 1
ATOM 2873 C C . HIS A 1 357 ? 25.443 24.673 -43.365 1.00 76.19 357 HIS A C 1
ATOM 2875 O O . HIS A 1 357 ? 24.588 23.861 -43.014 1.00 76.19 357 HIS A O 1
ATOM 2881 N N . GLU A 1 358 ? 25.709 24.917 -44.645 1.00 73.06 358 GLU A N 1
ATOM 2882 C CA . GLU A 1 358 ? 25.009 24.243 -45.729 1.00 73.06 358 GLU A CA 1
ATOM 2883 C C . GLU A 1 358 ? 25.391 22.759 -45.827 1.00 73.06 358 GLU A C 1
ATOM 2885 O O . GLU A 1 358 ? 24.516 21.910 -45.999 1.00 73.06 358 GLU A O 1
ATOM 2890 N N . LEU A 1 359 ? 26.668 22.419 -45.624 1.00 75.50 359 LEU A N 1
ATOM 2891 C CA . LEU A 1 359 ? 27.117 21.027 -45.524 1.00 75.50 359 LEU A CA 1
ATOM 2892 C C . LEU A 1 359 ? 26.514 20.309 -44.315 1.00 75.50 359 LEU A C 1
ATOM 2894 O O . LEU A 1 359 ? 26.085 19.167 -44.447 1.00 75.50 359 LEU A O 1
ATOM 2898 N N . GLU A 1 360 ? 26.426 20.965 -43.158 1.00 76.50 360 GLU A N 1
ATOM 2899 C CA . GLU A 1 360 ? 25.745 20.417 -41.979 1.00 76.50 360 GLU A CA 1
ATOM 2900 C C . GLU A 1 360 ? 24.252 20.180 -42.251 1.00 76.50 360 GLU A C 1
ATOM 2902 O O . GLU A 1 360 ? 23.706 19.135 -41.886 1.00 76.50 360 GLU A O 1
ATOM 2907 N N . ARG A 1 361 ? 23.588 21.117 -42.944 1.00 78.00 361 ARG A N 1
ATOM 2908 C CA . ARG A 1 361 ? 22.178 20.999 -43.348 1.00 78.00 361 ARG A CA 1
ATOM 2909 C C . ARG A 1 361 ? 21.961 19.819 -44.292 1.00 78.00 361 ARG A C 1
ATOM 2911 O O . ARG A 1 361 ? 21.034 19.036 -44.084 1.00 78.00 361 ARG A O 1
ATOM 2918 N N . ILE A 1 362 ? 22.816 19.673 -45.304 1.00 76.56 362 ILE A N 1
ATOM 2919 C CA . ILE A 1 362 ? 22.791 18.539 -46.236 1.00 76.56 362 ILE A CA 1
ATOM 2920 C C . ILE A 1 362 ? 23.075 17.238 -45.485 1.00 76.56 362 ILE A C 1
ATOM 2922 O O . ILE A 1 362 ? 22.331 16.277 -45.655 1.00 76.56 362 ILE A O 1
ATOM 2926 N N . GLY A 1 363 ? 24.084 17.218 -44.613 1.00 76.44 363 GLY A N 1
ATOM 2927 C CA . GLY A 1 363 ? 24.425 16.059 -43.792 1.00 76.44 363 GLY A CA 1
ATOM 2928 C C . GLY A 1 363 ? 23.243 15.572 -42.960 1.00 76.44 363 GLY A C 1
ATOM 2929 O O . GLY A 1 363 ? 22.886 14.395 -43.007 1.00 76.44 363 GLY A O 1
ATOM 2930 N N . LYS A 1 364 ? 22.543 16.496 -42.294 1.00 75.94 364 LYS A N 1
ATOM 2931 C CA . LYS A 1 364 ? 21.339 16.183 -41.519 1.00 75.94 364 LYS A CA 1
ATOM 2932 C C . LYS A 1 364 ? 20.193 15.661 -42.392 1.00 75.94 364 LYS A C 1
ATOM 2934 O O . LYS A 1 364 ? 19.577 14.658 -42.044 1.00 75.94 364 LYS A O 1
ATOM 2939 N N . ASN A 1 365 ? 19.916 16.312 -43.522 1.00 74.56 365 ASN A N 1
ATOM 2940 C CA . ASN A 1 365 ? 18.803 15.944 -44.404 1.00 74.56 365 ASN A CA 1
ATOM 2941 C C . ASN A 1 365 ? 19.033 14.608 -45.123 1.00 74.56 365 ASN A C 1
ATOM 2943 O O . ASN A 1 365 ? 18.105 13.818 -45.283 1.00 74.56 365 ASN A O 1
ATOM 2947 N N . CYS A 1 366 ? 20.269 14.361 -45.550 1.00 74.38 366 CYS A N 1
ATOM 2948 C CA . CYS A 1 366 ? 20.656 13.172 -46.300 1.00 74.38 366 CYS A CA 1
ATOM 2949 C C . CYS A 1 366 ? 21.147 12.031 -45.400 1.00 74.38 366 CYS A C 1
ATOM 2951 O O . CYS A 1 366 ? 21.451 10.960 -45.917 1.00 74.38 366 CYS A O 1
ATOM 2953 N N . LYS A 1 367 ? 21.204 12.238 -44.075 1.00 76.06 367 LYS A N 1
ATOM 2954 C CA . LYS A 1 367 ? 21.693 11.268 -43.080 1.00 76.06 367 LYS A CA 1
ATOM 2955 C C . LYS A 1 367 ? 23.116 10.797 -43.380 1.00 76.06 367 LYS A C 1
ATOM 2957 O O . LYS A 1 367 ? 23.396 9.602 -43.425 1.00 76.06 367 LYS A O 1
ATOM 2962 N N . VAL A 1 368 ? 24.009 11.756 -43.609 1.00 77.56 368 VAL A N 1
ATOM 2963 C CA . VAL A 1 368 ? 25.425 11.520 -43.905 1.00 77.56 368 VAL A CA 1
ATOM 2964 C C . VAL A 1 368 ? 26.306 12.415 -43.043 1.00 77.56 368 VAL A C 1
ATOM 2966 O O . VAL A 1 368 ? 25.999 13.584 -42.815 1.00 77.56 368 VAL A O 1
ATOM 2969 N N . TYR A 1 369 ? 27.437 11.875 -42.596 1.00 79.69 369 TYR A N 1
ATOM 2970 C CA . TYR A 1 369 ? 28.500 12.663 -41.982 1.00 79.69 369 TYR A CA 1
ATOM 2971 C C . TYR A 1 369 ? 29.494 13.089 -43.067 1.00 79.69 369 TYR A C 1
ATOM 2973 O O . TYR A 1 369 ? 30.124 12.243 -43.699 1.00 79.69 369 TYR A O 1
ATOM 2981 N N . ILE A 1 370 ? 29.612 14.399 -43.303 1.00 74.88 370 ILE A N 1
ATOM 2982 C CA . ILE A 1 370 ? 30.486 14.961 -44.339 1.00 74.88 370 ILE A CA 1
ATOM 2983 C C . ILE A 1 370 ? 31.720 15.558 -43.671 1.00 74.88 370 ILE A C 1
ATOM 2985 O O . ILE A 1 370 ? 31.627 16.525 -42.915 1.00 74.88 370 ILE A O 1
ATOM 2989 N N . LYS A 1 371 ? 32.891 15.006 -43.992 1.00 73.94 371 LYS A N 1
ATOM 2990 C CA . LYS A 1 371 ? 34.183 15.493 -43.511 1.00 73.94 371 LYS A CA 1
ATOM 2991 C C . LYS A 1 371 ? 34.982 16.067 -44.669 1.00 73.94 371 LYS A C 1
ATOM 2993 O O . LYS A 1 371 ? 35.346 15.354 -45.597 1.00 73.94 371 LYS A O 1
ATOM 2998 N N . VAL A 1 372 ? 35.293 17.356 -44.590 1.00 71.69 372 VAL A N 1
ATOM 2999 C CA . VAL A 1 372 ? 36.178 18.010 -45.556 1.00 71.69 372 VAL A CA 1
ATOM 3000 C C . VAL A 1 372 ? 37.619 17.788 -45.110 1.00 71.69 372 VAL A C 1
ATOM 3002 O O . VAL A 1 372 ? 38.011 18.235 -44.032 1.00 71.69 372 VAL A O 1
ATOM 3005 N N . GLN A 1 373 ? 38.408 17.091 -45.926 1.00 65.00 373 GLN A N 1
ATOM 3006 C CA . GLN A 1 373 ? 39.847 16.946 -45.714 1.00 65.00 373 GLN A CA 1
ATOM 3007 C C . GLN A 1 373 ? 40.611 17.730 -46.789 1.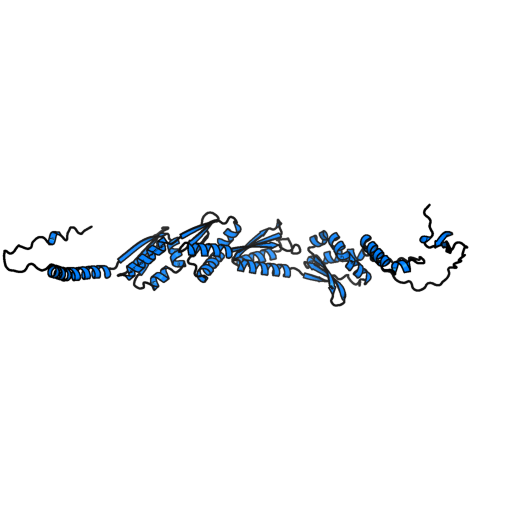00 65.00 373 GLN A C 1
ATOM 3009 O O . GLN A 1 373 ? 40.295 17.599 -47.972 1.00 65.00 373 GLN A O 1
ATOM 3014 N N . PRO A 1 374 ? 41.610 18.549 -46.421 1.00 59.50 374 PRO A N 1
ATOM 3015 C CA . PRO A 1 374 ? 42.460 19.200 -47.406 1.00 59.50 374 PRO A CA 1
ATOM 3016 C C . PRO A 1 374 ? 43.316 18.146 -48.122 1.00 59.50 374 PRO A C 1
ATOM 3018 O O . PRO A 1 374 ? 44.083 17.426 -47.484 1.00 59.50 374 PRO A O 1
ATOM 3021 N N . SER A 1 375 ? 43.201 18.059 -49.450 1.00 51.03 375 SER A N 1
ATOM 3022 C CA . SER A 1 375 ? 44.081 17.202 -50.252 1.00 51.03 375 SER A CA 1
ATOM 3023 C C . SER A 1 375 ? 45.526 17.688 -50.136 1.00 51.03 375 SER A C 1
ATOM 3025 O O . SER A 1 375 ? 45.806 18.875 -50.326 1.00 51.03 375 SER A O 1
ATOM 3027 N N . ALA A 1 376 ? 46.464 16.772 -49.884 1.00 46.44 376 ALA A N 1
ATOM 3028 C CA . ALA A 1 376 ? 47.881 17.047 -50.092 1.00 46.44 376 ALA A CA 1
ATOM 3029 C C . ALA A 1 376 ? 48.110 17.423 -51.570 1.00 46.44 376 ALA A C 1
ATOM 3031 O O . ALA A 1 376 ? 47.451 16.888 -52.464 1.00 46.44 376 ALA A O 1
ATOM 3032 N N . ALA A 1 377 ? 48.992 18.393 -51.816 1.00 38.00 377 ALA A N 1
ATOM 3033 C CA . ALA A 1 377 ? 49.206 19.012 -53.122 1.00 38.00 377 ALA A CA 1
ATOM 3034 C C . ALA A 1 377 ? 49.501 17.983 -54.234 1.00 38.00 377 ALA A C 1
ATOM 3036 O O . ALA A 1 377 ? 50.506 17.277 -54.180 1.00 38.00 377 ALA A O 1
ATOM 3037 N N . ILE A 1 378 ? 48.655 17.949 -55.267 1.00 37.25 378 ILE A N 1
ATOM 3038 C CA . ILE A 1 378 ? 48.878 17.185 -56.505 1.00 37.25 378 ILE A CA 1
ATOM 3039 C C . ILE A 1 378 ? 49.607 18.100 -57.523 1.00 37.25 378 ILE A C 1
ATOM 3041 O O . ILE A 1 378 ? 49.337 19.308 -57.546 1.00 37.25 378 ILE A O 1
ATOM 3045 N N . PRO A 1 379 ? 50.561 17.598 -58.340 1.00 32.00 379 PRO A N 1
ATOM 3046 C CA . PRO A 1 379 ? 51.474 18.430 -59.130 1.00 32.00 379 PRO A CA 1
ATOM 3047 C C . PRO A 1 379 ? 50.762 19.269 -60.200 1.00 32.00 379 PRO A C 1
ATOM 3049 O O . PRO A 1 379 ? 49.959 18.765 -60.985 1.00 32.00 379 PRO A O 1
ATOM 3052 N N . ARG A 1 380 ? 51.116 20.559 -60.270 1.00 35.34 380 ARG A N 1
ATOM 3053 C CA . ARG A 1 380 ? 50.609 21.531 -61.252 1.00 35.34 380 ARG A CA 1
ATOM 3054 C C . ARG A 1 380 ? 50.914 21.084 -62.684 1.00 35.34 380 ARG A C 1
ATOM 3056 O O . ARG A 1 380 ? 52.025 21.270 -63.168 1.00 35.34 380 ARG A O 1
ATOM 3063 N N . SER A 1 381 ? 49.913 20.562 -63.379 1.00 34.75 381 SER A N 1
ATOM 3064 C CA . SER A 1 381 ? 49.950 20.382 -64.834 1.00 34.75 381 SER A CA 1
ATOM 3065 C C . SER A 1 381 ? 48.571 20.650 -65.440 1.00 34.75 381 SER A C 1
ATOM 3067 O O . SER A 1 381 ? 47.918 19.779 -65.997 1.00 34.75 381 SER A O 1
ATOM 3069 N N . ALA A 1 382 ? 48.110 21.893 -65.310 1.00 35.94 382 ALA A N 1
ATOM 3070 C CA . ALA A 1 382 ? 47.018 22.430 -66.114 1.00 35.94 382 ALA A CA 1
ATOM 3071 C C . ALA A 1 382 ? 47.398 23.846 -66.555 1.00 35.94 382 ALA A C 1
ATOM 3073 O O . ALA A 1 382 ? 47.640 24.725 -65.726 1.00 35.94 382 ALA A O 1
ATOM 3074 N N . THR A 1 383 ? 47.507 24.043 -67.865 1.00 36.53 383 THR A N 1
ATOM 3075 C CA . THR A 1 383 ? 47.852 25.328 -68.476 1.00 36.53 383 THR A CA 1
ATOM 3076 C C . THR A 1 383 ? 46.589 26.179 -68.565 1.00 36.53 383 THR A C 1
ATOM 3078 O O . THR A 1 383 ? 45.645 25.823 -69.263 1.00 36.53 383 THR A O 1
ATOM 3081 N N . VAL A 1 384 ? 46.566 27.300 -67.846 1.00 37.62 384 VAL A N 1
ATOM 3082 C CA . VAL A 1 384 ? 45.490 28.297 -67.899 1.00 37.62 384 VAL A CA 1
ATOM 3083 C C . VAL A 1 384 ? 45.945 29.425 -68.818 1.00 37.62 384 VAL A C 1
ATOM 3085 O O . VAL A 1 384 ? 46.962 30.058 -68.546 1.00 37.62 384 VAL A O 1
ATOM 3088 N N . SER A 1 385 ? 45.204 29.695 -69.892 1.00 40.94 385 SER A N 1
ATOM 3089 C CA . SER A 1 385 ? 45.395 30.902 -70.704 1.00 40.94 385 SER A CA 1
ATOM 3090 C C . SER A 1 385 ? 44.279 31.899 -70.411 1.00 40.94 385 SER A C 1
ATOM 3092 O O . SER A 1 385 ? 43.103 31.585 -70.602 1.00 40.94 385 SER A O 1
ATOM 3094 N N . SER A 1 386 ? 44.646 33.100 -69.971 1.00 38.66 386 SER A N 1
ATOM 3095 C CA . SER A 1 386 ? 43.736 34.230 -69.792 1.00 38.66 386 SER A CA 1
ATOM 3096 C C . SER A 1 386 ? 43.904 35.231 -70.936 1.00 38.66 386 SER A C 1
ATOM 3098 O O . SER A 1 386 ? 45.018 35.545 -71.359 1.00 38.66 386 SER A O 1
ATOM 3100 N N . HIS A 1 387 ? 42.789 35.756 -71.444 1.00 44.00 387 HIS A N 1
ATOM 3101 C CA . HIS A 1 387 ? 42.778 36.918 -72.331 1.00 44.00 387 HIS A CA 1
ATOM 3102 C C . HIS A 1 387 ? 41.835 37.964 -71.746 1.00 44.00 387 HIS A C 1
ATOM 3104 O O . HIS A 1 387 ? 40.640 37.714 -71.572 1.00 44.00 387 HIS A O 1
ATOM 3110 N N . SER A 1 388 ? 42.375 39.141 -71.429 1.00 39.44 388 SER A N 1
ATOM 3111 C CA . SER A 1 388 ? 41.566 40.297 -71.065 1.00 39.44 388 SER A CA 1
ATOM 3112 C C . SER A 1 388 ? 40.942 40.873 -72.336 1.00 39.44 388 SER A C 1
ATOM 3114 O O . SER A 1 388 ? 41.617 41.104 -73.337 1.00 39.44 388 SER A O 1
ATOM 3116 N N . THR A 1 389 ? 39.630 41.092 -72.323 1.00 44.56 389 THR A N 1
ATOM 3117 C CA . THR A 1 389 ? 38.967 41.897 -73.359 1.00 44.56 389 THR A CA 1
ATOM 3118 C C . THR A 1 389 ? 38.552 43.230 -72.751 1.00 44.56 389 THR A C 1
ATOM 3120 O O . THR A 1 389 ? 38.253 43.304 -71.560 1.00 44.56 389 THR A O 1
ATOM 3123 N N . GLN A 1 390 ? 38.547 44.288 -73.568 1.00 47.50 390 GLN A N 1
ATOM 3124 C CA . GLN A 1 390 ? 38.401 45.708 -73.192 1.00 47.50 390 GLN A CA 1
ATOM 3125 C C . GLN A 1 390 ? 37.111 46.093 -72.423 1.00 47.50 390 GLN A C 1
ATOM 3127 O O . GLN A 1 390 ? 36.882 47.271 -72.180 1.00 47.50 390 GLN A O 1
ATOM 3132 N N . SER A 1 391 ? 36.275 45.139 -72.000 1.00 50.12 391 SER A N 1
ATOM 3133 C CA . SER A 1 391 ? 35.018 45.392 -71.276 1.00 50.12 391 SER A CA 1
ATOM 3134 C C . SER A 1 391 ? 35.059 45.099 -69.767 1.00 50.12 391 SER A C 1
ATOM 3136 O O . SER A 1 391 ? 34.012 45.087 -69.130 1.00 50.12 391 SER A O 1
ATOM 3138 N N . GLY A 1 392 ? 36.236 44.884 -69.165 1.00 48.00 392 GLY A N 1
ATOM 3139 C CA . GLY A 1 392 ? 36.354 44.695 -67.708 1.00 48.00 392 GLY A CA 1
ATOM 3140 C C . GLY A 1 392 ? 35.840 43.344 -67.192 1.00 48.00 392 GLY A C 1
ATOM 3141 O O . GLY A 1 392 ? 35.601 43.194 -65.997 1.00 48.00 392 GLY A O 1
ATOM 3142 N N . TYR A 1 393 ? 35.683 42.363 -68.084 1.00 47.41 393 TYR A N 1
ATOM 3143 C CA . TYR A 1 393 ? 35.341 40.985 -67.741 1.00 47.41 393 TYR A CA 1
ATOM 3144 C C . TYR A 1 393 ? 36.523 40.064 -68.039 1.00 47.41 393 TYR A C 1
ATOM 3146 O O . TYR A 1 393 ? 37.103 40.119 -69.127 1.00 47.41 393 TYR A O 1
ATOM 3154 N N . GLU A 1 394 ? 36.837 39.176 -67.100 1.00 50.41 394 GLU A N 1
ATOM 3155 C CA . GLU A 1 394 ? 37.761 38.072 -67.346 1.00 50.41 394 GLU A CA 1
ATOM 3156 C C . GLU A 1 394 ? 36.969 36.886 -67.902 1.00 50.41 394 GLU A C 1
ATOM 3158 O O . GLU A 1 394 ? 35.993 36.430 -67.296 1.00 50.41 394 GLU A O 1
ATOM 3163 N N . ARG A 1 395 ? 37.362 36.405 -69.087 1.00 45.25 395 ARG A N 1
ATOM 3164 C CA . ARG A 1 395 ? 36.848 35.154 -69.651 1.00 45.25 395 ARG A CA 1
ATOM 3165 C C . ARG A 1 395 ? 37.870 34.051 -69.448 1.00 45.25 395 ARG A C 1
ATOM 3167 O O . ARG A 1 395 ? 39.008 34.166 -69.901 1.00 45.25 395 ARG A O 1
ATOM 3174 N N . TYR A 1 396 ? 37.425 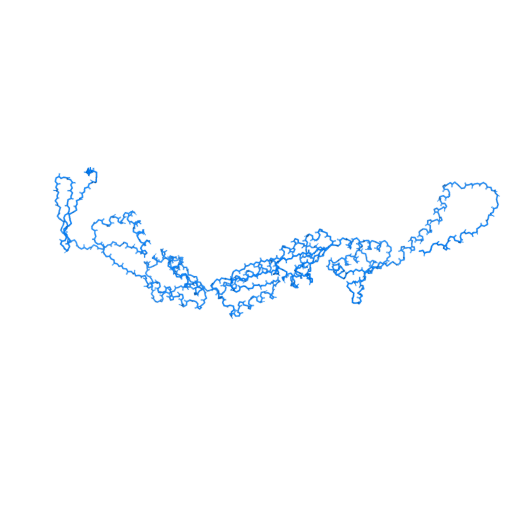32.975 -68.814 1.00 49.53 396 TYR A N 1
ATOM 3175 C CA . TYR A 1 396 ? 38.189 31.747 -68.663 1.00 49.53 396 TYR A CA 1
ATOM 3176 C C . TYR A 1 396 ? 37.577 30.688 -69.567 1.00 49.53 396 TYR A C 1
ATOM 3178 O O . TYR A 1 396 ? 36.404 30.344 -69.421 1.00 49.53 396 TYR A O 1
ATOM 3186 N N . ASN A 1 397 ? 38.386 30.184 -70.495 1.00 43.91 397 ASN A N 1
ATOM 3187 C CA . ASN A 1 397 ? 38.032 29.038 -71.318 1.00 43.91 397 ASN A CA 1
ATOM 3188 C C . ASN A 1 397 ? 38.732 27.820 -70.730 1.00 43.91 397 ASN A C 1
ATOM 3190 O O . ASN A 1 397 ? 39.962 27.761 -70.706 1.00 43.91 397 ASN A O 1
ATOM 3194 N N . ILE A 1 398 ? 37.951 26.864 -70.238 1.00 48.47 398 ILE A N 1
ATOM 3195 C CA . ILE A 1 398 ? 38.468 25.604 -69.710 1.00 48.47 398 ILE A CA 1
ATOM 3196 C C . ILE A 1 398 ? 37.911 24.484 -70.575 1.00 48.47 398 ILE A C 1
ATOM 3198 O O . ILE A 1 398 ? 36.712 24.431 -70.839 1.00 48.47 398 ILE A O 1
ATOM 3202 N N . THR A 1 399 ? 38.796 23.596 -71.018 1.00 39.88 399 THR A N 1
ATOM 3203 C CA . THR A 1 399 ? 38.408 22.357 -71.697 1.00 39.88 399 THR A CA 1
ATOM 3204 C C . THR A 1 399 ? 38.575 21.227 -70.692 1.00 39.88 399 THR A C 1
ATOM 3206 O O . THR A 1 399 ? 39.663 21.054 -70.139 1.00 39.88 399 THR A O 1
ATOM 3209 N N . THR A 1 400 ? 37.498 20.501 -70.394 1.00 50.31 400 THR A N 1
ATOM 3210 C CA . THR A 1 400 ? 37.569 19.321 -69.520 1.00 50.31 400 THR A CA 1
ATOM 3211 C C . THR A 1 400 ? 38.279 18.164 -70.239 1.00 50.31 400 THR A C 1
ATOM 3213 O O . THR A 1 400 ? 38.454 18.194 -71.458 1.00 50.31 400 THR A O 1
ATOM 3216 N N . LYS A 1 401 ? 38.677 17.111 -69.506 1.00 43.75 401 LYS A N 1
ATOM 3217 C CA . LYS A 1 401 ? 39.305 15.904 -70.095 1.00 43.75 401 LYS A CA 1
ATOM 3218 C C . LYS A 1 401 ? 38.425 15.197 -71.141 1.00 43.75 401 LYS A C 1
ATOM 3220 O O . LYS A 1 401 ? 38.951 14.471 -71.973 1.00 43.75 401 LYS A O 1
ATOM 3225 N N . GLU A 1 402 ? 37.118 15.445 -71.122 1.00 35.53 402 GLU A N 1
ATOM 3226 C CA . GLU A 1 402 ? 36.128 14.889 -72.055 1.00 35.53 402 GLU A CA 1
ATOM 3227 C C . GLU A 1 402 ? 35.829 15.824 -73.245 1.00 35.53 402 GLU A C 1
ATOM 3229 O O . GLU A 1 402 ? 34.926 15.565 -74.034 1.00 35.53 402 GLU A O 1
ATOM 3234 N N . GLY A 1 403 ? 36.582 16.920 -73.400 1.00 35.44 403 GLY A N 1
ATOM 3235 C CA . GLY A 1 403 ? 36.474 17.823 -74.551 1.00 35.44 403 GLY A CA 1
ATOM 3236 C C . GLY A 1 403 ? 35.357 18.866 -74.459 1.00 35.44 403 GLY A C 1
ATOM 3237 O O . GLY A 1 403 ? 35.147 19.617 -75.410 1.00 35.44 403 GLY A O 1
ATOM 3238 N N . VAL A 1 404 ? 34.659 18.968 -73.324 1.00 39.75 404 VAL A N 1
ATOM 3239 C CA . VAL A 1 404 ? 33.626 19.992 -73.124 1.00 39.75 404 VAL A CA 1
ATOM 3240 C C . VAL A 1 404 ? 34.298 21.334 -72.833 1.00 39.75 404 VAL A C 1
ATOM 3242 O O . VAL A 1 404 ? 35.025 21.474 -71.845 1.00 39.75 404 VAL A O 1
ATOM 3245 N N . GLN A 1 405 ? 34.056 22.327 -73.692 1.00 38.97 405 GLN A N 1
ATOM 3246 C CA . GLN A 1 405 ? 34.493 23.704 -73.467 1.00 38.97 405 GLN A CA 1
ATOM 3247 C C . GLN A 1 405 ? 33.476 24.457 -72.614 1.00 38.97 405 GLN A C 1
ATOM 3249 O O . GLN A 1 405 ? 32.340 24.683 -73.026 1.00 38.97 405 GLN A O 1
ATOM 3254 N N . LEU A 1 406 ? 33.918 24.900 -71.440 1.00 40.19 406 LEU A N 1
ATOM 3255 C CA . LEU A 1 406 ? 33.172 25.810 -70.584 1.00 40.19 406 LEU A CA 1
ATOM 3256 C C . LEU A 1 406 ? 33.820 27.193 -70.657 1.00 40.19 406 LEU A C 1
ATOM 3258 O O . LEU A 1 406 ? 34.984 27.378 -70.297 1.00 40.19 406 LEU A O 1
ATOM 3262 N N . SER A 1 407 ? 33.043 28.162 -71.138 1.00 44.69 407 SER A N 1
ATOM 3263 C CA . SER A 1 407 ? 33.386 29.584 -71.117 1.00 44.69 407 SER A CA 1
ATOM 3264 C C . SER A 1 407 ? 32.722 30.208 -69.895 1.00 44.69 407 SER A C 1
ATOM 3266 O O . SER A 1 407 ? 31.498 30.349 -69.867 1.00 44.69 407 SER A O 1
ATOM 3268 N N . CYS A 1 408 ? 33.513 30.615 -68.904 1.00 45.41 408 CYS A N 1
ATOM 3269 C CA . CYS A 1 408 ? 33.013 31.340 -67.741 1.00 45.41 408 CYS A CA 1
ATOM 3270 C C . CYS A 1 408 ? 33.390 32.823 -67.839 1.00 45.41 408 CYS A C 1
ATOM 3272 O O . CYS A 1 408 ? 34.537 33.161 -68.140 1.00 45.41 408 CYS A O 1
ATOM 3274 N N . LYS A 1 409 ? 32.417 33.708 -67.600 1.00 49.94 409 LYS A N 1
ATOM 3275 C CA . LYS A 1 409 ? 32.595 35.164 -67.590 1.00 49.94 409 LYS A CA 1
ATOM 3276 C C . LYS A 1 409 ? 32.489 35.643 -66.145 1.00 49.94 409 LYS A C 1
ATOM 3278 O O . LYS A 1 409 ? 31.432 35.507 -65.542 1.00 49.94 409 LYS A O 1
ATOM 3283 N N . ILE A 1 410 ? 33.566 36.202 -65.600 1.00 48.06 410 ILE A N 1
ATOM 3284 C CA . ILE A 1 410 ? 33.564 36.780 -64.252 1.00 48.06 410 ILE A CA 1
ATOM 3285 C C . ILE A 1 410 ? 33.459 38.302 -64.376 1.00 48.06 410 ILE A C 1
ATOM 3287 O O . ILE A 1 410 ? 34.274 38.939 -65.043 1.00 48.06 410 ILE A O 1
ATOM 3291 N N . GLY A 1 411 ? 32.440 38.877 -63.736 1.00 49.38 411 GLY A N 1
ATOM 3292 C CA . GLY A 1 411 ? 32.245 40.318 -63.579 1.00 49.38 411 GLY A CA 1
ATOM 3293 C C . GLY A 1 411 ? 31.398 40.633 -62.347 1.00 49.38 411 GLY A C 1
ATOM 3294 O O . GLY A 1 411 ? 30.758 39.746 -61.786 1.00 49.38 411 GLY A O 1
ATOM 3295 N N . ARG A 1 412 ? 31.412 41.893 -61.897 1.00 46.69 412 ARG A N 1
ATOM 3296 C CA . ARG A 1 412 ? 30.542 42.358 -60.804 1.00 46.69 412 ARG A CA 1
ATOM 3297 C C . ARG A 1 412 ? 29.102 42.491 -61.313 1.00 46.69 412 ARG A C 1
ATOM 3299 O O . ARG A 1 412 ? 28.880 43.149 -62.327 1.00 46.69 412 ARG A O 1
ATOM 3306 N N . ILE A 1 413 ? 28.149 41.911 -60.576 1.00 45.78 413 ILE A N 1
ATOM 3307 C CA . ILE A 1 413 ? 26.696 41.930 -60.860 1.00 45.78 413 ILE A CA 1
ATOM 3308 C C . ILE A 1 413 ? 26.144 43.367 -60.980 1.00 45.78 413 ILE A C 1
ATOM 3310 O O . ILE A 1 413 ? 25.155 43.603 -61.660 1.00 45.78 413 ILE A O 1
ATOM 3314 N N . GLU A 1 414 ? 26.831 44.354 -60.401 1.00 43.03 414 GLU A N 1
ATOM 3315 C CA . GLU A 1 414 ? 26.471 45.781 -60.439 1.00 43.03 414 GLU A CA 1
ATOM 3316 C C . GLU A 1 414 ? 26.431 46.397 -61.857 1.00 43.03 414 GLU A C 1
ATOM 3318 O O . GLU A 1 414 ? 25.882 47.481 -62.031 1.00 43.03 414 GLU A O 1
ATOM 3323 N N . ASN A 1 415 ? 26.973 45.716 -62.876 1.00 42.72 415 ASN A N 1
ATOM 3324 C CA . ASN A 1 415 ? 26.976 46.181 -64.269 1.00 42.72 415 ASN A CA 1
ATOM 3325 C C . ASN A 1 415 ? 25.923 45.508 -65.172 1.00 42.72 415 ASN A C 1
ATOM 3327 O O . ASN A 1 415 ? 25.886 45.797 -66.372 1.00 42.72 415 ASN A O 1
ATOM 3331 N N . GLU A 1 416 ? 25.066 44.629 -64.646 1.00 41.34 416 GLU A N 1
ATOM 3332 C CA . GLU A 1 416 ? 23.946 44.081 -65.418 1.00 41.34 416 GLU A CA 1
ATOM 3333 C C . GLU A 1 416 ? 22.756 45.047 -65.381 1.00 41.34 416 GLU A C 1
ATOM 3335 O O . GLU A 1 416 ? 22.024 45.143 -64.397 1.00 41.34 416 GLU A O 1
ATOM 3340 N N . LYS A 1 417 ? 22.540 45.785 -66.478 1.00 36.78 417 LYS A N 1
ATOM 3341 C CA . LYS A 1 417 ? 21.242 46.427 -66.706 1.00 36.78 417 LYS A CA 1
ATOM 3342 C C . LYS A 1 417 ? 20.234 45.344 -67.075 1.00 36.78 417 LYS A C 1
ATOM 3344 O O . LYS A 1 417 ? 20.356 44.728 -68.132 1.00 36.78 417 LYS A O 1
ATOM 3349 N N . VAL A 1 418 ? 19.246 45.151 -66.205 1.00 37.75 418 VAL A N 1
ATOM 3350 C CA . VAL A 1 418 ? 18.066 44.322 -66.474 1.00 37.75 418 VAL A CA 1
ATOM 3351 C C . VAL A 1 418 ? 17.413 44.825 -67.763 1.00 37.75 418 VAL A C 1
ATOM 3353 O O . VAL A 1 418 ? 17.082 46.008 -67.860 1.00 37.75 418 VAL A O 1
ATOM 3356 N N . SER A 1 419 ? 17.305 43.944 -68.757 1.00 35.38 419 SER A N 1
ATOM 3357 C CA . SER A 1 419 ? 16.554 44.160 -70.001 1.00 35.38 419 SER A CA 1
ATOM 3358 C C . SER A 1 419 ? 15.322 43.277 -69.998 1.00 35.38 419 SER A C 1
ATOM 3360 O O . SER A 1 419 ? 15.469 42.113 -69.556 1.00 35.38 419 SER A O 1
#